Protein AF-A0A7J3TTL2-F1 (afdb_monomer_lite)

Sequence (567 aa):
MKRGVILLALLLFVISLNFSSAQYYYGTSGFAGLPSIADLINNEWVNAAIIFLFIFAFVWFVLQQVFKANLGSAIVLSIILALVGALGVVYLYGPILAKFGNLIFFVICAAIILMLWLRFRHAKTIIFIALALVSLIWLLFLRRQLCPPEGLLFQELCVILDVIAIILLIICIIKLLWALFRWLSRGVRPGGPGPGPGPEPEYRILTINVRGNGTTNPSPGARRYRLNQNVRVRAIPARESRFEYWILDGEQFGNATTINVIMNEDHTLVAVFSGITPPISANIEANPSRIAEGQSTTLTWTTRNADSAEIKGIGKVPLSGSRIVWPKSSTTYQLIARNTAGQVATDSCTVEVRKALPPPGAPKITLVASPTRVGRGVPVTLKWKAENAERVILVLEKGKQVRVNTEGSYVVRPPSVGNQPYSAIAINQAGKKAMAKVVVTVMEALPGPVAKKALTYDEKKMLPPPGAKQGVKPEEIREIENLRRQYEQFYKQKQQEKSRLQKEMQVLIKQQKHLEKEIKEFKRKGLHTSGQEIQLREVNTQIASYMQKLKTLDSEMKEIVKKAPRR

Secondary structure (DSSP, 8-state):
-HHHHHHHHHHHHHHHHHHHHHTTTS-SS----PPPHHHHHS-HHHHHHHHHHHHHHHHHHHHHHH-TT-HHHHHHHHHHHHHHHHHHHHHHH-TTTTTTHHHHHHHHHHHHHHHHHHHTTTS-HHHHHHHHHHHHHHHHHHHHHH--SS-TTTHHHHHHHHHHHHHHHHHHHHHHHHHHHHHHTTS----PPPPP-PPPPPEEEEEEEEESSEEEESPSEEEEEETT-EEEEEEEE-TTEEEEEEEETTEEEE--SEEEEE-SS-EEEEEEEEE-PPPPEEEEEEESSEEETT--EEEEEEEES-SEEEETTTEEE-SSEEEEE--SS-EEEEEEEE-TTS-EEEEEEEEEEEPPPPPPPPPEEEEEEESSEEETT--EEEEEEEES-SEEEEE-GGG-EEEE-SEEEEEE---SSEEEEEEEEEE-TT--EEEEEEEEEEESSPPP--------------PPP--------HHHHHHHHHHHHHHHHHHHHHHHHHHHHHHHHHHHHHHHHHHHHHHHHHHHTT---HHHHHHHHHHHHHHHHHHHHHHHHHHHHHHHHHHSPP-

Foldseek 3Di:
DVVVVVVVVVVVVVVVVVVVVVPVPDPDDDDDDDDDPVVQVPPPLNVVVVVLVVVLVVVLVVLCVVPVPDPVVSVVVSVVVVVVSVLVSCCVDPPVCVPPSVVVVVVVVLVVLVVVLVVCVPPDLVVNLVSLVVVLVVLVVVLVVQDDPDDPVRPVVSVVSVVVSVVSVVVSVVSVVVVVVVVVVVDDDDDDDDDPDDPDFDKAKEAEAEADAWAKVVGGGIDIDTAQDWDKMFTGGDPQKDWAFKDKPNHTDGRDRIDIDGPNHHIYIYTYMDGNQDAKEKDKDWVPLEEEAQDKIKIWMAIPQFPWKAKVPGGTDPRTDMDIDHDRAWDKIKMWTAHPVGHIYIDIGIRHYDYDDDPQDAKDKDWDKPPLEEEAQDKIKIWMAMDQFPWKWKQFPPRDIDIDDNTDMDIDHDHDAAKGKIKMWGAHPVRHIDMDIGIRGYHNDPDPDDDDDDDDDDDDDDDDDDDDDDDDDPVNVVVLVVLLVVLVVVLVVLVVVLVVLVVVLVVLVVVLVVLVVVLVVCVVVVHDNPVSVVVNVVSVVVNVVSVVVNVVSVVVSVVSVVPRDDD

Radius of gyration: 56.98 Å; chains: 1; bounding box: 106×121×143 Å

Structure (mmCIF, N/CA/C/O backbone):
data_AF-A0A7J3TTL2-F1
#
_entry.id   AF-A0A7J3TTL2-F1
#
loop_
_atom_site.group_PDB
_atom_site.id
_atom_site.type_symbol
_atom_site.label_atom_id
_atom_site.label_alt_id
_atom_site.label_comp_id
_atom_site.label_asym_id
_atom_site.label_entity_id
_atom_site.label_seq_id
_atom_site.pdbx_PDB_ins_code
_atom_site.Cartn_x
_atom_site.Cartn_y
_atom_site.Cartn_z
_atom_site.occupancy
_atom_site.B_iso_or_equiv
_atom_site.auth_seq_id
_atom_site.auth_comp_id
_atom_site.auth_asym_id
_atom_site.auth_atom_id
_atom_site.pdbx_PDB_model_num
ATOM 1 N N . MET A 1 1 ? 28.066 31.471 -4.261 1.00 41.59 1 MET A N 1
ATOM 2 C CA . MET A 1 1 ? 28.995 32.533 -3.805 1.00 41.59 1 MET A CA 1
ATOM 3 C C . MET A 1 1 ? 30.236 32.704 -4.687 1.00 41.59 1 MET A C 1
ATOM 5 O O . MET A 1 1 ? 30.426 33.808 -5.172 1.00 41.59 1 MET A O 1
ATOM 9 N N . LYS A 1 2 ? 31.035 31.668 -5.005 1.00 41.88 2 LYS A N 1
ATOM 10 C CA . LYS A 1 2 ? 32.298 31.839 -5.772 1.00 41.88 2 LYS A CA 1
ATOM 11 C C . LYS A 1 2 ? 32.173 32.470 -7.179 1.00 41.88 2 LYS A C 1
ATOM 13 O O . LYS A 1 2 ? 33.081 33.168 -7.600 1.00 41.88 2 LYS A O 1
ATOM 18 N N . ARG A 1 3 ? 31.052 32.288 -7.892 1.00 38.25 3 ARG A N 1
ATOM 19 C CA . ARG A 1 3 ? 30.829 32.900 -9.225 1.00 38.25 3 ARG A CA 1
ATOM 20 C C . ARG A 1 3 ? 30.386 34.370 -9.174 1.00 38.25 3 ARG A C 1
ATOM 22 O O . ARG A 1 3 ? 30.673 35.109 -10.104 1.00 38.25 3 ARG A O 1
ATOM 29 N N . GLY A 1 4 ? 29.746 34.797 -8.082 1.00 43.53 4 GLY A N 1
ATOM 30 C CA . GLY A 1 4 ? 29.322 36.191 -7.896 1.00 43.53 4 GLY A CA 1
ATOM 31 C C . GLY A 1 4 ? 30.495 37.124 -7.591 1.00 43.53 4 GLY A C 1
ATOM 32 O O . GLY A 1 4 ? 30.529 38.240 -8.086 1.00 43.53 4 GLY A O 1
ATOM 33 N N . VAL A 1 5 ? 31.502 36.628 -6.863 1.00 54.00 5 VAL A N 1
ATOM 34 C CA . VAL A 1 5 ? 32.718 37.392 -6.529 1.00 54.00 5 VAL A CA 1
ATOM 35 C C . VAL A 1 5 ? 33.575 37.664 -7.768 1.00 54.00 5 VAL A C 1
ATOM 37 O O . VAL A 1 5 ? 34.108 38.755 -7.910 1.00 54.00 5 VAL A O 1
ATOM 40 N N . ILE A 1 6 ? 33.655 36.710 -8.703 1.00 51.97 6 ILE A N 1
ATOM 41 C CA . ILE A 1 6 ? 34.400 36.879 -9.962 1.00 51.97 6 ILE A CA 1
ATOM 42 C C . ILE A 1 6 ? 33.706 37.895 -10.878 1.00 51.97 6 ILE A C 1
ATOM 44 O O . ILE A 1 6 ? 34.376 38.721 -11.489 1.00 51.97 6 ILE A O 1
ATOM 48 N N . LEU A 1 7 ? 32.371 37.871 -10.940 1.00 46.25 7 LEU A N 1
ATOM 49 C CA . LEU A 1 7 ? 31.603 38.845 -11.719 1.00 46.25 7 LEU A CA 1
ATOM 50 C C . LEU A 1 7 ? 31.704 40.255 -11.125 1.00 46.25 7 LEU A C 1
ATOM 52 O O . LEU A 1 7 ? 31.877 41.209 -11.873 1.00 46.25 7 LEU A O 1
ATOM 56 N N . LEU A 1 8 ? 31.661 40.379 -9.796 1.00 56.97 8 LEU A N 1
ATOM 57 C CA . LEU A 1 8 ? 31.844 41.653 -9.100 1.00 56.97 8 LEU A CA 1
ATOM 58 C C . LEU A 1 8 ? 33.274 42.192 -9.273 1.00 56.97 8 LEU A C 1
ATOM 60 O O . LEU A 1 8 ? 33.449 43.381 -9.510 1.00 56.97 8 LEU A O 1
ATOM 64 N N . ALA A 1 9 ? 34.288 41.323 -9.227 1.00 59.97 9 ALA A N 1
ATOM 65 C CA . ALA A 1 9 ? 35.681 41.699 -9.462 1.00 59.97 9 ALA A CA 1
ATOM 66 C C . ALA A 1 9 ? 35.927 42.147 -10.913 1.00 59.97 9 ALA A C 1
ATOM 68 O O . ALA A 1 9 ? 36.610 43.142 -11.130 1.00 59.97 9 ALA A O 1
ATOM 69 N N . LEU A 1 10 ? 35.332 41.469 -11.901 1.00 50.59 10 LEU A N 1
ATOM 70 C CA . LEU A 1 10 ? 35.392 41.883 -13.309 1.00 50.59 10 LEU A CA 1
ATOM 71 C C . LEU A 1 10 ? 34.645 43.197 -13.554 1.00 50.59 10 LEU A C 1
ATOM 73 O O . LEU A 1 10 ? 35.141 44.043 -14.291 1.00 50.59 10 LEU A O 1
ATOM 77 N N . LEU A 1 11 ? 33.495 43.400 -12.906 1.00 55.50 11 LEU A N 1
ATOM 78 C CA . LEU A 1 11 ? 32.741 44.651 -12.989 1.00 55.50 11 LEU A CA 1
ATOM 79 C C . LEU A 1 11 ? 33.549 45.820 -12.403 1.00 55.50 11 LEU A C 1
ATOM 81 O O . LEU A 1 11 ? 33.686 46.856 -13.045 1.00 55.50 11 LEU A O 1
ATOM 85 N N . LEU A 1 12 ? 34.150 45.633 -11.223 1.00 59.25 12 LEU A N 1
ATOM 86 C CA . LEU A 1 12 ? 35.002 46.635 -10.575 1.00 59.25 12 LEU A CA 1
ATOM 87 C C . LEU A 1 12 ? 36.292 46.906 -11.368 1.00 59.25 12 LEU A C 1
ATOM 89 O O . LEU A 1 12 ? 36.732 48.050 -11.443 1.00 59.25 12 LEU A O 1
ATOM 93 N N . PHE A 1 13 ? 36.860 45.888 -12.019 1.00 58.22 13 PHE A N 1
ATOM 94 C CA . PHE A 1 13 ? 38.028 46.027 -12.894 1.00 58.22 13 PHE A CA 1
ATOM 95 C C . PHE A 1 13 ? 37.711 46.833 -14.164 1.00 58.22 13 PHE A C 1
ATOM 97 O O . PHE A 1 13 ? 38.479 47.711 -14.551 1.00 58.22 13 PHE A O 1
ATOM 104 N N . VAL A 1 14 ? 36.544 46.607 -14.776 1.00 51.78 14 VAL A N 1
ATOM 105 C CA . VAL A 1 14 ? 36.071 47.380 -15.940 1.00 51.78 14 VAL A CA 1
ATOM 106 C C . VAL A 1 14 ? 35.737 48.828 -15.558 1.00 51.78 14 VAL A C 1
ATOM 108 O O . VAL A 1 14 ? 36.041 49.749 -16.316 1.00 51.78 14 VAL A O 1
ATOM 111 N N . ILE A 1 15 ? 35.168 49.056 -14.369 1.00 53.78 15 ILE A N 1
ATOM 112 C CA . ILE A 1 15 ? 34.916 50.406 -13.839 1.00 53.78 15 ILE A CA 1
ATOM 113 C C . ILE A 1 15 ? 36.244 51.142 -13.577 1.00 53.78 15 ILE A C 1
ATOM 115 O O . ILE A 1 15 ? 36.377 52.310 -13.934 1.00 53.78 15 ILE A O 1
ATOM 119 N N . SER A 1 16 ? 37.256 50.454 -13.037 1.00 49.59 16 SER A N 1
ATOM 120 C CA . SER A 1 16 ? 38.592 51.017 -12.792 1.00 49.59 16 SER A CA 1
ATOM 121 C C . SER A 1 16 ? 39.347 51.371 -14.084 1.00 49.59 16 SER A C 1
ATOM 123 O O . SER A 1 16 ? 39.962 52.436 -14.157 1.00 49.59 16 SER A O 1
ATOM 125 N N . LEU A 1 17 ? 39.250 50.540 -15.130 1.00 45.09 17 LEU A N 1
ATOM 126 C CA . LEU A 1 17 ? 39.856 50.813 -16.442 1.00 45.09 17 LEU A CA 1
ATOM 127 C C . LEU A 1 17 ? 39.218 52.019 -17.158 1.00 45.09 17 LEU A C 1
ATOM 129 O O . LEU A 1 17 ? 39.922 52.793 -17.812 1.00 45.09 17 LEU A O 1
ATOM 133 N N . ASN A 1 18 ? 37.908 52.225 -16.990 1.00 46.84 18 ASN A N 1
ATOM 134 C CA . ASN A 1 18 ? 37.229 53.433 -17.475 1.00 46.84 18 ASN A CA 1
ATOM 135 C C . ASN A 1 18 ? 37.647 54.695 -16.696 1.00 46.84 18 ASN A C 1
ATOM 137 O O . ASN A 1 18 ? 37.713 55.779 -17.267 1.00 46.84 18 ASN A O 1
ATOM 141 N N . PHE A 1 19 ? 37.990 54.568 -15.411 1.00 44.22 19 PHE A N 1
ATOM 142 C CA . PHE A 1 19 ? 38.422 55.702 -14.586 1.00 44.22 19 PHE A CA 1
ATOM 143 C C . PHE A 1 19 ? 39.826 56.204 -14.957 1.00 44.22 19 PHE A C 1
ATOM 145 O O . PHE A 1 19 ? 40.068 57.409 -15.012 1.00 44.22 19 PHE A O 1
ATOM 152 N N . SER A 1 20 ? 40.744 55.283 -15.271 1.00 42.28 20 SER A N 1
ATOM 153 C CA . SER A 1 20 ? 42.131 55.630 -15.609 1.00 42.28 20 SER A CA 1
ATOM 154 C C . SER A 1 20 ? 42.277 56.276 -16.993 1.00 42.28 20 SER A C 1
ATOM 156 O O . SER A 1 20 ? 43.247 56.988 -17.237 1.00 42.28 20 SER A O 1
ATOM 158 N N . SER A 1 21 ? 41.317 56.048 -17.894 1.00 43.03 21 SER A N 1
ATOM 159 C CA . SER A 1 21 ? 41.275 56.664 -19.228 1.00 43.03 21 SER A CA 1
ATOM 160 C C . SER A 1 21 ? 40.547 58.015 -19.238 1.00 43.03 21 SER A C 1
ATOM 162 O O . SER A 1 21 ? 40.886 58.879 -20.046 1.00 43.03 21 SER A O 1
ATOM 164 N N . ALA A 1 22 ? 39.618 58.245 -18.303 1.00 41.06 22 ALA A N 1
ATOM 165 C CA . ALA A 1 22 ? 38.898 59.513 -18.177 1.00 41.06 22 ALA A CA 1
ATOM 166 C C . ALA A 1 22 ? 39.770 60.663 -17.628 1.00 41.06 22 ALA A C 1
ATOM 168 O O . ALA A 1 22 ? 39.628 61.799 -18.079 1.00 41.06 22 ALA A O 1
ATOM 169 N N . GLN A 1 23 ? 40.715 60.381 -16.718 1.00 41.97 23 GLN A N 1
ATOM 170 C CA . GLN A 1 23 ? 41.605 61.407 -16.141 1.00 41.97 23 GLN A CA 1
ATOM 171 C C . GLN A 1 23 ? 42.654 61.967 -17.116 1.00 41.97 23 GLN A C 1
ATOM 173 O O . GLN A 1 23 ? 43.207 63.031 -16.854 1.00 41.97 23 GLN A O 1
ATOM 178 N N . TYR A 1 24 ? 42.932 61.283 -18.229 1.00 41.69 24 TYR A N 1
ATOM 179 C CA . TYR A 1 24 ? 43.969 61.705 -19.178 1.00 41.69 24 TYR A CA 1
ATOM 180 C C . TYR A 1 24 ? 43.437 62.586 -20.322 1.00 41.69 24 TYR A C 1
ATOM 182 O O . TYR A 1 24 ? 44.228 63.185 -21.044 1.00 41.69 24 TYR A O 1
ATOM 190 N N . TYR A 1 25 ? 42.111 62.675 -20.499 1.00 40.28 25 TYR A N 1
ATOM 191 C CA . TYR A 1 25 ? 41.508 63.286 -21.694 1.00 40.28 25 TYR A CA 1
ATOM 192 C C . TYR A 1 25 ? 40.576 64.474 -21.439 1.00 40.28 25 TYR A C 1
ATOM 194 O O . TYR A 1 25 ? 40.337 65.249 -22.363 1.00 40.28 25 TYR A O 1
ATOM 202 N N . TYR A 1 26 ? 40.097 64.675 -20.212 1.00 40.34 26 TYR A N 1
ATOM 203 C CA . TYR A 1 26 ? 39.311 65.854 -19.854 1.00 40.34 26 TYR A CA 1
ATOM 204 C C . TYR A 1 26 ? 40.056 66.611 -18.762 1.00 40.34 26 TYR A C 1
ATOM 206 O O . TYR A 1 26 ? 40.217 66.111 -17.652 1.00 40.34 26 TYR A O 1
ATOM 214 N N . GLY A 1 27 ? 40.569 67.793 -19.113 1.00 39.50 27 GLY A N 1
ATOM 215 C CA . GLY A 1 27 ? 41.267 68.683 -18.190 1.00 39.50 27 GLY A CA 1
ATOM 216 C C . GLY A 1 27 ? 40.505 68.882 -16.875 1.00 39.50 27 GLY A C 1
ATOM 217 O O . GLY A 1 27 ? 39.287 68.735 -16.797 1.00 39.50 27 GLY A O 1
ATOM 218 N N . THR A 1 28 ? 41.260 69.212 -15.835 1.00 45.44 28 THR A N 1
ATOM 219 C CA . THR A 1 28 ? 40.940 69.171 -14.399 1.00 45.44 28 THR A CA 1
ATOM 220 C C . THR A 1 28 ? 39.843 70.132 -13.899 1.00 45.44 28 THR A C 1
ATOM 222 O O . THR A 1 28 ? 39.901 70.591 -12.761 1.00 45.44 28 THR A O 1
ATOM 225 N N . SER A 1 29 ? 38.797 70.424 -14.671 1.00 47.03 29 SER A N 1
ATOM 226 C CA . SER A 1 29 ? 37.722 71.323 -14.231 1.00 47.03 29 SER A CA 1
ATOM 227 C C . SER A 1 29 ? 36.360 70.930 -14.805 1.00 47.03 29 SER A C 1
ATOM 229 O O . SER A 1 29 ? 35.926 71.473 -15.817 1.00 47.03 29 SER A O 1
ATOM 231 N N . GLY A 1 30 ? 35.665 69.999 -14.143 1.00 51.12 30 GLY A N 1
ATOM 232 C CA . GLY A 1 30 ? 34.248 69.741 -14.422 1.00 51.12 30 GLY A CA 1
ATOM 233 C C . GLY A 1 30 ? 33.786 68.300 -14.229 1.00 51.12 30 GLY A C 1
ATOM 234 O O . GLY A 1 30 ? 33.344 67.680 -15.185 1.00 51.12 30 GLY A O 1
ATOM 235 N N . PHE A 1 31 ? 33.828 67.768 -13.005 1.00 38.91 31 PHE A N 1
ATOM 236 C CA . PHE A 1 31 ? 32.943 66.660 -12.623 1.00 38.91 31 PHE A CA 1
ATOM 237 C C . PHE A 1 31 ? 32.460 66.870 -11.189 1.00 38.91 31 PHE A C 1
ATOM 239 O O . PHE A 1 31 ? 33.075 66.432 -10.220 1.00 38.91 31 PHE A O 1
ATOM 246 N N . ALA A 1 32 ? 31.347 67.588 -11.064 1.00 47.78 32 ALA A N 1
ATOM 247 C CA . ALA A 1 32 ? 30.511 67.560 -9.877 1.00 47.78 32 ALA A CA 1
ATOM 248 C C . ALA A 1 32 ? 29.370 66.563 -10.143 1.00 47.78 32 ALA A C 1
ATOM 250 O O . ALA A 1 32 ? 28.497 66.837 -10.959 1.00 47.78 32 ALA A O 1
ATOM 251 N N . GLY A 1 33 ? 29.395 65.417 -9.456 1.00 50.50 33 GLY A N 1
ATOM 252 C CA . GLY A 1 33 ? 28.258 64.495 -9.331 1.00 50.50 33 GLY A CA 1
ATOM 253 C C . GLY A 1 33 ? 28.176 63.359 -10.360 1.00 50.50 33 GLY A C 1
ATOM 254 O O . GLY A 1 33 ? 28.270 63.566 -11.565 1.00 50.50 33 GLY A O 1
ATOM 255 N N . LEU A 1 34 ? 27.965 62.135 -9.865 1.00 41.22 34 LEU A N 1
ATOM 256 C CA . LEU A 1 34 ? 27.488 60.997 -10.659 1.00 41.22 34 LEU A CA 1
ATOM 257 C C . LEU A 1 34 ? 26.073 61.309 -11.196 1.00 41.22 34 LEU A C 1
ATOM 259 O O . LEU A 1 34 ? 25.269 61.841 -10.427 1.00 41.22 34 LEU A O 1
ATOM 263 N N . PRO A 1 35 ? 25.729 60.958 -12.451 1.00 52.06 35 PRO A N 1
ATOM 264 C CA . PRO A 1 35 ? 24.353 61.072 -12.933 1.00 52.06 35 PRO A CA 1
ATOM 265 C C . PRO A 1 35 ? 23.426 60.190 -12.089 1.00 52.06 35 PRO A C 1
ATOM 267 O O . PRO A 1 35 ? 23.806 59.093 -11.664 1.00 52.06 35 PRO A O 1
ATOM 270 N N . SER A 1 36 ? 22.212 60.670 -11.817 1.00 52.56 36 SER A N 1
ATOM 271 C CA . SER A 1 36 ? 21.252 59.916 -11.014 1.00 52.56 36 SER A CA 1
ATOM 272 C C . SER A 1 36 ? 20.767 58.677 -11.780 1.00 52.56 36 SER A C 1
ATOM 274 O O . SER A 1 36 ? 20.757 58.642 -13.011 1.00 52.56 36 SER A O 1
ATOM 276 N N . ILE A 1 37 ? 20.324 57.638 -11.064 1.00 44.50 37 ILE A N 1
ATOM 277 C CA . ILE A 1 37 ? 19.763 56.419 -11.683 1.00 44.50 37 ILE A CA 1
ATOM 278 C C . ILE A 1 37 ? 18.559 56.756 -12.590 1.00 44.50 37 ILE A C 1
ATOM 280 O O . ILE A 1 37 ? 18.331 56.069 -13.582 1.00 44.50 37 ILE A O 1
ATOM 284 N N . ALA A 1 38 ? 17.832 57.841 -12.302 1.00 43.94 38 ALA A N 1
ATOM 285 C CA . ALA A 1 38 ? 16.721 58.314 -13.125 1.00 43.94 38 ALA A CA 1
ATOM 286 C C . ALA A 1 38 ? 17.183 58.863 -14.490 1.00 43.94 38 ALA A C 1
ATOM 288 O O . ALA A 1 38 ? 16.545 58.584 -15.505 1.00 43.94 38 ALA A O 1
ATOM 289 N N . ASP A 1 39 ? 18.325 59.554 -14.538 1.00 49.62 39 ASP A N 1
ATOM 290 C CA . ASP A 1 39 ? 18.912 60.068 -15.786 1.00 49.62 39 ASP A CA 1
ATOM 291 C C . ASP A 1 39 ? 19.495 58.941 -16.648 1.00 49.62 39 ASP A C 1
ATOM 293 O O . ASP A 1 39 ? 19.519 59.023 -17.875 1.00 49.62 39 ASP A O 1
ATOM 297 N N . LEU A 1 40 ? 19.928 57.850 -16.007 1.00 47.56 40 LEU A N 1
ATOM 298 C CA . LEU A 1 40 ? 20.430 56.660 -16.689 1.00 47.56 40 LEU A CA 1
ATOM 299 C C . LEU A 1 40 ? 19.296 55.807 -17.289 1.00 47.56 40 LEU A C 1
ATOM 301 O O . LEU A 1 40 ? 19.478 55.228 -18.354 1.00 47.56 40 LEU A O 1
ATOM 305 N N . ILE A 1 41 ? 18.130 55.735 -16.635 1.00 44.62 41 ILE A N 1
ATOM 306 C CA . ILE A 1 41 ? 16.964 54.947 -17.089 1.00 44.62 41 ILE A CA 1
ATOM 307 C C . ILE A 1 41 ? 16.178 55.661 -18.198 1.00 44.62 41 ILE A C 1
ATOM 309 O O . ILE A 1 41 ? 15.658 55.011 -19.101 1.00 44.62 41 ILE A O 1
ATOM 313 N N . ASN A 1 42 ? 16.116 56.992 -18.177 1.00 47.44 42 ASN A N 1
ATOM 314 C CA . ASN A 1 42 ? 15.455 57.766 -19.235 1.00 47.44 42 ASN A CA 1
ATOM 315 C C . ASN A 1 42 ? 16.345 57.984 -20.467 1.00 47.44 42 ASN A C 1
ATOM 317 O O . ASN A 1 42 ? 15.924 58.600 -21.444 1.00 47.44 42 ASN A O 1
ATOM 321 N N . ASN A 1 43 ? 17.571 57.463 -20.442 1.00 56.28 43 ASN A N 1
ATOM 322 C CA . ASN A 1 43 ? 18.477 57.529 -21.568 1.00 56.28 43 ASN A CA 1
ATOM 323 C C . ASN A 1 43 ? 18.052 56.505 -22.633 1.00 56.28 43 ASN A C 1
ATOM 325 O O . ASN A 1 43 ? 18.168 55.292 -22.436 1.00 56.28 43 ASN A O 1
ATOM 329 N N . GLU A 1 44 ? 17.568 56.997 -23.775 1.00 49.84 44 GLU A N 1
ATOM 330 C CA . GLU A 1 44 ? 17.111 56.170 -24.902 1.00 49.84 44 GLU A CA 1
ATOM 331 C C . GLU A 1 44 ? 18.162 55.131 -25.336 1.00 49.84 44 GLU A C 1
ATOM 333 O O . GLU A 1 44 ? 17.815 54.009 -25.713 1.00 49.84 44 GLU A O 1
ATOM 338 N N . TRP A 1 45 ? 19.451 55.440 -25.169 1.00 54.09 45 TRP A N 1
ATOM 339 C CA . TRP A 1 45 ? 20.567 54.545 -25.482 1.00 54.09 45 TRP A CA 1
ATOM 340 C C . TRP A 1 45 ? 20.714 53.386 -24.491 1.00 54.09 45 TRP A C 1
ATOM 342 O O . TRP A 1 45 ? 21.057 52.268 -24.882 1.00 54.09 45 TRP A O 1
ATOM 352 N N . VAL A 1 46 ? 20.410 53.621 -23.213 1.00 53.88 46 VAL A N 1
ATOM 353 C CA . VAL A 1 46 ? 20.412 52.579 -22.174 1.00 53.88 46 VAL A CA 1
ATOM 354 C C . VAL A 1 46 ? 19.213 51.654 -22.366 1.00 53.88 46 VAL A C 1
ATOM 356 O O . VAL A 1 46 ? 19.358 50.433 -22.291 1.00 53.88 46 VAL A O 1
ATOM 359 N N . ASN A 1 47 ? 18.054 52.205 -22.728 1.00 50.62 47 ASN A N 1
ATOM 360 C CA . ASN A 1 47 ? 16.864 51.411 -23.031 1.00 50.62 47 ASN A CA 1
ATOM 361 C C . ASN A 1 47 ? 17.048 50.540 -24.282 1.00 50.62 47 ASN A C 1
ATOM 363 O O . ASN A 1 47 ? 16.707 49.355 -24.254 1.00 50.62 47 ASN A O 1
ATOM 367 N N . ALA A 1 48 ? 17.674 51.065 -25.340 1.00 52.53 48 ALA A N 1
ATOM 368 C CA . ALA A 1 48 ? 18.023 50.278 -26.524 1.00 52.53 48 ALA A CA 1
ATOM 369 C C . ALA A 1 48 ? 18.985 49.118 -26.191 1.00 52.53 48 ALA A C 1
ATOM 371 O O . ALA A 1 48 ? 18.784 47.990 -26.650 1.00 52.53 48 ALA A O 1
ATOM 372 N N . ALA A 1 49 ? 19.986 49.357 -25.337 1.00 53.66 49 ALA A N 1
ATOM 373 C CA . ALA A 1 49 ? 20.916 48.320 -24.891 1.00 53.66 49 ALA A CA 1
ATOM 374 C C . ALA A 1 49 ? 20.229 47.228 -24.046 1.00 53.66 49 ALA A C 1
ATOM 376 O O . ALA A 1 49 ? 20.519 46.040 -24.212 1.00 53.66 49 ALA A O 1
ATOM 377 N N . ILE A 1 50 ? 19.284 47.605 -23.178 1.00 55.62 50 ILE A N 1
ATOM 378 C CA . ILE A 1 50 ? 18.507 46.663 -22.356 1.00 55.62 50 ILE A CA 1
ATOM 379 C C . ILE A 1 50 ? 17.593 45.796 -23.232 1.00 55.62 50 ILE A C 1
ATOM 381 O O . ILE A 1 50 ? 17.578 44.573 -23.075 1.00 55.62 50 ILE A O 1
ATOM 385 N N . ILE A 1 51 ? 16.877 46.392 -24.192 1.00 54.59 51 ILE A N 1
ATOM 386 C CA . ILE A 1 51 ? 16.012 45.658 -25.132 1.00 54.59 51 ILE A CA 1
ATOM 387 C C . ILE A 1 51 ? 16.837 44.655 -25.950 1.00 54.59 51 ILE A C 1
ATOM 389 O O . ILE A 1 51 ? 16.441 43.498 -26.106 1.00 54.59 51 ILE A O 1
ATOM 393 N N . PHE A 1 52 ? 18.023 45.056 -26.410 1.00 58.47 52 PHE A N 1
ATOM 394 C CA . PHE A 1 52 ? 18.916 44.178 -27.161 1.00 58.47 52 PHE A CA 1
ATOM 395 C C . PHE A 1 52 ? 19.426 42.998 -26.321 1.00 58.47 52 PHE A C 1
ATOM 397 O O . PHE A 1 52 ? 19.438 41.861 -26.796 1.00 58.47 52 PHE A O 1
ATOM 404 N N . LEU A 1 53 ? 19.780 43.228 -25.051 1.00 58.56 53 LEU A N 1
ATOM 405 C CA . LEU A 1 53 ? 20.166 42.161 -24.122 1.00 58.56 53 LEU A CA 1
ATOM 406 C C . LEU A 1 53 ? 19.022 41.170 -23.866 1.00 58.56 53 LEU A C 1
ATOM 408 O O . LEU A 1 53 ? 19.270 39.966 -23.780 1.00 58.56 53 LEU A O 1
ATOM 412 N N . PHE A 1 54 ? 17.776 41.646 -23.803 1.00 58.31 54 PHE A N 1
ATOM 413 C CA . PHE A 1 54 ? 16.599 40.786 -23.667 1.00 58.31 54 PHE A CA 1
ATOM 414 C C . PHE A 1 54 ? 16.350 39.928 -24.912 1.00 58.31 54 PHE A C 1
ATOM 416 O O . PHE A 1 54 ? 16.138 38.720 -24.788 1.00 58.31 54 PHE A O 1
ATOM 423 N N . ILE A 1 55 ? 16.440 40.514 -26.110 1.00 58.88 55 ILE A N 1
ATOM 424 C CA . ILE A 1 55 ? 16.321 39.775 -27.376 1.00 58.88 55 ILE A CA 1
ATOM 425 C C . ILE A 1 55 ? 17.448 38.741 -27.491 1.00 58.88 55 ILE A C 1
ATOM 427 O O . ILE A 1 55 ? 17.200 37.587 -27.838 1.00 58.88 55 ILE A O 1
ATOM 431 N N . PHE A 1 56 ? 18.676 39.112 -27.125 1.00 61.75 56 PHE A N 1
ATOM 432 C CA . PHE A 1 56 ? 19.822 38.209 -27.124 1.00 61.75 56 PHE A CA 1
ATOM 433 C C . PHE A 1 56 ? 19.642 37.039 -26.144 1.00 61.75 56 PHE A C 1
ATOM 435 O O . PHE A 1 56 ? 19.859 35.886 -26.517 1.00 61.75 56 PHE A O 1
ATOM 442 N N . ALA A 1 57 ? 19.196 37.304 -24.913 1.00 59.38 57 ALA A N 1
ATOM 443 C CA . ALA A 1 57 ? 18.926 36.265 -23.921 1.00 59.38 57 ALA A CA 1
ATOM 444 C C . ALA A 1 57 ? 17.804 35.312 -24.372 1.00 59.38 57 ALA A C 1
ATOM 446 O O . ALA A 1 57 ? 17.894 34.100 -24.163 1.00 59.38 57 ALA A O 1
ATOM 447 N N . PHE A 1 58 ? 16.777 35.841 -25.042 1.00 61.41 58 PHE A N 1
ATOM 448 C CA . PHE A 1 58 ? 15.687 35.047 -25.600 1.00 61.41 58 PHE A CA 1
ATOM 449 C C . PHE A 1 58 ? 16.159 34.156 -26.759 1.00 61.41 58 PHE A C 1
ATOM 451 O O . PHE A 1 58 ? 15.904 32.951 -26.755 1.00 61.41 58 PHE A O 1
ATOM 458 N N . VAL A 1 59 ? 16.925 34.705 -27.706 1.00 57.72 59 VAL A N 1
ATOM 459 C CA . VAL A 1 59 ? 17.507 33.940 -28.821 1.00 57.72 59 VAL A CA 1
ATOM 460 C C . VAL A 1 59 ? 18.495 32.885 -28.309 1.00 57.72 59 VAL A C 1
ATOM 462 O O . VAL A 1 59 ? 18.444 31.740 -28.758 1.00 57.72 59 VAL A O 1
ATOM 465 N N . TRP A 1 60 ? 19.327 33.211 -27.313 1.00 61.84 60 TRP A N 1
ATOM 466 C CA . TRP A 1 60 ? 20.193 32.249 -26.620 1.00 61.84 60 TRP A CA 1
ATOM 467 C C . TRP A 1 60 ? 19.387 31.078 -26.044 1.00 61.84 60 TRP A C 1
ATOM 469 O O . TRP A 1 60 ? 19.740 29.913 -26.243 1.00 61.84 60 TRP A O 1
ATOM 479 N N . PHE A 1 61 ? 18.292 31.376 -25.337 1.00 59.94 61 PHE A N 1
ATOM 480 C CA . PHE A 1 61 ? 17.440 30.367 -24.712 1.00 59.94 61 PHE A CA 1
ATOM 481 C C . PHE A 1 61 ? 16.786 29.447 -25.752 1.00 59.94 61 PHE A C 1
ATOM 483 O O . PHE A 1 61 ? 16.815 28.225 -25.595 1.00 59.94 61 PHE A O 1
ATOM 490 N N . VAL A 1 62 ? 16.269 30.009 -26.848 1.00 57.38 62 VAL A N 1
ATOM 491 C CA . VAL A 1 62 ? 15.675 29.238 -27.951 1.00 57.38 62 VAL A CA 1
ATOM 492 C C . VAL A 1 62 ? 16.723 28.345 -28.622 1.00 57.38 62 VAL A C 1
ATOM 494 O O . VAL A 1 62 ? 16.490 27.149 -28.804 1.00 57.38 62 VAL A O 1
ATOM 497 N N . LEU A 1 63 ? 17.913 28.874 -28.917 1.00 53.56 63 LEU A N 1
ATOM 498 C CA . LEU A 1 63 ? 18.997 28.110 -29.541 1.00 53.56 63 LEU A CA 1
ATOM 499 C C . LEU A 1 63 ? 19.505 26.969 -28.641 1.00 53.56 63 LEU A C 1
ATOM 501 O O . LEU A 1 63 ? 19.798 25.881 -29.140 1.00 53.56 63 LEU A O 1
ATOM 505 N N . GLN A 1 64 ? 19.544 27.157 -27.316 1.00 53.12 64 GLN A N 1
ATOM 506 C CA . GLN A 1 64 ? 19.869 26.077 -26.375 1.00 53.12 64 GLN A CA 1
ATOM 507 C C . GLN A 1 64 ? 18.842 24.940 -26.386 1.00 53.12 64 GLN A C 1
ATOM 509 O O . GLN A 1 64 ? 19.222 23.773 -26.276 1.00 53.12 64 GLN A O 1
ATOM 514 N N . GLN A 1 65 ? 17.552 25.253 -26.538 1.00 52.53 65 GLN A N 1
ATOM 515 C CA . GLN A 1 65 ? 16.507 24.227 -26.603 1.00 52.53 65 GLN A CA 1
ATOM 516 C C . GLN A 1 65 ? 16.538 23.443 -27.922 1.00 52.53 65 GLN A C 1
ATOM 518 O O . GLN A 1 65 ? 16.224 22.251 -27.922 1.00 52.53 65 GLN A O 1
ATOM 523 N N . VAL A 1 66 ? 16.960 24.080 -29.020 1.00 51.34 66 VAL A N 1
ATOM 524 C CA . VAL A 1 66 ? 17.058 23.463 -30.354 1.00 51.34 66 VAL A CA 1
ATOM 525 C C . VAL A 1 66 ? 18.309 22.579 -30.493 1.00 51.34 66 VAL A C 1
ATOM 527 O O . VAL A 1 66 ? 18.228 21.482 -31.041 1.00 51.34 66 VAL A O 1
ATOM 530 N N . PHE A 1 67 ? 19.461 22.983 -29.944 1.00 52.22 67 PHE A N 1
ATOM 531 C CA . PHE A 1 67 ? 20.749 22.290 -30.127 1.00 52.22 67 PHE A CA 1
ATOM 532 C C . PHE A 1 67 ? 21.150 21.354 -28.970 1.00 52.22 67 PHE A C 1
ATOM 534 O O . PHE A 1 67 ? 22.329 21.260 -28.616 1.00 52.22 67 PHE A O 1
ATOM 541 N N . LYS A 1 68 ? 20.194 20.603 -28.403 1.00 46.75 68 LYS A N 1
ATOM 542 C CA . LYS A 1 68 ? 20.369 19.691 -27.242 1.00 46.75 68 LYS A CA 1
ATOM 543 C C . LYS A 1 68 ? 21.499 18.640 -27.334 1.00 46.75 68 LYS A C 1
ATOM 545 O O . LYS A 1 68 ? 21.727 17.929 -26.361 1.00 46.75 68 LYS A O 1
ATOM 550 N N . ALA A 1 69 ? 22.218 18.521 -28.451 1.00 50.38 69 ALA A N 1
ATOM 551 C CA . ALA A 1 69 ? 23.193 17.456 -28.681 1.00 50.38 69 ALA A CA 1
ATOM 552 C C . ALA A 1 69 ? 24.654 17.782 -28.304 1.00 50.38 69 ALA A C 1
ATOM 554 O O . ALA A 1 69 ? 25.387 16.841 -28.032 1.00 50.38 69 ALA A O 1
ATOM 555 N N . ASN A 1 70 ? 25.116 19.044 -28.269 1.00 55.59 70 ASN A N 1
ATOM 556 C CA . ASN A 1 70 ? 26.531 19.347 -27.959 1.00 55.59 70 ASN A CA 1
ATOM 557 C C . ASN A 1 70 ? 26.737 20.740 -27.331 1.00 55.59 70 ASN A C 1
ATOM 559 O O . ASN A 1 70 ? 27.033 21.724 -28.018 1.00 55.59 70 ASN A O 1
ATOM 563 N N . LEU A 1 71 ? 26.659 20.788 -25.995 1.00 50.59 71 LEU A N 1
ATOM 564 C CA . LEU A 1 71 ? 26.746 21.982 -25.137 1.00 50.59 71 LEU A CA 1
ATOM 565 C C . LEU A 1 71 ? 27.939 22.909 -25.459 1.00 50.59 71 LEU A C 1
ATOM 567 O O . LEU A 1 71 ? 27.808 24.129 -25.412 1.00 50.59 71 LEU A O 1
ATOM 571 N N . GLY A 1 72 ? 29.092 22.352 -25.848 1.00 55.47 72 GLY A N 1
ATOM 572 C CA . GLY A 1 72 ? 30.297 23.135 -26.150 1.00 55.47 72 GLY A CA 1
ATOM 573 C C . GLY A 1 72 ? 30.219 23.971 -27.434 1.00 55.47 72 GLY A C 1
ATOM 574 O O . GLY A 1 72 ? 30.823 25.036 -27.504 1.00 55.47 72 GLY A O 1
ATOM 575 N N . SER A 1 73 ? 29.463 23.525 -28.442 1.00 55.16 73 SER A N 1
ATOM 576 C CA . SER A 1 73 ? 29.316 24.256 -29.713 1.00 55.16 73 SER A CA 1
ATOM 577 C C . SER A 1 73 ? 28.337 25.429 -29.601 1.00 55.16 73 SER A C 1
ATOM 579 O O . SER A 1 73 ? 28.599 26.506 -30.135 1.00 55.16 73 SER A O 1
ATOM 581 N N . ALA A 1 74 ? 27.274 25.250 -28.812 1.00 53.78 74 ALA A N 1
ATOM 582 C CA . ALA A 1 74 ? 26.288 26.286 -28.526 1.00 53.78 74 ALA A CA 1
ATOM 583 C C . ALA A 1 74 ? 26.883 27.439 -27.702 1.00 53.78 74 ALA A C 1
ATOM 585 O O . ALA A 1 74 ? 26.600 28.599 -27.989 1.00 53.78 74 ALA A O 1
ATOM 586 N N . ILE A 1 75 ? 27.752 27.142 -26.727 1.00 56.25 75 ILE A N 1
ATOM 587 C CA . ILE A 1 75 ? 28.426 28.170 -25.917 1.00 56.25 75 ILE A CA 1
ATOM 588 C C . ILE A 1 75 ? 29.348 29.036 -26.786 1.00 56.25 75 ILE A C 1
ATOM 590 O O . ILE A 1 75 ? 29.312 30.258 -26.685 1.00 56.25 75 ILE A O 1
ATOM 594 N N . VAL A 1 76 ? 30.132 28.421 -27.677 1.00 56.16 76 VAL A N 1
ATOM 595 C CA . VAL A 1 76 ? 31.073 29.152 -28.543 1.00 56.16 76 VAL A CA 1
ATOM 596 C C . VAL A 1 76 ? 30.337 30.033 -29.552 1.00 56.16 76 VAL A C 1
ATOM 598 O O . VAL A 1 76 ? 30.647 31.217 -29.653 1.00 56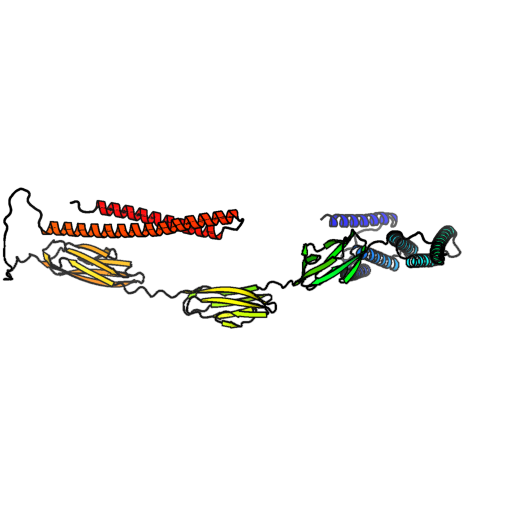.16 76 VAL A O 1
ATOM 601 N N . LEU A 1 77 ? 29.333 29.497 -30.255 1.00 54.34 77 LEU A N 1
ATOM 602 C CA . LEU A 1 77 ? 28.580 30.263 -31.256 1.00 54.34 77 LEU A CA 1
ATOM 603 C C . LEU A 1 77 ? 27.857 31.463 -30.634 1.00 54.34 77 LEU A C 1
ATOM 605 O O . LEU A 1 77 ? 27.758 32.530 -31.232 1.00 54.34 77 LEU A O 1
ATOM 609 N N . SER A 1 78 ? 27.396 31.297 -29.403 1.00 54.28 78 SER A N 1
ATOM 610 C CA . SER A 1 78 ? 26.619 32.324 -28.739 1.00 54.28 78 SER A CA 1
ATOM 611 C C . SER A 1 78 ? 27.488 33.395 -28.063 1.00 54.28 78 SER A C 1
ATOM 613 O O . SER A 1 78 ? 27.087 34.553 -28.027 1.00 54.28 78 SER A O 1
ATOM 615 N N . ILE A 1 79 ? 28.711 33.066 -27.620 1.00 56.78 79 ILE A N 1
ATOM 616 C CA . ILE A 1 79 ? 29.724 34.075 -27.249 1.00 56.78 79 ILE A CA 1
ATOM 617 C C . ILE A 1 79 ? 30.129 34.902 -28.481 1.00 56.78 79 ILE A C 1
ATOM 619 O O . ILE A 1 79 ? 30.286 36.116 -28.381 1.00 56.78 79 ILE A O 1
ATOM 623 N N . ILE A 1 80 ? 30.244 34.266 -29.652 1.00 56.88 80 ILE A N 1
ATOM 624 C CA . ILE A 1 80 ? 30.559 34.948 -30.917 1.00 56.88 80 ILE A CA 1
ATOM 625 C C . ILE A 1 80 ? 29.433 35.912 -31.312 1.00 56.88 80 ILE A C 1
ATOM 627 O O . ILE A 1 80 ? 29.704 37.069 -31.616 1.00 56.88 80 ILE A O 1
ATOM 631 N N . LEU A 1 81 ? 28.172 35.477 -31.249 1.00 55.00 81 LEU A N 1
ATOM 632 C CA . LEU A 1 81 ? 27.018 36.340 -31.531 1.00 55.00 81 LEU A CA 1
ATOM 633 C C . LEU A 1 81 ? 26.890 37.496 -30.525 1.00 55.00 81 LEU A C 1
ATOM 635 O O . LEU A 1 81 ? 26.552 38.605 -30.928 1.00 55.00 81 LEU A O 1
ATOM 639 N N . ALA A 1 82 ? 27.220 37.268 -29.247 1.00 56.03 82 ALA A N 1
ATOM 640 C CA . ALA A 1 82 ? 27.257 38.321 -28.228 1.00 56.03 82 ALA A CA 1
ATOM 641 C C . ALA A 1 82 ? 28.315 39.386 -28.540 1.00 56.03 82 ALA A C 1
ATOM 643 O O . ALA A 1 82 ? 28.038 40.579 -28.449 1.00 56.03 82 ALA A O 1
ATOM 644 N N . LEU A 1 83 ? 29.519 38.956 -28.934 1.00 54.72 83 LEU A N 1
ATOM 645 C CA . LEU A 1 83 ? 30.619 39.851 -29.294 1.00 54.72 83 LEU A CA 1
ATOM 646 C C . LEU A 1 83 ? 30.304 40.651 -30.558 1.00 54.72 83 LEU A C 1
ATOM 648 O O . LEU A 1 83 ? 30.534 41.855 -30.579 1.00 54.72 83 LEU A O 1
ATOM 652 N N . VAL A 1 84 ? 29.728 40.014 -31.581 1.00 53.38 84 VAL A N 1
ATOM 653 C CA . VAL A 1 84 ? 29.320 40.691 -32.823 1.00 53.38 84 VAL A CA 1
ATOM 654 C C . VAL A 1 84 ? 28.184 41.684 -32.564 1.00 53.38 84 VAL A C 1
ATOM 656 O O . VAL A 1 84 ? 28.227 42.795 -33.083 1.00 53.38 84 VAL A O 1
ATOM 659 N N . GLY A 1 85 ? 27.205 41.331 -31.724 1.00 56.91 85 GLY A N 1
ATOM 660 C CA . GLY A 1 85 ? 26.125 42.236 -31.327 1.00 56.91 85 GLY A CA 1
ATOM 661 C C . GLY A 1 85 ? 26.626 43.439 -30.525 1.00 56.91 85 GLY A C 1
ATOM 662 O O . GLY A 1 85 ? 26.298 44.575 -30.852 1.00 56.91 85 GLY A O 1
ATOM 663 N N . ALA A 1 86 ? 27.485 43.208 -29.529 1.00 55.12 86 ALA A N 1
ATOM 664 C CA . ALA A 1 86 ? 28.082 44.276 -28.729 1.00 55.12 86 ALA A CA 1
ATOM 665 C C . ALA A 1 86 ? 28.964 45.211 -29.578 1.00 55.12 86 ALA A C 1
ATOM 667 O O . ALA A 1 86 ? 28.896 46.428 -29.428 1.00 55.12 86 ALA A O 1
ATOM 668 N N . LEU A 1 87 ? 29.744 44.661 -30.514 1.00 51.47 87 LEU A N 1
ATOM 669 C CA . LEU A 1 87 ? 30.579 45.447 -31.427 1.00 51.47 87 LEU A CA 1
ATOM 670 C C . LEU A 1 87 ? 29.757 46.194 -32.482 1.00 51.47 87 LEU A C 1
ATOM 672 O O . LEU A 1 87 ? 30.114 47.316 -32.818 1.00 51.47 87 LEU A O 1
ATOM 676 N N . GLY A 1 88 ? 28.645 45.629 -32.963 1.00 53.75 88 GLY A N 1
ATOM 677 C CA . GLY A 1 88 ? 27.730 46.306 -33.887 1.00 53.75 88 GLY A CA 1
ATOM 678 C C . GLY A 1 88 ? 27.074 47.546 -33.273 1.00 53.75 88 GLY A C 1
ATOM 679 O O . GLY A 1 88 ? 26.969 48.578 -33.931 1.00 53.75 88 GLY A O 1
ATOM 680 N N . VAL A 1 89 ? 26.713 47.482 -31.987 1.00 50.38 89 VAL A N 1
ATOM 681 C CA . VAL A 1 89 ? 26.159 48.624 -31.236 1.00 50.38 89 VAL A CA 1
ATOM 682 C C . VAL A 1 89 ? 27.219 49.707 -31.005 1.00 50.38 89 VAL A C 1
ATOM 684 O O . VAL A 1 89 ? 26.941 50.893 -31.166 1.00 50.38 89 VAL A O 1
ATOM 687 N N . VAL A 1 90 ? 28.458 49.308 -30.704 1.00 49.25 90 VAL A N 1
ATOM 688 C CA . VAL A 1 90 ? 29.593 50.233 -30.549 1.00 49.25 90 VAL A CA 1
ATOM 689 C C . VAL A 1 90 ? 30.003 50.870 -31.891 1.00 49.25 90 VAL A C 1
ATOM 691 O O . VAL A 1 90 ? 30.383 52.040 -31.923 1.00 49.25 90 VAL A O 1
ATOM 694 N N . TYR A 1 91 ? 29.889 50.129 -32.998 1.00 44.94 91 TYR A N 1
ATOM 695 C CA . TYR A 1 91 ? 30.195 50.587 -34.357 1.00 44.94 91 TYR A CA 1
ATOM 696 C C . TYR A 1 91 ? 29.185 51.620 -34.875 1.00 44.94 91 TYR A C 1
ATOM 698 O O . TYR A 1 91 ? 29.581 52.563 -35.556 1.00 44.94 91 TYR A O 1
ATOM 706 N N . LEU A 1 92 ? 27.896 51.479 -34.541 1.00 46.81 92 LEU A N 1
ATOM 707 C CA . LEU A 1 92 ? 26.870 52.421 -34.998 1.00 46.81 92 LEU A CA 1
ATOM 708 C C . LEU A 1 92 ? 26.833 53.735 -34.194 1.00 46.81 92 LEU A C 1
ATOM 710 O O . LEU A 1 92 ? 26.383 54.741 -34.736 1.00 46.81 92 LEU A O 1
ATOM 714 N N . TYR A 1 93 ? 27.281 53.743 -32.929 1.00 50.09 93 TYR A N 1
ATOM 715 C CA . TYR A 1 93 ? 26.961 54.845 -32.003 1.00 50.09 93 TYR A CA 1
ATOM 716 C C . TYR A 1 93 ? 28.129 55.404 -31.160 1.00 50.09 93 TYR A C 1
ATOM 718 O O . TYR A 1 93 ? 27.909 56.280 -30.327 1.00 50.09 93 TYR A O 1
ATOM 726 N N . GLY A 1 94 ? 29.379 54.966 -31.360 1.00 49.19 94 GLY A N 1
ATOM 727 C CA . GLY A 1 94 ? 30.542 55.505 -30.635 1.00 49.19 94 GLY A CA 1
ATOM 728 C C . GLY A 1 94 ? 31.311 56.599 -31.406 1.00 49.19 94 GLY A C 1
ATOM 729 O O . GLY A 1 94 ? 31.893 56.280 -32.445 1.00 49.19 94 GLY A O 1
ATOM 730 N N . PRO A 1 95 ? 31.450 57.847 -30.899 1.00 46.09 95 PRO A N 1
ATOM 731 C CA . PRO A 1 95 ? 32.153 58.930 -31.609 1.00 46.09 95 PRO A CA 1
ATOM 732 C C . PRO A 1 95 ? 33.662 58.682 -31.804 1.00 46.09 95 PRO A C 1
ATOM 734 O O . PRO A 1 95 ? 34.283 59.283 -32.676 1.00 46.09 95 PRO A O 1
ATOM 737 N N . ILE A 1 96 ? 34.257 57.759 -31.038 1.00 45.50 96 ILE A N 1
ATOM 738 C CA . ILE A 1 96 ? 35.689 57.413 -31.101 1.00 45.50 96 ILE A CA 1
ATOM 739 C C . ILE A 1 96 ? 35.975 56.313 -32.148 1.00 45.50 96 ILE A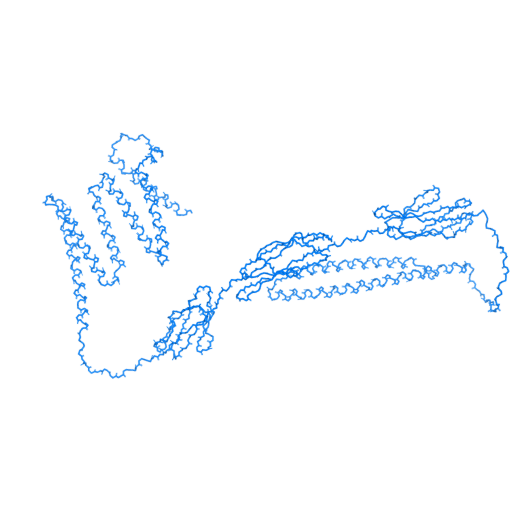 C 1
ATOM 741 O O . ILE A 1 96 ? 37.083 56.227 -32.679 1.00 45.50 96 ILE A O 1
ATOM 745 N N . LEU A 1 97 ? 34.985 55.483 -32.502 1.00 45.25 97 LEU A N 1
ATOM 746 C CA . LEU A 1 97 ? 35.198 54.276 -33.314 1.00 45.25 97 LEU A CA 1
ATOM 747 C C . LEU A 1 97 ? 34.800 54.408 -34.786 1.00 45.25 97 LEU A C 1
ATOM 749 O O . LEU A 1 97 ? 35.088 53.500 -35.554 1.00 45.25 97 LEU A O 1
ATOM 753 N N . ALA A 1 98 ? 34.277 55.542 -35.249 1.00 47.00 98 ALA A N 1
ATOM 754 C CA . ALA A 1 98 ? 34.023 55.721 -36.684 1.00 47.00 98 ALA A CA 1
ATOM 755 C C . ALA A 1 98 ? 35.307 55.626 -37.549 1.00 47.00 98 ALA A C 1
ATOM 757 O O . ALA A 1 98 ? 35.234 55.253 -38.717 1.00 47.00 98 ALA A O 1
ATOM 758 N N . LYS A 1 99 ? 36.495 55.903 -36.980 1.00 48.72 99 LYS A N 1
ATOM 759 C CA . LYS A 1 99 ? 37.787 55.805 -37.695 1.00 48.72 99 LYS A CA 1
ATOM 760 C C . LYS A 1 99 ? 38.569 54.508 -37.444 1.00 48.72 99 LYS A C 1
ATOM 762 O O . LYS A 1 99 ? 39.244 54.035 -38.351 1.00 48.72 99 LYS A O 1
ATOM 767 N N . PHE A 1 100 ? 38.457 53.899 -36.260 1.00 47.09 100 PHE A N 1
ATOM 768 C CA . PHE A 1 100 ? 39.192 52.668 -35.898 1.00 47.09 100 PHE A CA 1
ATOM 769 C C . PHE A 1 100 ? 38.307 51.426 -35.733 1.00 47.09 100 PHE A C 1
ATOM 771 O O . PHE A 1 100 ? 38.814 50.308 -35.653 1.00 47.09 100 PHE A O 1
ATOM 778 N N . GLY A 1 101 ? 36.987 51.597 -35.713 1.00 51.59 101 GLY A N 1
ATOM 779 C CA . GLY A 1 101 ? 36.005 50.531 -35.528 1.00 51.59 101 GLY A CA 1
ATOM 780 C C . GLY A 1 101 ? 36.020 49.532 -36.667 1.00 51.59 101 GLY A C 1
ATOM 781 O O . GLY A 1 101 ? 35.919 48.341 -36.407 1.00 51.59 101 GLY A O 1
ATOM 782 N N . ASN A 1 102 ? 36.282 49.991 -37.893 1.00 54.16 102 ASN A N 1
ATOM 783 C CA . ASN A 1 102 ? 36.559 49.106 -39.017 1.00 54.16 102 ASN A CA 1
ATOM 784 C C . ASN A 1 102 ? 37.788 48.239 -38.734 1.00 54.16 102 ASN A C 1
ATOM 786 O O . ASN A 1 102 ? 37.682 47.019 -38.715 1.00 54.16 102 ASN A O 1
ATOM 790 N N . LEU A 1 103 ? 38.936 48.839 -38.418 1.00 52.62 103 LEU A N 1
ATOM 791 C CA . LEU A 1 103 ? 40.171 48.087 -38.183 1.00 52.62 103 LEU A CA 1
ATOM 792 C C . LEU A 1 103 ? 40.027 47.063 -37.041 1.00 52.62 103 LEU A C 1
ATOM 794 O O . LEU A 1 103 ? 40.436 45.917 -37.193 1.00 52.62 103 LEU A O 1
ATOM 798 N N . ILE A 1 104 ? 39.398 47.441 -35.926 1.00 55.19 104 ILE A N 1
ATOM 799 C CA . ILE A 1 104 ? 39.222 46.566 -34.757 1.00 55.19 104 ILE A CA 1
ATOM 800 C C . ILE A 1 104 ? 38.193 45.461 -35.029 1.00 55.19 104 ILE A C 1
ATOM 802 O O . ILE A 1 104 ? 38.464 44.295 -34.739 1.00 55.19 104 ILE A O 1
ATOM 806 N N . PHE A 1 105 ? 37.044 45.791 -35.630 1.00 58.62 105 PHE A N 1
ATOM 807 C CA . PHE A 1 105 ? 36.052 44.798 -36.055 1.00 58.62 105 PHE A CA 1
ATOM 808 C C . PHE A 1 105 ? 36.684 43.779 -37.009 1.00 58.62 105 PHE A C 1
ATOM 810 O O . PHE A 1 105 ? 36.520 42.568 -36.847 1.00 58.62 105 PHE A O 1
ATOM 817 N N . PHE A 1 106 ? 37.499 44.259 -37.948 1.00 59.81 106 PHE A N 1
ATOM 818 C CA . PHE A 1 106 ? 38.144 43.420 -38.940 1.00 59.81 106 PHE A CA 1
ATOM 819 C C . PHE A 1 106 ? 39.281 42.556 -38.359 1.00 59.81 106 PHE A C 1
ATOM 821 O O . PHE A 1 106 ? 39.346 41.360 -38.646 1.00 59.81 106 PHE A O 1
ATOM 828 N N . VAL A 1 107 ? 40.121 43.071 -37.459 1.00 58.88 107 VAL A N 1
ATOM 829 C CA . VAL A 1 107 ? 41.145 42.250 -36.781 1.00 58.88 107 VAL A CA 1
ATOM 830 C C . VAL A 1 107 ? 40.504 41.121 -35.961 1.00 58.88 107 VAL A C 1
ATOM 832 O O . VAL A 1 107 ? 40.991 39.988 -35.970 1.00 58.88 107 VAL A O 1
ATOM 835 N N . ILE A 1 108 ? 39.364 41.385 -35.318 1.00 58.38 108 ILE A N 1
ATOM 836 C CA . ILE A 1 108 ? 38.631 40.384 -34.533 1.00 58.38 108 ILE A CA 1
ATOM 837 C C . ILE A 1 108 ? 37.971 39.335 -35.444 1.00 58.38 108 ILE A C 1
ATOM 839 O O . ILE A 1 108 ? 38.074 38.138 -35.165 1.00 58.38 108 ILE A O 1
ATOM 843 N N . CYS A 1 109 ? 37.363 39.734 -36.566 1.00 60.25 109 CYS A N 1
ATOM 844 C CA . CYS A 1 109 ? 36.836 38.788 -37.558 1.00 60.25 109 CYS A CA 1
ATOM 845 C C . CYS A 1 109 ? 37.934 37.883 -38.138 1.00 60.25 109 CYS A C 1
ATOM 847 O O . CYS A 1 109 ? 37.739 36.669 -38.222 1.00 60.25 109 CYS A O 1
ATOM 849 N N . ALA A 1 110 ? 39.104 38.439 -38.471 1.00 60.94 110 ALA A N 1
ATOM 850 C CA . ALA A 1 110 ? 40.250 37.666 -38.949 1.00 60.94 110 ALA A CA 1
ATOM 851 C C . ALA A 1 110 ? 40.750 36.665 -37.889 1.00 60.94 110 ALA A C 1
ATOM 853 O O . ALA A 1 110 ? 41.010 35.503 -38.208 1.00 60.94 110 ALA A O 1
ATOM 854 N N . ALA A 1 111 ? 40.802 37.068 -36.614 1.00 61.97 111 ALA A N 1
ATOM 855 C CA . ALA A 1 111 ? 41.176 36.186 -35.508 1.00 61.97 111 ALA A CA 1
ATOM 856 C C . ALA A 1 111 ? 40.162 35.046 -35.288 1.00 61.97 111 ALA A C 1
ATOM 858 O O . ALA A 1 111 ? 40.559 33.907 -35.036 1.00 61.97 111 ALA A O 1
ATOM 859 N N . ILE A 1 112 ? 38.859 35.311 -35.439 1.00 61.12 112 ILE A N 1
ATOM 860 C CA . ILE A 1 112 ? 37.799 34.293 -35.338 1.00 61.12 112 ILE A CA 1
ATOM 861 C C . ILE A 1 112 ? 37.891 33.296 -36.500 1.00 61.12 112 ILE A C 1
ATOM 863 O O . ILE A 1 112 ? 37.806 32.088 -36.274 1.00 61.12 112 ILE A O 1
ATOM 867 N N . ILE A 1 113 ? 38.122 33.772 -37.727 1.00 63.88 113 ILE A N 1
ATOM 868 C CA . ILE A 1 113 ? 38.331 32.910 -38.901 1.00 63.88 113 ILE A CA 1
ATOM 869 C C . ILE A 1 113 ? 39.577 32.036 -38.704 1.00 63.88 113 ILE A C 1
ATOM 871 O O . ILE A 1 113 ? 39.517 30.832 -38.952 1.00 63.88 113 ILE A O 1
ATOM 875 N N . LEU A 1 114 ? 40.672 32.593 -38.179 1.00 63.94 114 LEU A N 1
ATOM 876 C CA . LEU A 1 114 ? 41.890 31.844 -37.859 1.00 63.94 114 LEU A CA 1
ATOM 877 C C . LEU A 1 114 ? 41.661 30.806 -36.743 1.00 63.94 114 LEU A C 1
ATOM 879 O O . LEU A 1 114 ? 42.163 29.684 -36.814 1.00 63.94 114 LEU A O 1
ATOM 883 N N . MET A 1 115 ? 40.857 31.133 -35.729 1.00 61.16 115 MET A N 1
ATOM 884 C CA . MET A 1 115 ? 40.503 30.203 -34.653 1.00 61.16 115 MET A CA 1
ATOM 885 C C . MET A 1 115 ? 39.624 29.049 -35.166 1.00 61.16 115 MET A C 1
ATOM 887 O O . MET A 1 115 ? 39.838 27.889 -34.802 1.00 61.16 115 MET A O 1
ATOM 891 N N . LEU A 1 116 ? 38.669 29.342 -36.056 1.00 59.38 116 LEU A N 1
ATOM 892 C CA . LEU A 1 116 ? 37.864 28.333 -36.752 1.00 59.38 116 LEU A CA 1
ATOM 893 C C . LEU A 1 116 ? 38.740 27.470 -37.674 1.00 59.38 116 LEU A C 1
ATOM 895 O O . LEU A 1 116 ? 38.600 26.248 -37.684 1.00 59.38 116 LEU A O 1
ATOM 899 N N . TRP A 1 117 ? 39.700 28.075 -38.372 1.00 61.34 117 TRP A N 1
ATOM 900 C CA . TRP A 1 117 ? 40.693 27.388 -39.200 1.00 61.34 117 TRP A CA 1
ATOM 901 C C . TRP A 1 117 ? 41.545 26.396 -38.389 1.00 61.34 117 TRP A C 1
ATOM 903 O O . TRP A 1 117 ? 41.676 25.234 -38.782 1.00 61.34 117 TRP A O 1
ATOM 913 N N . LEU A 1 118 ? 42.038 26.798 -37.211 1.00 59.53 118 LEU A N 1
ATOM 914 C CA . LEU A 1 118 ? 42.785 25.918 -36.301 1.00 59.53 118 LEU A CA 1
ATOM 915 C C . LEU A 1 118 ? 41.922 24.766 -35.767 1.00 59.53 118 LEU A C 1
ATOM 917 O O . LEU A 1 118 ? 42.394 23.633 -35.655 1.00 59.53 118 LEU A O 1
ATOM 921 N N . ARG A 1 119 ? 40.646 25.030 -35.467 1.00 54.78 119 ARG A N 1
ATOM 922 C CA . ARG A 1 119 ? 39.724 24.038 -34.893 1.00 54.78 119 ARG A CA 1
ATOM 923 C C . ARG A 1 119 ? 39.204 23.022 -35.913 1.00 54.78 119 ARG A C 1
ATOM 925 O O . ARG A 1 119 ? 38.940 21.879 -35.546 1.00 54.78 119 ARG A O 1
ATOM 932 N N . PHE A 1 120 ? 39.102 23.401 -37.187 1.00 53.41 120 PHE A N 1
ATOM 933 C CA . PHE A 1 120 ? 38.635 22.542 -38.282 1.00 53.41 120 PHE A CA 1
ATOM 934 C C . PHE A 1 120 ? 39.762 22.004 -39.180 1.00 53.41 120 PHE A C 1
ATOM 936 O O . PHE A 1 120 ? 39.495 21.509 -40.274 1.00 53.41 120 PHE A O 1
ATOM 943 N N . ARG A 1 121 ? 41.014 21.995 -38.698 1.00 57.50 121 ARG A N 1
ATOM 944 C CA . ARG A 1 121 ? 42.206 21.427 -39.370 1.00 57.50 121 ARG A CA 1
ATOM 945 C C . ARG A 1 121 ? 42.020 20.005 -39.935 1.00 57.50 121 ARG A C 1
ATOM 947 O O . ARG A 1 121 ? 42.747 19.608 -40.845 1.00 57.50 121 ARG A O 1
ATOM 954 N N . HIS A 1 122 ? 41.057 19.245 -39.414 1.00 49.78 122 HIS A N 1
ATOM 955 C CA . HIS A 1 122 ? 40.750 17.870 -39.824 1.00 49.78 122 HIS A CA 1
ATOM 956 C C . HIS A 1 122 ? 39.468 17.718 -40.673 1.00 49.78 122 HIS A C 1
ATOM 958 O O . HIS A 1 122 ? 39.069 16.593 -40.973 1.00 49.78 122 HIS A O 1
ATOM 964 N N . ALA A 1 123 ? 38.816 18.813 -41.079 1.00 55.56 123 ALA A N 1
ATOM 965 C CA . ALA A 1 123 ? 37.642 18.774 -41.954 1.00 55.56 123 ALA A CA 1
ATOM 966 C C . ALA A 1 123 ? 38.008 18.440 -43.419 1.00 55.56 123 ALA A C 1
ATOM 968 O O . ALA A 1 123 ? 39.155 18.584 -43.848 1.00 55.56 123 ALA A O 1
ATOM 969 N N . LYS A 1 124 ? 37.021 17.976 -44.205 1.00 61.78 124 LYS A N 1
ATOM 970 C CA . LYS A 1 124 ? 37.198 17.598 -45.623 1.00 61.78 124 LYS A CA 1
ATOM 971 C C . LYS A 1 124 ? 37.835 18.749 -46.421 1.00 61.78 124 LYS A C 1
ATOM 973 O O . LYS A 1 124 ? 37.431 19.900 -46.278 1.00 61.78 124 LYS A O 1
ATOM 978 N N . THR A 1 125 ? 38.788 18.423 -47.300 1.00 63.72 125 THR A N 1
ATOM 979 C CA . THR A 1 125 ? 39.691 19.353 -48.018 1.00 63.72 125 THR A CA 1
ATOM 980 C C . THR A 1 125 ? 38.974 20.502 -48.741 1.00 63.72 125 THR A C 1
ATOM 982 O O . THR A 1 125 ? 39.514 21.596 -48.842 1.00 63.72 125 THR A O 1
ATOM 985 N N . ILE A 1 126 ? 37.735 20.272 -49.183 1.00 60.28 126 ILE A N 1
ATOM 986 C CA . ILE A 1 126 ? 36.889 21.250 -49.884 1.00 60.28 126 ILE A CA 1
ATOM 987 C C . ILE A 1 126 ? 36.457 22.403 -48.963 1.00 60.28 126 ILE A C 1
ATOM 989 O O . ILE A 1 126 ? 36.512 23.561 -49.363 1.00 60.28 126 ILE A O 1
ATOM 993 N N . ILE A 1 127 ? 36.094 22.109 -47.710 1.00 62.81 127 ILE A N 1
ATOM 994 C CA . ILE A 1 127 ? 35.679 23.129 -46.729 1.00 62.81 127 ILE A CA 1
ATOM 995 C C . ILE A 1 127 ? 36.873 24.025 -46.367 1.00 62.81 127 ILE A C 1
ATOM 997 O O . ILE A 1 127 ? 36.727 25.232 -46.196 1.00 62.81 127 ILE A O 1
ATOM 1001 N N . PHE A 1 128 ? 38.072 23.440 -46.318 1.00 62.91 128 PHE A N 1
ATOM 1002 C CA . PHE A 1 128 ? 39.315 24.166 -46.062 1.00 62.91 128 PHE A CA 1
ATOM 1003 C C . PHE A 1 128 ? 39.664 25.148 -47.191 1.00 62.91 128 PHE A C 1
ATOM 1005 O O . PHE A 1 128 ? 40.000 26.297 -46.919 1.00 62.91 128 PHE A O 1
ATOM 1012 N N . ILE A 1 129 ? 39.543 24.714 -48.451 1.00 66.69 129 ILE A N 1
ATOM 1013 C CA . ILE A 1 129 ? 39.781 25.563 -49.630 1.00 66.69 129 ILE A CA 1
ATOM 1014 C C . ILE A 1 129 ? 38.766 26.714 -49.681 1.00 66.69 129 ILE A C 1
ATOM 1016 O O . ILE A 1 129 ? 39.154 27.858 -49.906 1.00 66.69 129 ILE A O 1
ATOM 1020 N N . ALA A 1 130 ? 37.487 26.442 -49.399 1.00 67.44 130 ALA A N 1
ATOM 1021 C CA . ALA A 1 130 ? 36.443 27.466 -49.384 1.00 67.44 130 ALA A CA 1
ATOM 1022 C C . ALA A 1 130 ? 36.704 28.558 -48.329 1.00 67.44 130 ALA A C 1
ATOM 1024 O O . ALA A 1 130 ? 36.615 29.743 -48.639 1.00 67.44 130 ALA A O 1
ATOM 1025 N N . LEU A 1 131 ? 37.093 28.180 -47.106 1.00 65.94 131 LEU A N 1
ATOM 1026 C CA . LEU A 1 131 ? 37.416 29.143 -46.044 1.00 65.94 131 LEU A CA 1
ATOM 1027 C C . LEU A 1 131 ? 38.669 29.975 -46.364 1.00 65.94 131 LEU A C 1
ATOM 1029 O O . LEU A 1 131 ? 38.688 31.174 -46.092 1.00 65.94 131 LEU A O 1
ATOM 1033 N N . ALA A 1 132 ? 39.691 29.369 -46.977 1.00 69.69 132 ALA A N 1
ATOM 1034 C CA . ALA A 1 132 ? 40.898 30.083 -47.396 1.00 69.69 132 ALA A CA 1
ATOM 1035 C C . ALA A 1 132 ? 40.613 31.099 -48.517 1.00 69.69 132 ALA A C 1
ATOM 1037 O O . ALA A 1 132 ? 41.101 32.226 -48.460 1.00 69.69 132 ALA A O 1
ATOM 1038 N N . LEU A 1 133 ? 39.780 30.736 -49.500 1.00 72.81 133 LEU A N 1
ATOM 1039 C CA . LEU A 1 133 ? 39.368 31.638 -50.581 1.00 72.81 133 LEU A CA 1
ATOM 1040 C C . LEU A 1 133 ? 38.516 32.805 -50.072 1.00 72.81 133 LEU A C 1
ATOM 1042 O O . LEU A 1 133 ? 38.734 33.939 -50.485 1.00 72.81 133 LEU A O 1
ATOM 1046 N N . VAL A 1 134 ? 37.598 32.555 -49.135 1.00 71.06 134 VAL A N 1
ATOM 1047 C CA . VAL A 1 134 ? 36.803 33.616 -48.495 1.00 71.06 134 VAL A CA 1
ATOM 1048 C C . VAL A 1 134 ? 37.718 34.574 -47.731 1.00 71.06 134 VAL A C 1
ATOM 1050 O O . VAL A 1 134 ? 37.583 35.784 -47.878 1.00 71.06 134 VAL A O 1
ATOM 1053 N N . SER A 1 135 ? 38.701 34.053 -46.987 1.00 70.31 135 SER A N 1
ATOM 1054 C CA . SER A 1 135 ? 39.688 34.882 -46.283 1.00 70.31 135 SER A CA 1
ATOM 1055 C C . SER A 1 135 ? 40.562 35.709 -47.237 1.00 70.31 135 SER A C 1
ATOM 1057 O O . SER A 1 135 ? 40.902 36.844 -46.911 1.00 70.31 135 SER A O 1
ATOM 1059 N N . LEU A 1 136 ? 40.910 35.174 -48.413 1.00 73.81 136 LEU A N 1
ATOM 1060 C CA . LEU A 1 136 ? 41.674 35.881 -49.445 1.00 73.81 136 LEU A CA 1
ATOM 1061 C C . LEU A 1 136 ? 40.861 37.016 -50.085 1.00 73.81 136 LEU A C 1
ATOM 1063 O O . LEU A 1 136 ? 41.338 38.146 -50.159 1.00 73.81 136 LEU A O 1
ATOM 1067 N N . ILE A 1 137 ? 39.622 36.732 -50.504 1.00 72.25 137 ILE A N 1
ATOM 1068 C CA . ILE A 1 137 ? 38.690 37.734 -51.054 1.00 72.25 137 ILE A CA 1
ATOM 1069 C C . ILE A 1 137 ? 38.505 38.878 -50.052 1.00 72.25 137 ILE A C 1
ATOM 1071 O O . ILE A 1 137 ? 38.475 40.052 -50.417 1.00 72.25 137 ILE A O 1
ATOM 1075 N N . TRP A 1 138 ? 38.435 38.527 -48.773 1.00 65.81 138 TRP A N 1
ATOM 1076 C CA . TRP A 1 138 ? 38.241 39.472 -47.691 1.00 65.81 138 TRP A CA 1
ATOM 1077 C C . TRP A 1 138 ? 39.479 40.340 -47.407 1.00 65.81 138 TRP A C 1
ATOM 1079 O O . TRP A 1 138 ? 39.340 41.547 -47.229 1.00 65.81 138 TRP A O 1
ATOM 1089 N N . LEU A 1 139 ? 40.694 39.778 -47.457 1.00 68.38 139 LEU A N 1
ATOM 1090 C CA . LEU A 1 139 ? 41.949 40.545 -47.356 1.00 68.38 139 LEU A CA 1
ATOM 1091 C C . LEU A 1 139 ? 42.128 41.527 -48.524 1.00 68.38 139 LEU A C 1
ATOM 1093 O O . LEU A 1 139 ? 42.540 42.667 -48.312 1.00 68.38 139 LEU A O 1
ATOM 1097 N N . LEU A 1 140 ? 41.759 41.119 -49.742 1.00 69.75 140 LEU A N 1
ATOM 1098 C CA . LEU A 1 140 ? 41.791 41.988 -50.923 1.00 69.75 140 LEU A CA 1
ATOM 1099 C C . LEU A 1 140 ? 40.771 43.135 -50.824 1.00 69.75 140 LEU A C 1
ATOM 1101 O O . LEU A 1 140 ? 41.055 44.258 -51.244 1.00 69.75 140 LEU A O 1
ATOM 1105 N N . PHE A 1 141 ? 39.605 42.885 -50.222 1.00 67.44 141 PHE A N 1
ATOM 1106 C CA . PHE A 1 141 ? 38.633 43.934 -49.913 1.00 67.44 141 PHE A CA 1
ATOM 1107 C C . PHE A 1 141 ? 39.165 44.912 -48.855 1.00 67.44 141 PHE A C 1
ATOM 1109 O O . PHE A 1 141 ? 39.046 46.125 -49.030 1.00 67.44 141 PHE A O 1
ATOM 1116 N N . LEU A 1 142 ? 39.807 44.400 -47.798 1.00 61.50 142 LEU A N 1
ATOM 1117 C CA . LEU A 1 142 ? 40.425 45.217 -46.750 1.00 61.50 142 LEU A CA 1
ATOM 1118 C C . LEU A 1 142 ? 41.511 46.137 -47.314 1.00 61.50 142 LEU A C 1
ATOM 1120 O O . LEU A 1 142 ? 41.543 47.323 -46.992 1.00 61.50 142 LEU A O 1
ATOM 1124 N N . ARG A 1 143 ? 42.351 45.606 -48.211 1.00 67.75 143 ARG A N 1
ATOM 1125 C CA . ARG A 1 143 ? 43.365 46.377 -48.934 1.00 67.75 143 ARG A CA 1
ATOM 1126 C C . ARG A 1 143 ? 42.737 47.543 -49.694 1.00 67.75 143 ARG A C 1
ATOM 1128 O O . ARG A 1 143 ? 43.217 48.664 -49.592 1.00 67.75 143 ARG A O 1
ATOM 1135 N N . ARG A 1 144 ? 41.643 47.302 -50.424 1.00 66.69 144 ARG A N 1
ATOM 1136 C CA . ARG A 1 144 ? 40.964 48.347 -51.208 1.00 66.69 144 ARG A CA 1
ATOM 1137 C C . ARG A 1 144 ? 40.415 49.484 -50.337 1.00 66.69 144 ARG A C 1
ATOM 1139 O O . ARG A 1 144 ? 40.351 50.611 -50.808 1.00 66.69 144 ARG A O 1
ATOM 1146 N N . GLN A 1 145 ? 40.016 49.191 -49.099 1.00 65.00 145 GLN A N 1
ATOM 1147 C CA . GLN A 1 145 ? 39.454 50.180 -48.170 1.00 65.00 145 GLN A CA 1
ATOM 1148 C C . GLN A 1 145 ? 40.523 50.926 -47.359 1.00 65.00 145 GLN A C 1
ATOM 1150 O O . GLN A 1 145 ? 40.356 52.105 -47.067 1.00 65.00 145 GLN A O 1
ATOM 1155 N N . LEU A 1 146 ? 41.612 50.248 -46.981 1.00 62.06 146 LEU A N 1
ATOM 1156 C CA . LEU A 1 146 ? 42.654 50.799 -46.106 1.00 62.06 146 LEU A CA 1
ATOM 1157 C C . LEU A 1 146 ? 43.817 51.462 -46.863 1.00 62.06 146 LEU A C 1
ATOM 1159 O O . LEU A 1 146 ? 44.605 52.160 -46.234 1.00 62.06 146 LEU A O 1
ATOM 1163 N N . CYS A 1 147 ? 43.932 51.259 -48.180 1.00 63.91 147 CYS A N 1
ATOM 1164 C CA . CYS A 1 147 ? 45.065 51.723 -48.991 1.00 63.91 147 CYS A CA 1
ATOM 1165 C C . CYS A 1 147 ? 44.642 52.662 -50.143 1.00 63.91 147 CYS A C 1
ATOM 1167 O O . CYS A 1 147 ? 44.762 52.278 -51.311 1.00 63.91 147 CYS A O 1
ATOM 1169 N N . PRO A 1 148 ? 44.126 53.876 -49.869 1.00 61.12 148 PRO A N 1
ATOM 1170 C CA . PRO A 1 148 ? 43.998 54.911 -50.893 1.00 61.12 148 PRO A CA 1
ATOM 1171 C C . PRO A 1 148 ? 45.386 55.464 -51.298 1.00 61.12 148 PRO A C 1
ATOM 1173 O O . PRO A 1 148 ? 46.328 55.382 -50.510 1.00 61.12 148 PRO A O 1
ATOM 1176 N N . PRO A 1 149 ? 45.539 56.021 -52.514 1.00 55.91 149 PRO A N 1
ATOM 1177 C CA . PRO A 1 149 ? 46.843 56.296 -53.134 1.00 55.91 149 PRO A CA 1
ATOM 1178 C C . PRO A 1 149 ? 47.692 57.405 -52.485 1.00 55.91 149 PRO A C 1
ATOM 1180 O O . PRO A 1 149 ? 48.819 57.619 -52.922 1.00 55.91 149 PRO A O 1
ATOM 1183 N N . GLU A 1 150 ? 47.214 58.094 -51.447 1.00 56.06 150 GLU A N 1
ATOM 1184 C CA . GLU A 1 150 ? 47.905 59.256 -50.876 1.00 56.06 150 GLU A CA 1
ATOM 1185 C C . GLU A 1 150 ? 48.044 59.140 -49.349 1.00 56.06 150 GLU A C 1
ATOM 1187 O O . GLU A 1 150 ? 47.168 59.539 -48.583 1.00 56.06 150 GLU A O 1
ATOM 1192 N N . GLY A 1 151 ? 49.166 58.566 -48.897 1.00 55.41 151 GLY A N 1
ATOM 1193 C CA . GLY A 1 151 ? 49.562 58.559 -47.485 1.00 55.41 151 GLY A CA 1
ATOM 1194 C C . GLY A 1 151 ? 50.708 57.591 -47.170 1.00 55.41 151 GLY A C 1
ATOM 1195 O O . GLY A 1 151 ? 50.503 56.381 -47.110 1.00 55.41 151 GLY A O 1
ATOM 1196 N N . LEU A 1 152 ? 51.911 58.117 -46.894 1.00 51.44 152 LEU A N 1
ATOM 1197 C CA . LEU A 1 152 ? 53.125 57.315 -46.640 1.00 51.44 152 LEU A CA 1
ATOM 1198 C C . LEU A 1 152 ? 53.042 56.384 -45.411 1.00 51.44 152 LEU A C 1
ATOM 1200 O O . LEU A 1 152 ? 53.767 55.397 -45.346 1.00 51.44 152 LEU A O 1
ATOM 1204 N N . LEU A 1 153 ? 52.149 56.645 -44.450 1.00 50.44 153 LEU A N 1
ATOM 1205 C CA . LEU A 1 153 ? 52.001 55.830 -43.232 1.00 50.44 153 LEU A CA 1
ATOM 1206 C C . LEU A 1 153 ? 51.228 54.513 -43.441 1.00 50.44 153 LEU A C 1
ATOM 1208 O O . LEU A 1 153 ? 51.273 53.644 -42.574 1.00 50.44 153 LEU A O 1
ATOM 1212 N N . PHE A 1 154 ? 50.540 54.342 -44.577 1.00 55.09 154 PHE A N 1
ATOM 1213 C CA . PHE A 1 154 ? 49.740 53.142 -44.868 1.00 55.09 154 PHE A CA 1
ATOM 1214 C C . PHE A 1 154 ? 50.439 52.140 -45.797 1.00 55.09 154 PHE A C 1
ATOM 1216 O O . PHE A 1 154 ? 50.037 50.981 -45.851 1.00 55.09 154 PHE A O 1
ATOM 1223 N N . GLN A 1 155 ? 51.513 52.539 -46.479 1.00 57.78 155 GLN A N 1
ATOM 1224 C CA . GLN A 1 155 ? 52.141 51.743 -47.537 1.00 57.78 155 GLN A CA 1
ATOM 1225 C C . GLN A 1 155 ? 52.776 50.437 -47.016 1.00 57.78 155 GLN A C 1
ATOM 1227 O O . GLN A 1 155 ? 52.574 49.378 -47.607 1.00 57.78 155 GLN A O 1
ATOM 1232 N N . GLU A 1 156 ? 53.437 50.482 -45.856 1.00 61.09 156 GLU A N 1
ATOM 1233 C CA . GLU A 1 156 ? 54.005 49.311 -45.159 1.00 61.09 156 GLU A CA 1
ATOM 1234 C C . GLU A 1 156 ? 52.922 48.288 -44.766 1.00 61.09 156 GLU A C 1
ATOM 1236 O O . GLU A 1 156 ? 53.078 47.077 -44.935 1.00 61.09 156 GLU A O 1
ATOM 1241 N N . LEU A 1 157 ? 51.766 48.771 -44.300 1.00 63.62 157 LEU A N 1
ATOM 1242 C CA . LEU A 1 157 ? 50.653 47.924 -43.866 1.00 63.62 157 LEU A CA 1
ATOM 1243 C C . LEU A 1 157 ? 49.974 47.230 -45.059 1.00 63.62 157 LEU A C 1
ATOM 1245 O O . LEU A 1 157 ? 49.563 46.072 -44.958 1.00 63.62 157 LEU A O 1
ATOM 1249 N N . CYS A 1 158 ? 49.920 47.905 -46.209 1.00 68.81 158 CYS A N 1
ATOM 1250 C CA . CYS A 1 158 ? 49.432 47.340 -47.467 1.00 68.81 158 CYS A CA 1
ATOM 1251 C C . CYS A 1 158 ? 50.358 46.236 -47.996 1.00 68.81 158 CYS A C 1
ATOM 1253 O O . CYS A 1 158 ? 49.868 45.200 -48.444 1.00 68.81 158 CYS A O 1
ATOM 1255 N N . VAL A 1 159 ? 51.680 46.418 -47.893 1.00 73.44 159 VAL A N 1
ATOM 1256 C CA . VAL A 1 159 ? 52.667 45.394 -48.275 1.00 73.44 159 VAL A CA 1
ATOM 1257 C C . VAL A 1 159 ? 52.526 44.153 -47.394 1.00 73.44 159 VAL A C 1
ATOM 1259 O O . VAL A 1 159 ? 52.497 43.037 -47.907 1.00 73.44 159 VAL A O 1
ATOM 1262 N N . ILE A 1 160 ? 52.352 44.323 -46.080 1.00 72.62 160 ILE A N 1
ATOM 1263 C CA . ILE A 1 160 ? 52.132 43.197 -45.160 1.00 72.62 160 ILE A CA 1
ATOM 1264 C C . ILE A 1 160 ? 50.840 42.440 -45.511 1.00 72.62 160 ILE A C 1
ATOM 1266 O O . ILE A 1 160 ? 50.840 41.208 -45.547 1.00 72.62 160 ILE A O 1
ATOM 1270 N N . LEU A 1 161 ? 49.747 43.151 -45.814 1.00 67.69 161 LEU A N 1
ATOM 1271 C CA . LEU A 1 161 ? 48.481 42.531 -46.224 1.00 67.69 161 LEU A CA 1
ATOM 1272 C C . LEU A 1 161 ? 48.606 41.767 -47.552 1.00 67.69 161 LEU A C 1
ATOM 1274 O O . LEU A 1 161 ? 48.084 40.655 -47.659 1.00 67.69 161 LEU A O 1
ATOM 1278 N N . ASP A 1 162 ? 49.334 42.315 -48.528 1.00 73.38 162 ASP A N 1
ATOM 1279 C CA . ASP A 1 162 ? 49.614 41.642 -49.801 1.00 73.38 162 ASP A CA 1
ATOM 1280 C C . ASP A 1 162 ? 50.459 40.376 -49.601 1.00 73.38 162 ASP A C 1
ATOM 1282 O O . ASP A 1 162 ? 50.135 39.322 -50.152 1.00 73.38 162 ASP A O 1
ATOM 1286 N N . VAL A 1 163 ? 51.494 40.428 -48.756 1.00 78.00 163 VAL A N 1
ATOM 1287 C CA . VAL A 1 163 ? 52.335 39.261 -48.439 1.00 78.00 163 VAL A CA 1
ATOM 1288 C C . VAL A 1 163 ? 51.516 38.156 -47.764 1.00 78.00 163 VAL A C 1
ATOM 1290 O O . VAL A 1 163 ? 51.619 36.989 -48.148 1.00 78.00 163 VAL A O 1
ATOM 1293 N N . ILE A 1 164 ? 50.648 38.500 -46.807 1.00 74.88 164 ILE A N 1
ATOM 1294 C CA . ILE A 1 164 ? 49.763 37.529 -46.142 1.00 74.88 164 ILE A CA 1
ATOM 1295 C C . ILE A 1 164 ? 48.782 36.904 -47.146 1.00 74.88 164 ILE A C 1
ATOM 1297 O O . ILE A 1 164 ? 48.577 35.686 -47.131 1.00 74.88 164 ILE A O 1
ATOM 1301 N N . ALA A 1 165 ? 48.204 37.705 -48.046 1.00 74.38 165 ALA A N 1
ATOM 1302 C CA . ALA A 1 165 ? 47.312 37.216 -49.094 1.00 74.38 165 ALA A CA 1
ATOM 1303 C C . ALA A 1 165 ? 48.029 36.236 -50.044 1.00 74.38 165 ALA A C 1
ATOM 1305 O O . ALA A 1 165 ? 47.498 35.164 -50.345 1.00 74.38 165 ALA A O 1
ATOM 1306 N N . ILE A 1 166 ? 49.263 36.549 -50.449 1.00 76.31 166 ILE A N 1
ATOM 1307 C CA . ILE A 1 166 ? 50.089 35.684 -51.303 1.00 76.31 166 ILE A CA 1
ATOM 1308 C C . ILE A 1 166 ? 50.408 34.358 -50.599 1.00 76.31 166 ILE A C 1
ATOM 1310 O O . ILE A 1 166 ? 50.242 33.293 -51.196 1.00 76.31 166 ILE A O 1
ATOM 1314 N N . ILE A 1 167 ? 50.796 34.384 -49.319 1.00 77.94 167 ILE A N 1
ATOM 1315 C CA . ILE A 1 167 ? 51.082 33.163 -48.545 1.00 77.94 167 ILE A CA 1
ATOM 1316 C C . ILE A 1 167 ? 49.840 32.260 -48.464 1.00 77.94 167 ILE A C 1
ATOM 1318 O O . ILE A 1 167 ? 49.936 31.047 -48.678 1.00 77.94 167 ILE A O 1
ATOM 1322 N N . LEU A 1 168 ? 48.657 32.829 -48.208 1.00 74.44 168 LEU A N 1
ATOM 1323 C CA . LEU A 1 168 ? 47.403 32.068 -48.154 1.00 74.44 168 LEU A CA 1
ATOM 1324 C C . LEU A 1 168 ? 47.022 31.467 -49.514 1.00 74.44 168 LEU A C 1
ATOM 1326 O O . LEU A 1 168 ? 46.574 30.317 -49.573 1.00 74.44 168 LEU A O 1
ATOM 1330 N N . LEU A 1 169 ? 47.243 32.204 -50.605 1.00 76.94 169 LEU A N 1
ATOM 1331 C CA . LEU A 1 169 ? 47.029 31.716 -51.966 1.00 76.94 169 LEU A CA 1
ATOM 1332 C C . LEU A 1 169 ? 47.966 30.538 -52.289 1.00 76.94 169 LEU A C 1
ATOM 1334 O O . LEU A 1 169 ? 47.500 29.506 -52.775 1.00 76.94 169 LEU A O 1
ATOM 1338 N N . ILE A 1 170 ? 49.251 30.631 -51.930 1.00 80.12 170 ILE A N 1
ATOM 1339 C CA . ILE A 1 170 ? 50.234 29.549 -52.115 1.00 80.12 170 ILE A CA 1
ATOM 1340 C C . ILE A 1 170 ? 49.823 28.289 -51.339 1.00 80.12 170 ILE A C 1
ATOM 1342 O O . ILE A 1 170 ? 49.833 27.190 -51.896 1.00 80.12 170 ILE A O 1
ATOM 1346 N N . ILE A 1 171 ? 49.393 28.421 -50.079 1.00 77.88 171 ILE A N 1
ATOM 1347 C CA . ILE A 1 171 ? 48.916 27.281 -49.272 1.00 77.88 171 ILE A CA 1
ATOM 1348 C C . ILE A 1 171 ? 47.698 26.610 -49.927 1.00 77.88 171 ILE A C 1
ATOM 1350 O O . ILE A 1 171 ? 47.596 25.377 -49.940 1.00 77.88 171 ILE A O 1
ATOM 1354 N N . CYS A 1 172 ? 46.783 27.405 -50.491 1.00 74.50 172 CYS A N 1
ATOM 1355 C CA . CYS A 1 172 ? 45.604 26.904 -51.191 1.00 74.50 172 CYS A CA 1
ATOM 1356 C C . CYS A 1 172 ? 45.994 26.118 -52.456 1.00 74.50 172 CYS A C 1
ATOM 1358 O O . CYS A 1 172 ? 45.520 24.997 -52.660 1.00 74.50 172 CYS A O 1
ATOM 1360 N N . ILE A 1 173 ? 46.937 26.652 -53.242 1.00 79.25 173 ILE A N 1
ATOM 1361 C CA . ILE A 1 173 ? 47.477 26.010 -54.448 1.00 79.25 173 ILE A CA 1
ATOM 1362 C C . ILE A 1 173 ? 48.181 24.693 -54.103 1.00 79.25 173 ILE A C 1
ATOM 1364 O O . ILE A 1 173 ? 47.877 23.671 -54.713 1.00 79.25 173 ILE A O 1
ATOM 1368 N N . ILE A 1 174 ? 49.050 24.659 -53.086 1.00 80.62 174 ILE A N 1
ATOM 1369 C CA . ILE A 1 174 ? 49.745 23.429 -52.660 1.00 80.62 174 ILE A CA 1
ATOM 1370 C C . ILE A 1 174 ? 48.738 22.340 -52.265 1.00 80.62 174 ILE A C 1
ATOM 1372 O O . ILE A 1 174 ? 48.890 21.175 -52.631 1.00 80.62 174 ILE A O 1
ATOM 1376 N N . LYS A 1 175 ? 47.672 22.699 -51.541 1.00 76.00 175 LYS A N 1
ATOM 1377 C CA . LYS A 1 175 ? 46.621 21.749 -51.140 1.00 76.00 175 LYS A CA 1
ATOM 1378 C C . LYS A 1 175 ? 45.793 21.252 -52.326 1.00 76.00 175 LYS A C 1
ATOM 1380 O O . LYS A 1 175 ? 45.456 20.068 -52.345 1.00 76.00 175 LYS A O 1
ATOM 1385 N N . LEU A 1 176 ? 45.489 22.118 -53.294 1.00 76.69 176 LEU A N 1
ATOM 1386 C CA . LEU A 1 176 ? 44.826 21.753 -54.550 1.00 76.69 176 LEU A CA 1
ATOM 1387 C C . LEU A 1 176 ? 45.691 20.804 -55.378 1.00 76.69 176 LEU A C 1
ATOM 1389 O O . LEU A 1 176 ? 45.207 19.754 -55.791 1.00 76.69 176 LEU A O 1
ATOM 1393 N N . LEU A 1 177 ? 46.979 21.109 -55.529 1.00 79.38 177 LEU A N 1
ATOM 1394 C CA . LEU A 1 177 ? 47.944 20.252 -56.216 1.00 79.38 177 LEU A CA 1
ATOM 1395 C C . LEU A 1 177 ? 48.109 18.904 -55.513 1.00 79.38 177 LEU A C 1
ATOM 1397 O O . LEU A 1 177 ? 48.186 17.879 -56.176 1.00 79.38 177 LEU A O 1
ATOM 1401 N N . TRP A 1 178 ? 48.086 18.859 -54.179 1.00 73.94 178 TRP A N 1
ATOM 1402 C CA . TRP A 1 178 ? 48.176 17.598 -53.436 1.00 73.94 178 TRP A CA 1
ATOM 1403 C C . TRP A 1 178 ? 46.882 16.770 -53.503 1.00 73.94 178 TRP A C 1
ATOM 1405 O O . TRP A 1 178 ? 46.921 15.538 -53.522 1.00 73.94 178 TRP A O 1
ATOM 1415 N N . ALA A 1 179 ? 45.720 17.426 -53.579 1.00 70.25 179 ALA A N 1
ATOM 1416 C CA . ALA A 1 179 ? 44.445 16.765 -53.851 1.00 70.25 179 ALA A CA 1
ATOM 1417 C C . ALA A 1 179 ? 44.384 16.223 -55.289 1.00 70.25 179 ALA A C 1
ATOM 1419 O O . ALA A 1 179 ? 43.940 15.092 -55.486 1.00 70.25 179 ALA A O 1
ATOM 1420 N N . LEU A 1 180 ? 44.895 16.987 -56.259 1.00 70.69 180 LEU A N 1
ATOM 1421 C CA . LEU A 1 180 ? 45.039 16.582 -57.655 1.00 70.69 180 LEU A CA 1
ATOM 1422 C C . LE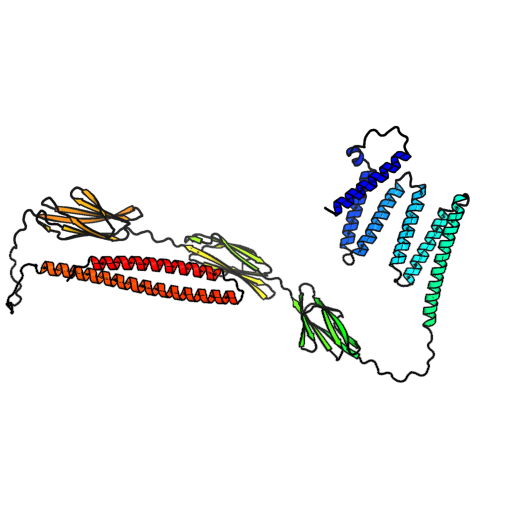U A 1 180 ? 46.042 15.431 -57.796 1.00 70.69 180 LEU A C 1
ATOM 1424 O O . LEU A 1 180 ? 45.743 14.451 -58.460 1.00 70.69 180 LEU A O 1
ATOM 1428 N N . PHE A 1 181 ? 47.176 15.475 -57.094 1.00 72.94 181 PHE A N 1
ATOM 1429 C CA . PHE A 1 181 ? 48.158 14.391 -57.044 1.00 72.94 181 PHE A CA 1
ATOM 1430 C C . PHE A 1 181 ? 47.566 13.119 -56.432 1.00 72.94 181 PHE A C 1
ATOM 1432 O O . PHE A 1 181 ? 47.740 12.036 -56.982 1.00 72.94 181 PHE A O 1
ATOM 1439 N N . ARG A 1 182 ? 46.796 13.224 -55.338 1.00 68.25 182 ARG A N 1
ATOM 1440 C CA . ARG A 1 182 ? 46.024 12.093 -54.784 1.00 68.25 182 ARG A CA 1
ATOM 1441 C C . ARG A 1 182 ? 44.966 11.547 -55.736 1.00 68.25 182 ARG A C 1
ATOM 1443 O O . ARG A 1 182 ? 44.598 10.381 -55.629 1.00 68.25 182 ARG A O 1
ATOM 1450 N N . TRP A 1 183 ? 44.403 12.399 -56.581 1.00 59.41 183 TRP A N 1
ATOM 1451 C CA . TRP A 1 183 ? 43.408 12.006 -57.569 1.00 59.41 183 TRP A CA 1
ATOM 1452 C C . TRP A 1 183 ? 44.071 11.326 -58.777 1.00 59.41 183 TRP A C 1
ATOM 1454 O O . TRP A 1 183 ? 43.630 10.254 -59.172 1.00 59.41 183 TRP A O 1
ATOM 1464 N N . LEU A 1 184 ? 45.199 11.850 -59.264 1.00 63.22 184 LEU A N 1
ATOM 1465 C CA . LEU A 1 184 ? 46.017 11.245 -60.321 1.00 63.22 184 LEU A CA 1
ATOM 1466 C C . LEU A 1 184 ? 46.648 9.915 -59.877 1.00 63.22 184 LEU A C 1
ATOM 1468 O O . LEU A 1 184 ? 46.634 8.948 -60.628 1.00 63.22 184 LEU A O 1
ATOM 1472 N N . SER A 1 185 ? 47.099 9.808 -58.624 1.00 60.31 185 SER A N 1
ATOM 1473 C CA . SER A 1 185 ? 47.607 8.549 -58.041 1.00 60.31 185 SER A CA 1
ATOM 1474 C C . SER A 1 185 ? 46.519 7.510 -57.733 1.00 60.31 185 SER A C 1
ATOM 1476 O O . SER A 1 185 ? 46.829 6.405 -57.287 1.00 60.31 185 SER A O 1
ATOM 1478 N N . ARG A 1 186 ? 45.239 7.820 -57.991 1.00 54.31 186 ARG A N 1
ATOM 1479 C CA . ARG A 1 186 ? 44.147 6.831 -58.001 1.00 54.31 186 ARG A CA 1
ATOM 1480 C C . ARG A 1 186 ? 43.906 6.205 -59.379 1.00 54.31 186 ARG A C 1
ATOM 1482 O O . ARG A 1 186 ? 43.042 5.339 -59.481 1.00 54.31 186 ARG A O 1
ATOM 1489 N N . GLY A 1 187 ? 44.667 6.582 -60.406 1.00 51.72 187 GLY A N 1
ATOM 1490 C CA . GLY A 1 187 ? 44.609 5.974 -61.732 1.00 51.72 187 GLY A CA 1
ATOM 1491 C C . GLY A 1 187 ? 45.795 5.050 -62.011 1.00 51.72 187 GLY A C 1
ATOM 1492 O O . GLY A 1 187 ? 46.936 5.488 -61.987 1.00 51.72 187 GLY A O 1
ATOM 1493 N N . VAL A 1 188 ? 45.470 3.801 -62.365 1.00 49.22 188 VAL A N 1
ATOM 1494 C CA . VAL A 1 188 ? 46.318 2.775 -63.008 1.00 49.22 188 VAL A CA 1
ATOM 1495 C C . VAL A 1 188 ? 47.320 2.050 -62.095 1.00 49.22 188 VAL A C 1
ATOM 1497 O O . VAL A 1 188 ? 48.471 2.439 -61.932 1.00 49.22 188 VAL A O 1
ATOM 1500 N N . ARG A 1 189 ? 46.889 0.897 -61.560 1.00 50.09 189 ARG A N 1
ATOM 1501 C CA . ARG A 1 189 ? 47.808 -0.190 -61.188 1.00 50.09 189 ARG A CA 1
ATOM 1502 C C . ARG A 1 189 ? 48.147 -0.983 -62.459 1.00 50.09 189 ARG A C 1
ATOM 1504 O O . ARG A 1 189 ? 47.212 -1.496 -63.073 1.00 50.09 189 ARG A O 1
ATOM 1511 N N . PRO A 1 190 ? 49.422 -1.143 -62.842 1.00 46.28 190 PRO A N 1
ATOM 1512 C CA . PRO A 1 190 ? 49.821 -2.213 -63.742 1.00 46.28 190 PRO A CA 1
ATOM 1513 C C . PRO A 1 190 ? 49.728 -3.550 -62.995 1.00 46.28 190 PRO A C 1
ATOM 1515 O O . PRO A 1 190 ? 50.181 -3.668 -61.855 1.00 46.28 190 PRO A O 1
ATOM 1518 N N . GLY A 1 191 ? 49.103 -4.546 -63.623 1.00 52.97 191 GLY A N 1
ATOM 1519 C CA . GLY A 1 191 ? 49.093 -5.919 -63.130 1.00 52.97 191 GLY A CA 1
ATOM 1520 C C . GLY A 1 191 ? 50.511 -6.486 -63.117 1.00 52.97 191 GLY A C 1
ATOM 1521 O O . GLY A 1 191 ? 51.108 -6.679 -64.170 1.00 52.97 191 GLY A O 1
ATOM 1522 N N . GLY A 1 192 ? 51.038 -6.732 -61.919 1.00 50.28 192 GLY A N 1
ATOM 1523 C CA . GLY A 1 192 ? 52.188 -7.605 -61.681 1.00 50.28 192 GLY A CA 1
ATOM 1524 C C . GLY A 1 192 ? 51.720 -8.958 -61.127 1.00 50.28 192 GLY A C 1
ATOM 1525 O O . GLY A 1 192 ? 50.600 -9.035 -60.609 1.00 50.28 192 GLY A O 1
ATOM 1526 N N . PRO A 1 193 ? 52.534 -10.024 -61.226 1.00 56.62 193 PRO A N 1
ATOM 1527 C CA . PRO A 1 193 ? 52.140 -11.368 -60.816 1.00 56.62 193 PRO A CA 1
ATOM 1528 C C . PRO A 1 193 ? 51.870 -11.390 -59.309 1.00 56.62 193 PRO A C 1
ATOM 1530 O O . PRO A 1 193 ? 52.648 -10.846 -58.524 1.00 56.62 193 PRO A O 1
ATOM 1533 N N . GLY A 1 194 ? 50.737 -11.973 -58.920 1.00 47.25 194 GLY A N 1
ATOM 1534 C CA . GLY A 1 194 ? 50.262 -11.953 -57.542 1.00 47.25 194 GLY A CA 1
ATOM 1535 C C . GLY A 1 194 ? 51.236 -12.624 -56.566 1.00 47.25 194 GLY A C 1
ATOM 1536 O O . GLY A 1 194 ? 51.884 -13.609 -56.927 1.00 47.25 194 GLY A O 1
ATOM 1537 N N . PRO A 1 195 ? 51.317 -12.151 -55.310 1.00 57.94 195 PRO A N 1
ATOM 1538 C CA . PRO A 1 195 ? 51.794 -13.014 -54.245 1.00 57.94 195 PRO A CA 1
ATOM 1539 C C . PRO A 1 195 ? 50.806 -14.186 -54.156 1.00 57.94 195 PRO A C 1
ATOM 1541 O O . PRO A 1 195 ? 49.593 -13.978 -54.262 1.00 57.94 195 PRO A O 1
ATOM 1544 N N . GLY A 1 196 ? 51.317 -15.412 -54.021 1.00 61.09 196 GLY A N 1
ATOM 1545 C CA . GLY A 1 196 ? 50.485 -16.603 -53.830 1.00 61.09 196 GLY A CA 1
ATOM 1546 C C . GLY A 1 196 ? 49.461 -16.401 -52.705 1.00 61.09 196 GLY A C 1
ATOM 1547 O O . GLY A 1 196 ? 49.635 -15.490 -51.890 1.00 61.09 196 GLY A O 1
ATOM 1548 N N . PRO A 1 197 ? 48.382 -17.200 -52.656 1.00 59.66 197 PRO A N 1
ATOM 1549 C CA . PRO A 1 197 ? 47.307 -16.998 -51.695 1.00 59.66 197 PRO A CA 1
ATOM 1550 C C . PRO A 1 197 ? 47.873 -17.036 -50.271 1.00 59.66 197 PRO A C 1
ATOM 1552 O O . PRO A 1 197 ? 48.160 -18.096 -49.723 1.00 59.66 197 PRO A O 1
ATOM 1555 N N . GLY A 1 198 ? 48.059 -15.857 -49.672 1.00 60.19 198 GLY A N 1
ATOM 1556 C CA . GLY A 1 198 ? 48.138 -15.739 -48.224 1.00 60.19 198 GLY A CA 1
ATOM 1557 C C . GLY A 1 198 ? 46.821 -16.261 -47.650 1.00 60.19 198 GLY A C 1
ATOM 1558 O O . GLY A 1 198 ? 45.801 -16.161 -48.340 1.00 60.19 198 GLY A O 1
ATOM 1559 N N . PRO A 1 199 ? 46.820 -16.837 -46.437 1.00 65.25 199 PRO A N 1
ATOM 1560 C CA . PRO A 1 199 ? 45.608 -17.402 -45.862 1.00 65.25 199 PRO A CA 1
ATOM 1561 C C . PRO A 1 199 ? 44.495 -16.354 -45.916 1.00 65.25 199 PRO A C 1
ATOM 1563 O O . PRO A 1 199 ? 44.662 -15.228 -45.435 1.00 65.25 199 PRO A O 1
ATOM 1566 N N . GLU A 1 200 ? 43.397 -16.704 -46.586 1.00 69.38 200 GLU A N 1
ATOM 1567 C CA . GLU A 1 200 ? 42.230 -15.842 -46.708 1.00 69.38 200 GLU A CA 1
ATOM 1568 C C . GLU A 1 200 ? 41.783 -15.459 -45.290 1.00 69.38 200 GLU A C 1
ATOM 1570 O O . GLU A 1 200 ? 41.699 -16.337 -44.427 1.00 69.38 200 GLU A O 1
ATOM 1575 N N . PRO A 1 201 ? 41.565 -14.166 -44.983 1.00 72.88 201 PRO A N 1
ATOM 1576 C CA . PRO A 1 201 ? 41.132 -13.787 -43.651 1.00 72.88 201 PRO A CA 1
ATOM 1577 C C . PRO A 1 201 ? 39.816 -14.497 -43.342 1.00 72.88 201 PRO A C 1
ATOM 1579 O O . PRO A 1 201 ? 38.812 -14.273 -44.012 1.00 72.88 201 PRO A O 1
ATOM 1582 N N . GLU A 1 202 ? 39.824 -15.354 -42.325 1.00 88.12 202 GLU A N 1
ATOM 1583 C CA . GLU A 1 202 ? 38.613 -16.034 -41.894 1.00 88.12 202 GLU A CA 1
ATOM 1584 C C . GLU A 1 202 ? 37.619 -15.027 -41.306 1.00 88.12 202 GLU A C 1
ATOM 1586 O O . GLU A 1 202 ? 37.967 -14.154 -40.500 1.00 88.12 202 GLU A O 1
ATOM 1591 N N . TYR A 1 203 ? 36.357 -15.163 -41.707 1.00 91.88 203 TYR A N 1
ATOM 1592 C CA . TYR A 1 203 ? 35.245 -14.360 -41.212 1.00 91.88 203 TYR A CA 1
ATOM 1593 C C . TYR A 1 203 ? 34.228 -15.243 -40.495 1.00 91.88 203 TYR A C 1
ATOM 1595 O O . TYR A 1 203 ? 34.088 -16.426 -40.809 1.00 91.88 203 TYR A O 1
ATOM 1603 N N . ARG A 1 204 ? 33.490 -14.626 -39.573 1.00 96.12 204 ARG A N 1
ATOM 1604 C CA . ARG A 1 204 ? 32.303 -15.182 -38.918 1.00 96.12 204 ARG A CA 1
ATOM 1605 C C . ARG A 1 204 ? 31.132 -14.207 -39.016 1.00 96.12 204 ARG A C 1
ATOM 1607 O O . ARG A 1 204 ? 31.328 -12.999 -39.210 1.00 96.12 204 ARG A O 1
ATOM 1614 N N . ILE A 1 205 ? 29.916 -14.725 -38.922 1.00 96.75 205 ILE A N 1
ATOM 1615 C CA . ILE A 1 205 ? 28.666 -13.973 -39.019 1.00 96.75 205 ILE A CA 1
ATOM 1616 C C . ILE A 1 205 ? 28.101 -13.754 -37.618 1.00 96.75 205 ILE A C 1
ATOM 1618 O O . ILE A 1 205 ? 27.873 -14.698 -36.875 1.00 96.75 205 ILE A O 1
ATOM 1622 N N . LEU A 1 206 ? 27.822 -12.497 -37.275 1.00 97.69 206 LEU A N 1
ATOM 1623 C CA . LEU A 1 206 ? 26.994 -12.154 -36.122 1.00 97.69 206 LEU A CA 1
ATOM 1624 C C . LEU A 1 206 ? 25.609 -11.750 -36.619 1.00 97.69 206 LEU A C 1
ATOM 1626 O O . LEU A 1 206 ? 25.470 -10.742 -37.320 1.00 97.69 206 LEU A O 1
ATOM 1630 N N . THR A 1 207 ? 24.591 -12.509 -36.232 1.00 98.12 207 THR A N 1
ATOM 1631 C CA . THR A 1 207 ? 23.188 -12.202 -36.516 1.00 98.12 207 THR A CA 1
ATOM 1632 C C . THR A 1 207 ? 22.547 -11.570 -35.291 1.00 98.12 207 THR A C 1
ATOM 1634 O O . THR A 1 207 ? 22.371 -12.233 -34.274 1.00 98.12 207 THR A O 1
ATOM 1637 N N . ILE A 1 208 ? 22.192 -10.285 -35.378 1.00 98.12 208 ILE A N 1
ATOM 1638 C CA . ILE A 1 208 ? 21.573 -9.551 -34.266 1.00 98.12 208 ILE A CA 1
ATOM 1639 C C . ILE A 1 208 ? 20.064 -9.452 -34.472 1.00 98.12 208 ILE A C 1
ATOM 1641 O O . ILE A 1 208 ? 19.609 -8.875 -35.457 1.00 98.12 208 ILE A O 1
ATOM 1645 N N . ASN A 1 209 ? 19.300 -9.940 -33.500 1.00 97.69 209 ASN A N 1
ATOM 1646 C CA . ASN A 1 209 ? 17.843 -9.900 -33.463 1.00 97.69 209 ASN A CA 1
ATOM 1647 C C . ASN A 1 209 ? 17.337 -9.159 -32.216 1.00 97.69 209 ASN A C 1
ATOM 1649 O O . ASN A 1 209 ? 18.060 -8.970 -31.235 1.00 97.69 209 ASN A O 1
ATOM 1653 N N . VAL A 1 210 ? 16.067 -8.753 -32.239 1.00 97.19 210 VAL A N 1
ATOM 1654 C CA . VAL A 1 210 ? 15.407 -8.060 -31.124 1.00 97.19 210 VAL A CA 1
ATOM 1655 C C . VAL A 1 210 ? 14.085 -8.745 -30.791 1.00 97.19 210 VAL A C 1
ATOM 1657 O O . VAL A 1 210 ? 13.316 -9.082 -31.688 1.00 97.19 210 VAL A O 1
ATOM 1660 N N . ARG A 1 211 ? 13.810 -8.926 -29.496 1.00 96.50 211 ARG A N 1
ATOM 1661 C CA . ARG A 1 211 ? 12.501 -9.311 -28.951 1.00 96.50 211 ARG A CA 1
ATOM 1662 C C . ARG A 1 211 ? 11.981 -8.198 -28.046 1.00 96.50 211 ARG A C 1
ATOM 1664 O O . ARG A 1 211 ? 12.708 -7.732 -27.175 1.00 96.50 211 ARG A O 1
ATOM 1671 N N . GLY A 1 212 ? 10.721 -7.808 -28.215 1.00 91.69 212 GLY A N 1
ATOM 1672 C CA . GLY A 1 212 ? 10.133 -6.665 -27.509 1.00 91.69 212 GLY A CA 1
ATOM 1673 C C . GLY A 1 212 ? 10.408 -5.335 -28.216 1.00 91.69 212 GLY A C 1
ATOM 1674 O O . GLY A 1 212 ? 10.764 -5.312 -29.392 1.00 91.69 212 GLY A O 1
ATOM 1675 N N . ASN A 1 213 ? 10.209 -4.219 -27.509 1.00 90.31 213 ASN A N 1
ATOM 1676 C CA . ASN A 1 213 ? 10.273 -2.883 -28.100 1.00 90.31 213 ASN A CA 1
ATOM 1677 C C . ASN A 1 213 ? 11.611 -2.183 -27.780 1.00 90.31 213 ASN A C 1
ATOM 1679 O O . ASN A 1 213 ? 11.873 -1.753 -26.654 1.00 90.31 213 ASN A O 1
ATOM 1683 N N . GLY A 1 214 ? 12.481 -2.088 -28.783 1.00 94.12 214 GLY A N 1
ATOM 1684 C CA . GLY A 1 214 ? 13.834 -1.547 -28.665 1.00 94.12 214 GLY A CA 1
ATOM 1685 C C . GLY A 1 214 ? 14.655 -1.788 -29.929 1.00 94.12 214 GLY A C 1
ATOM 1686 O O . GLY A 1 214 ? 14.164 -2.324 -30.918 1.00 94.12 214 GLY A O 1
ATOM 1687 N N . THR A 1 215 ? 15.917 -1.374 -29.914 1.00 96.94 215 THR A N 1
ATOM 1688 C CA . THR A 1 215 ? 16.872 -1.623 -31.001 1.00 96.94 215 THR A CA 1
ATOM 1689 C C . THR A 1 215 ? 18.277 -1.851 -30.448 1.00 96.94 215 THR A C 1
ATOM 1691 O O . THR A 1 215 ? 18.508 -1.762 -29.242 1.00 96.94 215 THR A O 1
ATOM 1694 N N . THR A 1 216 ? 19.235 -2.153 -31.316 1.00 97.62 216 THR A N 1
ATOM 1695 C CA . THR A 1 216 ? 20.642 -2.365 -30.961 1.00 97.62 216 THR A CA 1
ATOM 1696 C C . THR A 1 216 ? 21.563 -1.469 -31.785 1.00 97.62 216 THR A C 1
ATOM 1698 O O . THR A 1 216 ? 21.183 -0.934 -32.825 1.00 97.62 216 THR A O 1
ATOM 1701 N N . ASN A 1 217 ? 22.802 -1.306 -31.328 1.00 96.44 217 ASN A N 1
ATOM 1702 C CA . ASN A 1 217 ? 23.906 -0.779 -32.120 1.00 96.44 217 ASN A CA 1
ATOM 1703 C C . ASN A 1 217 ? 25.086 -1.765 -32.045 1.00 96.44 217 ASN A C 1
ATOM 1705 O O . ASN A 1 217 ? 25.598 -1.957 -30.938 1.00 96.44 217 ASN A O 1
ATOM 1709 N N . PRO A 1 218 ? 25.528 -2.374 -33.159 1.00 96.56 218 PRO A N 1
ATOM 1710 C CA . PRO A 1 218 ? 25.020 -2.201 -34.525 1.00 96.56 218 PRO A CA 1
ATOM 1711 C C . PRO A 1 218 ? 23.553 -2.623 -34.683 1.00 96.56 218 PRO A C 1
ATOM 1713 O O . PRO A 1 218 ? 23.033 -3.407 -33.886 1.00 96.56 218 PRO A O 1
ATOM 1716 N N . SER A 1 219 ? 22.871 -2.037 -35.675 1.00 96.56 219 SER A N 1
ATOM 1717 C CA . SER A 1 219 ? 21.442 -2.291 -35.892 1.00 96.56 219 SER A CA 1
ATOM 1718 C C . SER A 1 219 ? 21.188 -3.770 -36.206 1.00 96.56 219 SER A C 1
ATOM 1720 O O . SER A 1 219 ? 22.085 -4.400 -36.787 1.00 96.56 219 SER A O 1
ATOM 1722 N N . PRO A 1 220 ? 19.987 -4.291 -35.884 1.00 97.50 220 PRO A N 1
ATOM 1723 C CA . PRO A 1 220 ? 19.622 -5.680 -36.143 1.00 97.50 220 PRO A CA 1
ATOM 1724 C C . PRO A 1 220 ? 19.895 -6.105 -37.590 1.00 97.50 220 PRO A C 1
ATOM 1726 O O . PRO A 1 220 ? 19.767 -5.297 -38.515 1.00 97.50 220 PRO A O 1
ATOM 1729 N N . GLY A 1 221 ? 20.301 -7.360 -37.764 1.00 96.75 221 GLY A N 1
ATOM 1730 C CA . GLY A 1 221 ? 20.718 -7.949 -39.034 1.00 96.75 221 GLY A CA 1
ATOM 1731 C C . GLY A 1 221 ? 22.005 -8.771 -38.925 1.00 96.75 221 GLY A C 1
ATOM 1732 O O . GLY A 1 221 ? 22.705 -8.737 -37.911 1.00 96.75 221 GLY A O 1
ATOM 1733 N N . ALA A 1 222 ? 22.312 -9.507 -39.994 1.00 96.75 222 ALA A N 1
ATOM 1734 C CA . ALA A 1 222 ? 23.532 -10.297 -40.124 1.00 96.75 222 ALA A CA 1
ATOM 1735 C C . ALA A 1 222 ? 24.694 -9.437 -40.635 1.00 96.75 222 ALA A C 1
ATOM 1737 O O . ALA A 1 222 ? 24.560 -8.688 -41.607 1.00 96.75 222 ALA A O 1
ATOM 1738 N N . ARG A 1 223 ? 25.849 -9.529 -39.973 1.00 96.31 223 ARG A N 1
ATOM 1739 C CA . ARG A 1 223 ? 27.061 -8.773 -40.319 1.00 96.31 223 ARG A CA 1
ATOM 1740 C C . ARG A 1 223 ? 28.291 -9.669 -40.214 1.00 96.31 223 ARG A C 1
ATOM 1742 O O . ARG A 1 223 ? 28.375 -10.501 -39.317 1.00 96.31 223 ARG A O 1
ATOM 1749 N N . ARG A 1 224 ? 29.249 -9.479 -41.127 1.00 96.06 224 ARG A N 1
ATOM 1750 C CA . ARG A 1 224 ? 30.509 -10.238 -41.168 1.00 96.06 224 ARG A CA 1
ATOM 1751 C C . ARG A 1 224 ? 31.594 -9.524 -40.367 1.00 96.06 224 ARG A C 1
ATOM 1753 O O . ARG A 1 224 ? 31.817 -8.327 -40.558 1.00 96.06 224 ARG A O 1
ATOM 1760 N N . TYR A 1 225 ? 32.290 -10.276 -39.527 1.00 95.50 225 TYR A N 1
ATOM 1761 C CA . TYR A 1 225 ? 33.393 -9.817 -38.686 1.00 95.50 225 TYR A CA 1
ATOM 1762 C C . TYR A 1 225 ? 34.590 -10.753 -38.840 1.00 95.50 225 TYR A C 1
ATOM 1764 O O . TYR A 1 225 ? 34.425 -11.908 -39.230 1.00 95.50 225 TYR A O 1
ATOM 1772 N N . ARG A 1 226 ? 35.804 -10.253 -38.590 1.00 95.06 226 ARG A N 1
ATOM 1773 C CA . ARG A 1 226 ? 37.009 -11.095 -38.652 1.00 95.06 226 ARG A CA 1
ATOM 1774 C C . ARG A 1 226 ? 36.987 -12.120 -37.519 1.00 95.06 226 ARG A C 1
ATOM 1776 O O . ARG A 1 226 ? 36.492 -11.809 -36.435 1.00 95.06 226 ARG A O 1
ATOM 1783 N N . LEU A 1 227 ? 37.566 -13.294 -37.754 1.00 93.81 227 LEU A N 1
ATOM 1784 C CA . LEU A 1 227 ? 37.753 -14.308 -36.720 1.00 93.81 227 LEU A CA 1
ATOM 1785 C C . LEU A 1 227 ? 38.438 -13.703 -35.479 1.00 93.81 227 LEU A C 1
ATOM 1787 O O . LEU A 1 227 ? 39.397 -12.938 -35.598 1.00 93.81 227 LEU A O 1
ATOM 1791 N N . ASN A 1 228 ? 37.925 -14.032 -34.293 1.00 92.12 228 ASN A N 1
ATOM 1792 C CA . ASN A 1 228 ? 38.361 -13.551 -32.976 1.00 92.12 228 ASN A CA 1
ATOM 1793 C C . ASN A 1 228 ? 38.245 -12.030 -32.755 1.00 92.12 228 ASN A C 1
ATOM 1795 O O . ASN A 1 228 ? 38.753 -11.499 -31.765 1.00 92.12 228 ASN A O 1
ATOM 1799 N N . GLN A 1 229 ? 37.558 -11.302 -33.641 1.00 95.69 229 GLN A N 1
ATOM 1800 C CA . GLN A 1 229 ? 37.275 -9.886 -33.428 1.00 95.69 229 GLN A CA 1
ATOM 1801 C C . GLN A 1 229 ? 36.327 -9.707 -32.238 1.00 95.69 229 GLN A C 1
ATOM 1803 O O . GLN A 1 229 ? 35.287 -10.353 -32.162 1.00 95.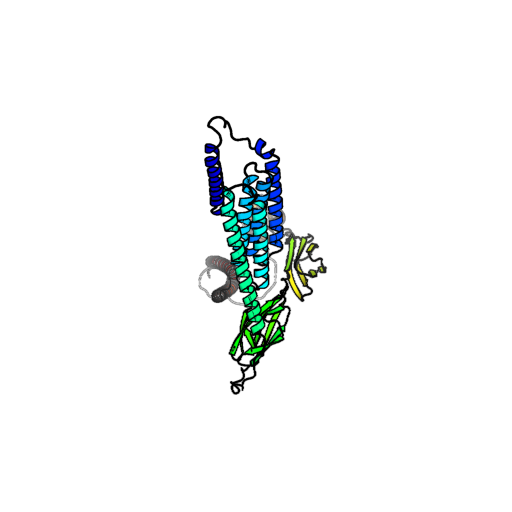69 229 GLN A O 1
ATOM 1808 N N . ASN A 1 230 ? 36.650 -8.774 -31.343 1.00 96.56 230 ASN A N 1
ATOM 1809 C CA . ASN A 1 230 ? 35.767 -8.395 -30.246 1.00 96.56 230 ASN A CA 1
ATOM 1810 C C . ASN A 1 230 ? 34.782 -7.299 -30.699 1.00 96.56 230 ASN A C 1
ATOM 1812 O O . ASN A 1 230 ? 35.174 -6.156 -30.957 1.00 96.56 230 ASN A O 1
ATOM 1816 N N . VAL A 1 231 ? 33.507 -7.655 -30.836 1.00 97.06 231 VAL A N 1
ATOM 1817 C CA . VAL A 1 231 ? 32.429 -6.794 -31.329 1.00 97.06 231 VAL A CA 1
ATOM 1818 C C . VAL A 1 231 ? 31.635 -6.240 -30.154 1.00 97.06 231 VAL A C 1
ATOM 1820 O O . VAL A 1 231 ? 30.965 -6.966 -29.425 1.00 97.06 231 VAL A O 1
ATOM 1823 N N . ARG A 1 232 ? 31.663 -4.916 -29.995 1.00 97.62 232 ARG A N 1
ATOM 1824 C CA . ARG A 1 232 ? 30.868 -4.217 -28.984 1.00 97.62 232 ARG A CA 1
ATOM 1825 C C . ARG A 1 232 ? 29.437 -4.012 -29.478 1.00 97.62 232 ARG A C 1
ATOM 1827 O O . ARG A 1 232 ? 29.232 -3.337 -30.487 1.00 97.62 232 ARG A O 1
ATOM 1834 N N . VAL A 1 233 ? 28.457 -4.520 -28.734 1.00 97.75 233 VAL A N 1
ATOM 1835 C CA . VAL A 1 233 ? 27.025 -4.389 -29.041 1.00 97.75 233 VAL A CA 1
ATOM 1836 C C . VAL A 1 233 ? 26.303 -3.702 -27.886 1.00 97.75 233 VAL A C 1
ATOM 1838 O O . VAL A 1 233 ? 26.519 -4.028 -26.721 1.00 97.75 233 VAL A O 1
ATOM 1841 N N . ARG A 1 234 ? 25.441 -2.730 -28.197 1.00 98.12 234 ARG A N 1
ATOM 1842 C CA . ARG A 1 234 ? 24.648 -1.975 -27.217 1.00 98.12 234 ARG A CA 1
ATOM 1843 C C . ARG A 1 234 ? 23.154 -2.111 -27.483 1.00 98.12 234 ARG A C 1
ATOM 1845 O O . ARG A 1 234 ? 22.712 -1.848 -28.595 1.00 98.12 234 ARG A O 1
ATOM 1852 N N . ALA A 1 235 ? 22.379 -2.417 -26.452 1.00 97.38 235 ALA A N 1
ATOM 1853 C CA . ALA A 1 235 ? 20.925 -2.364 -26.449 1.00 97.38 235 ALA A CA 1
ATOM 1854 C C . ALA A 1 235 ? 20.437 -0.930 -26.208 1.00 97.38 235 ALA A C 1
ATOM 1856 O O . ALA A 1 235 ? 20.979 -0.182 -25.389 1.00 97.38 235 ALA A O 1
ATOM 1857 N N . ILE A 1 236 ? 19.397 -0.545 -26.937 1.00 97.12 236 ILE A N 1
ATOM 1858 C CA . ILE A 1 236 ? 18.777 0.776 -26.918 1.00 97.12 236 ILE A CA 1
ATOM 1859 C C . ILE A 1 236 ? 17.268 0.563 -26.734 1.00 97.12 236 ILE A C 1
ATOM 1861 O O . ILE A 1 236 ? 16.570 0.310 -27.716 1.00 97.12 236 ILE A O 1
ATOM 1865 N N . PRO A 1 237 ? 16.753 0.617 -25.492 1.00 95.62 237 PRO A N 1
ATOM 1866 C CA . PRO A 1 237 ? 15.320 0.481 -25.243 1.00 95.62 237 PRO A CA 1
ATOM 1867 C C . PRO A 1 237 ? 14.516 1.589 -25.933 1.00 95.62 237 PRO A C 1
ATOM 1869 O O . PRO A 1 237 ? 14.966 2.737 -25.996 1.00 95.62 237 PRO A O 1
ATOM 1872 N N . ALA A 1 238 ? 13.329 1.251 -26.439 1.00 91.88 238 ALA A N 1
ATOM 1873 C CA . ALA A 1 238 ? 12.369 2.237 -26.931 1.00 91.88 238 ALA A CA 1
ATOM 1874 C C . ALA A 1 238 ? 11.702 2.994 -25.763 1.00 91.88 238 ALA A C 1
ATOM 1876 O O . ALA A 1 238 ? 11.919 2.677 -24.591 1.00 91.88 238 ALA A O 1
ATOM 1877 N N . ARG A 1 239 ? 10.870 4.003 -26.068 1.00 87.81 239 ARG A N 1
ATOM 1878 C CA . ARG A 1 239 ? 10.030 4.650 -25.042 1.00 87.81 239 ARG A CA 1
ATOM 1879 C C . ARG A 1 239 ? 9.135 3.610 -24.372 1.00 87.81 239 ARG A C 1
ATOM 1881 O O . ARG A 1 239 ? 8.650 2.699 -25.036 1.00 87.81 239 ARG A O 1
ATOM 1888 N N . GLU A 1 240 ? 8.920 3.772 -23.071 1.00 83.56 240 GLU A N 1
ATOM 1889 C CA . GLU A 1 240 ? 8.135 2.841 -22.259 1.00 83.56 240 GLU A CA 1
ATOM 1890 C C . GLU A 1 240 ? 8.621 1.379 -22.337 1.00 83.56 240 GLU A C 1
ATOM 1892 O O . GLU A 1 240 ? 7.846 0.433 -22.204 1.00 83.56 240 GLU A O 1
ATOM 1897 N N . SER A 1 241 ? 9.921 1.149 -22.548 1.00 90.12 241 SER A N 1
ATOM 1898 C CA . SER A 1 241 ? 10.521 -0.187 -22.489 1.00 90.12 241 SER A CA 1
ATOM 1899 C C . SER A 1 241 ? 11.873 -0.172 -21.787 1.00 90.12 241 SER A C 1
ATOM 1901 O O . SER A 1 241 ? 12.587 0.830 -21.788 1.00 90.12 241 SER A O 1
ATOM 1903 N N . ARG A 1 242 ? 12.234 -1.300 -21.174 1.00 93.25 242 ARG A N 1
ATOM 1904 C CA . ARG A 1 242 ? 13.544 -1.531 -20.562 1.00 93.25 242 ARG A CA 1
ATOM 1905 C C . ARG A 1 242 ? 14.228 -2.724 -21.214 1.00 93.25 242 ARG A C 1
ATOM 1907 O O . ARG A 1 242 ? 13.575 -3.639 -21.706 1.00 93.25 242 ARG A O 1
ATOM 1914 N N . PHE A 1 243 ? 15.553 -2.696 -21.215 1.00 95.62 243 PHE A N 1
ATOM 1915 C CA . PHE A 1 243 ? 16.362 -3.850 -21.586 1.00 95.62 243 PHE A CA 1
ATOM 1916 C C . PHE A 1 243 ? 16.409 -4.835 -20.415 1.00 95.62 243 PHE A C 1
ATOM 1918 O O . PHE A 1 243 ? 16.607 -4.405 -19.280 1.00 95.62 243 PHE A O 1
ATOM 1925 N N . GLU A 1 244 ? 16.226 -6.123 -20.695 1.00 94.25 244 GLU A N 1
ATOM 1926 C CA . GLU A 1 244 ? 16.254 -7.189 -19.688 1.00 94.25 244 GLU A CA 1
ATOM 1927 C C . GLU A 1 244 ? 17.590 -7.937 -19.735 1.00 94.25 244 GLU A C 1
ATOM 1929 O O . GLU A 1 244 ? 18.382 -7.877 -18.794 1.00 94.25 244 GLU A O 1
ATOM 1934 N N . TYR A 1 245 ? 17.855 -8.631 -20.844 1.00 97.00 245 TYR A N 1
ATOM 1935 C CA . TYR A 1 245 ? 19.053 -9.446 -21.022 1.00 97.00 245 TYR A CA 1
ATOM 1936 C C . TYR A 1 245 ? 19.332 -9.762 -22.496 1.00 97.00 245 TYR A C 1
ATOM 1938 O O . TYR A 1 245 ? 18.503 -9.551 -23.387 1.00 97.00 245 TYR A O 1
ATOM 1946 N N . TRP A 1 246 ? 20.538 -10.261 -22.740 1.00 97.88 246 TRP A N 1
ATOM 1947 C CA . TRP A 1 246 ? 20.997 -10.807 -24.007 1.00 97.88 246 TRP A CA 1
ATOM 1948 C C . TRP A 1 246 ? 20.838 -12.320 -24.021 1.00 97.88 246 TRP A C 1
ATOM 1950 O O . TRP A 1 246 ? 21.062 -12.978 -23.004 1.00 97.88 246 TRP A O 1
ATOM 1960 N N . ILE A 1 247 ? 20.522 -12.862 -25.190 1.00 97.81 247 ILE A N 1
ATOM 1961 C CA . ILE A 1 247 ? 20.647 -14.286 -25.491 1.00 97.81 247 ILE A CA 1
ATOM 1962 C C . ILE A 1 247 ? 21.728 -14.417 -26.564 1.00 97.81 247 ILE A C 1
ATOM 1964 O O . ILE A 1 247 ? 21.590 -13.788 -27.611 1.00 97.81 247 ILE A O 1
ATOM 1968 N N . LEU A 1 248 ? 22.779 -15.188 -26.312 1.00 97.25 248 LEU A N 1
ATOM 1969 C CA . LEU A 1 248 ? 23.811 -15.540 -27.284 1.00 97.25 248 LEU A CA 1
ATOM 1970 C C . LEU A 1 248 ? 23.691 -17.040 -27.563 1.00 97.25 248 LEU A C 1
ATOM 1972 O O . LEU A 1 248 ? 23.701 -17.835 -26.632 1.00 97.25 248 LEU A O 1
ATOM 1976 N N . ASP A 1 249 ? 23.483 -17.406 -28.824 1.00 96.56 249 ASP A N 1
ATOM 1977 C CA . ASP A 1 249 ? 23.392 -18.798 -29.304 1.00 96.56 249 ASP A CA 1
ATOM 1978 C C . ASP A 1 249 ? 22.362 -19.668 -28.575 1.00 96.56 249 ASP A C 1
ATOM 1980 O O . ASP A 1 249 ? 22.490 -20.881 -28.457 1.00 96.56 249 ASP A O 1
ATOM 1984 N N . GLY A 1 250 ? 21.287 -19.031 -28.110 1.00 93.25 250 GLY A N 1
ATOM 1985 C CA . GLY A 1 250 ? 20.204 -19.688 -27.379 1.00 93.25 250 GLY A CA 1
ATOM 1986 C C . GLY A 1 250 ? 20.350 -19.646 -25.857 1.00 93.25 250 GLY A C 1
ATOM 1987 O O . GLY A 1 250 ? 19.363 -19.892 -25.167 1.00 93.25 250 GLY A O 1
ATOM 1988 N N . GLU A 1 251 ? 21.504 -19.238 -25.327 1.00 94.44 251 GLU A N 1
ATOM 1989 C CA . GLU A 1 251 ? 21.760 -19.138 -23.888 1.00 94.44 251 GLU A CA 1
ATOM 1990 C C . GLU A 1 251 ? 21.762 -17.690 -23.385 1.00 94.44 251 GLU A C 1
ATOM 1992 O O . GLU A 1 251 ? 22.112 -16.750 -24.096 1.00 94.44 251 GLU A O 1
ATOM 1997 N N . GLN A 1 252 ? 21.362 -17.471 -22.130 1.00 93.19 252 GLN A N 1
ATOM 1998 C CA . GLN A 1 252 ? 21.355 -16.132 -21.542 1.00 93.19 252 GLN A CA 1
ATOM 1999 C C . GLN A 1 252 ? 22.793 -15.643 -21.286 1.00 93.19 252 GLN A C 1
ATOM 2001 O O . GLN A 1 252 ? 23.513 -16.202 -20.468 1.00 93.19 252 GLN A O 1
ATOM 2006 N N . PHE A 1 253 ? 23.185 -14.546 -21.940 1.00 91.38 253 PHE A N 1
ATOM 2007 C CA . PHE A 1 253 ? 24.576 -14.067 -22.008 1.00 91.38 253 PHE A CA 1
ATOM 2008 C C . PHE A 1 253 ? 24.868 -12.839 -21.120 1.00 91.38 253 PHE A C 1
ATOM 2010 O O . PHE A 1 253 ? 25.998 -12.365 -21.030 1.00 91.38 253 PHE A O 1
ATOM 2017 N N . GLY A 1 254 ? 23.852 -12.305 -20.433 1.00 89.88 254 GLY A N 1
ATOM 2018 C CA . GLY A 1 254 ? 24.006 -11.240 -19.432 1.00 89.88 254 GLY A CA 1
ATOM 2019 C C . GLY A 1 254 ? 22.977 -10.117 -19.553 1.00 89.88 254 GLY A C 1
ATOM 2020 O O . GLY A 1 254 ? 22.191 -10.070 -20.492 1.00 89.88 254 GLY A O 1
ATOM 2021 N N . ASN A 1 255 ? 22.977 -9.196 -18.589 1.00 94.00 255 ASN A N 1
ATOM 2022 C CA . ASN A 1 255 ? 21.983 -8.117 -18.453 1.00 94.00 255 ASN A CA 1
ATOM 2023 C C . ASN A 1 255 ? 22.568 -6.698 -18.591 1.00 94.00 255 ASN A C 1
ATOM 2025 O O . ASN A 1 255 ? 21.856 -5.704 -18.450 1.00 94.00 255 ASN A O 1
ATOM 2029 N N . ALA A 1 256 ? 23.860 -6.572 -18.900 1.00 96.25 256 ALA A N 1
ATOM 2030 C CA . ALA A 1 256 ? 24.461 -5.276 -19.182 1.00 96.25 256 ALA A CA 1
ATOM 2031 C C . ALA A 1 256 ? 23.932 -4.721 -20.515 1.00 96.25 256 ALA A C 1
ATOM 2033 O O . ALA A 1 256 ? 23.938 -5.404 -21.537 1.00 96.25 256 ALA A O 1
ATOM 2034 N N . THR A 1 257 ? 23.539 -3.444 -20.545 1.00 95.38 257 THR A N 1
ATOM 2035 C CA . THR A 1 257 ? 23.047 -2.790 -21.778 1.00 95.38 257 THR A CA 1
ATOM 2036 C C . THR A 1 257 ? 24.090 -2.732 -22.893 1.00 95.38 257 THR A C 1
ATOM 2038 O O . THR A 1 257 ? 23.754 -2.444 -24.036 1.00 95.38 257 THR A O 1
ATOM 2041 N N . THR A 1 258 ? 25.363 -2.963 -22.582 1.00 97.12 258 THR A N 1
ATOM 2042 C CA . THR A 1 258 ? 26.447 -3.069 -23.556 1.00 97.12 258 THR A CA 1
ATOM 2043 C C . THR A 1 258 ? 27.281 -4.296 -23.236 1.00 97.12 258 THR A C 1
ATOM 2045 O O . THR A 1 258 ? 27.710 -4.453 -22.095 1.00 97.12 258 THR A O 1
ATOM 2048 N N . ILE A 1 259 ? 27.527 -5.121 -24.246 1.00 97.38 259 ILE A N 1
ATOM 2049 C CA . ILE A 1 259 ? 28.322 -6.345 -24.160 1.00 97.38 259 ILE A CA 1
ATOM 2050 C C . ILE A 1 259 ? 29.360 -6.390 -25.279 1.00 97.38 259 ILE A C 1
ATOM 2052 O O . ILE A 1 259 ? 29.330 -5.596 -26.222 1.00 97.38 259 ILE A O 1
ATOM 2056 N N . ASN A 1 260 ? 30.273 -7.339 -25.146 1.00 96.88 260 ASN A N 1
ATOM 2057 C CA . ASN A 1 260 ? 31.342 -7.631 -26.079 1.00 96.88 260 ASN A CA 1
ATOM 2058 C C . ASN A 1 260 ? 31.184 -9.090 -26.519 1.00 96.88 260 ASN A C 1
ATOM 2060 O O . ASN A 1 260 ? 31.130 -9.969 -25.661 1.00 96.88 260 ASN A O 1
ATOM 2064 N N . VAL A 1 261 ? 31.076 -9.329 -27.824 1.00 96.25 261 VAL A N 1
ATOM 2065 C CA . VAL A 1 261 ? 30.970 -10.666 -28.425 1.00 96.25 261 VAL A CA 1
ATOM 2066 C C . VAL A 1 261 ? 32.265 -10.950 -29.176 1.00 96.25 261 VAL A C 1
ATOM 2068 O O . VAL A 1 261 ? 32.647 -10.182 -30.059 1.00 96.25 261 VAL A O 1
ATOM 2071 N N . ILE A 1 262 ? 32.964 -12.021 -28.810 1.00 96.25 262 ILE A N 1
ATOM 2072 C CA . ILE A 1 262 ? 34.179 -12.463 -29.503 1.00 96.25 262 ILE A CA 1
ATOM 2073 C C . ILE A 1 262 ? 33.747 -13.357 -30.661 1.00 96.25 262 ILE A C 1
ATOM 2075 O O . ILE A 1 262 ? 33.069 -14.341 -30.432 1.00 96.25 262 ILE A O 1
ATOM 2079 N N . MET A 1 263 ? 34.143 -13.027 -31.888 1.00 96.25 263 MET A N 1
ATOM 2080 C CA . MET A 1 263 ? 33.707 -13.731 -33.100 1.00 96.25 263 MET A CA 1
ATOM 2081 C C . MET A 1 263 ? 34.587 -14.948 -33.422 1.00 96.25 263 MET A C 1
ATOM 2083 O O . MET A 1 263 ? 35.300 -14.940 -34.426 1.00 96.25 263 MET A O 1
ATOM 2087 N N . ASN A 1 264 ? 34.602 -15.964 -32.558 1.00 94.94 264 ASN A N 1
ATOM 2088 C CA . ASN A 1 264 ? 35.304 -17.239 -32.793 1.00 94.94 264 ASN A CA 1
ATOM 2089 C C . ASN A 1 264 ? 34.501 -18.182 -33.715 1.00 94.94 264 ASN A C 1
ATOM 2091 O O . ASN A 1 264 ? 35.083 -18.912 -34.522 1.00 94.94 264 ASN A O 1
ATOM 2095 N N . GLU A 1 265 ? 33.174 -18.108 -33.660 1.00 95.44 265 GLU A N 1
ATOM 2096 C CA . GLU A 1 265 ? 32.246 -18.821 -34.537 1.00 95.44 265 GLU A CA 1
ATOM 2097 C C . GLU A 1 265 ? 31.094 -17.916 -34.998 1.00 95.44 265 GLU A C 1
ATOM 2099 O O . GLU A 1 265 ? 31.088 -16.707 -34.741 1.00 95.44 265 GLU A O 1
ATOM 2104 N N . ASP A 1 266 ? 30.170 -18.480 -35.774 1.00 97.25 266 ASP A N 1
ATOM 2105 C CA . ASP A 1 266 ? 28.957 -17.770 -36.161 1.00 97.25 266 ASP A CA 1
ATOM 2106 C C . ASP A 1 266 ? 28.023 -17.690 -34.954 1.00 97.25 266 ASP A C 1
ATOM 2108 O O . ASP A 1 266 ? 27.672 -18.707 -34.364 1.00 97.25 266 ASP A O 1
ATOM 2112 N N . HIS A 1 267 ? 27.599 -16.474 -34.618 1.00 97.44 267 HIS A N 1
ATOM 2113 C CA . HIS A 1 267 ? 26.810 -16.205 -33.423 1.00 97.44 267 HIS A CA 1
ATOM 2114 C C . HIS A 1 267 ? 25.442 -15.622 -33.764 1.00 97.44 267 HIS A C 1
ATOM 2116 O O . HIS A 1 267 ? 25.296 -14.762 -34.641 1.00 97.44 267 HIS A O 1
ATOM 2122 N N . THR A 1 268 ? 24.432 -16.010 -32.995 1.00 97.94 268 THR A N 1
ATOM 2123 C CA . THR A 1 268 ? 23.112 -15.382 -32.976 1.00 97.94 268 THR A CA 1
ATOM 2124 C C . THR A 1 268 ? 22.906 -14.668 -31.653 1.00 97.94 268 THR A C 1
ATOM 2126 O O . THR A 1 268 ? 22.774 -15.288 -30.603 1.00 97.94 268 THR A O 1
ATOM 2129 N N . LEU A 1 269 ? 22.815 -13.343 -31.708 1.00 97.88 269 LEU A N 1
ATOM 2130 C CA . LEU A 1 269 ? 22.603 -12.496 -30.545 1.00 97.88 269 LEU A CA 1
ATOM 2131 C C . LEU A 1 269 ? 21.187 -11.917 -30.562 1.00 97.88 269 LEU A C 1
ATOM 2133 O O . LEU A 1 269 ? 20.782 -11.270 -31.525 1.00 97.88 269 LEU A O 1
ATOM 2137 N N . VAL A 1 270 ? 20.438 -12.083 -29.477 1.00 98.19 270 VAL A N 1
ATOM 2138 C CA . VAL A 1 270 ? 19.089 -11.529 -29.318 1.00 98.19 270 VAL A CA 1
ATOM 2139 C C . VAL A 1 270 ? 19.064 -10.556 -28.144 1.00 98.19 270 VAL A C 1
ATOM 2141 O O . VAL A 1 270 ? 19.372 -10.932 -27.015 1.00 98.19 270 VAL A O 1
ATOM 2144 N N . ALA A 1 271 ? 18.657 -9.312 -28.393 1.00 97.44 271 ALA A N 1
ATOM 2145 C CA . ALA A 1 271 ? 18.338 -8.356 -27.334 1.00 97.44 271 ALA A CA 1
ATOM 2146 C C . ALA A 1 271 ? 16.886 -8.540 -26.880 1.00 97.44 271 ALA A C 1
ATOM 2148 O O . ALA A 1 271 ? 15.973 -8.442 -27.705 1.00 97.44 271 ALA A O 1
ATOM 2149 N N . VAL A 1 272 ? 16.660 -8.767 -25.586 1.00 96.81 272 VAL A N 1
ATOM 2150 C CA . VAL A 1 272 ? 15.313 -8.909 -25.020 1.00 96.81 272 VAL A CA 1
ATOM 2151 C C . VAL A 1 272 ? 14.919 -7.635 -24.272 1.00 96.81 272 VAL A C 1
ATOM 2153 O O . VAL A 1 272 ? 15.620 -7.184 -23.364 1.00 96.81 272 VAL A O 1
ATOM 2156 N N . PHE A 1 273 ? 13.778 -7.061 -24.650 1.00 95.75 273 PHE A N 1
ATOM 2157 C CA . PHE A 1 273 ? 13.171 -5.887 -24.027 1.00 95.75 273 PHE A CA 1
ATOM 2158 C C . PHE A 1 273 ? 11.800 -6.225 -23.442 1.00 95.75 273 PHE A C 1
ATOM 2160 O O . PHE A 1 273 ? 11.050 -7.025 -24.004 1.00 95.75 273 PHE A O 1
ATOM 2167 N N . SER A 1 274 ? 11.443 -5.557 -22.349 1.00 91.19 274 SER A N 1
ATOM 2168 C CA . SER A 1 274 ? 10.119 -5.634 -21.730 1.00 91.19 274 SER A CA 1
ATOM 2169 C C . SER A 1 274 ? 9.505 -4.238 -21.606 1.00 91.19 274 SER A C 1
ATOM 2171 O O . SER A 1 274 ? 10.214 -3.243 -21.438 1.00 91.19 274 SER A O 1
ATOM 2173 N N . GLY A 1 275 ? 8.177 -4.146 -21.709 1.00 84.81 275 GLY A N 1
ATOM 2174 C CA . GLY A 1 275 ? 7.463 -2.888 -21.487 1.00 84.81 275 GLY A CA 1
ATOM 2175 C C . GLY A 1 275 ? 7.568 -2.434 -20.027 1.00 84.81 275 GLY A C 1
ATOM 2176 O O . GLY A 1 275 ? 7.500 -3.253 -19.107 1.00 84.81 275 GLY A O 1
ATOM 2177 N N . ILE A 1 276 ? 7.717 -1.128 -19.799 1.00 80.75 276 ILE A N 1
ATOM 2178 C CA . ILE A 1 276 ? 7.517 -0.524 -18.476 1.00 80.75 276 ILE A CA 1
ATOM 2179 C C . ILE A 1 276 ? 6.074 -0.016 -18.389 1.00 80.75 276 ILE A C 1
ATOM 2181 O O . ILE A 1 276 ? 5.760 1.095 -18.788 1.00 80.75 276 ILE A O 1
ATOM 2185 N N . THR A 1 277 ? 5.159 -0.841 -17.885 1.00 75.75 277 THR A N 1
ATOM 2186 C CA . THR A 1 277 ? 3.808 -0.369 -17.549 1.00 75.75 277 THR A CA 1
ATOM 2187 C C . THR A 1 277 ? 3.850 0.314 -16.181 1.00 75.75 277 THR A C 1
ATOM 2189 O O . THR A 1 277 ? 4.284 -0.330 -15.216 1.00 75.75 277 THR A O 1
ATOM 2192 N N . PRO A 1 278 ? 3.431 1.586 -16.055 1.00 80.31 278 PRO A N 1
ATOM 2193 C CA . PRO A 1 278 ? 3.445 2.275 -14.773 1.00 80.31 278 PRO A CA 1
ATOM 2194 C C . PRO A 1 278 ? 2.561 1.530 -13.759 1.00 80.31 278 PRO A C 1
ATOM 2196 O O . PRO A 1 278 ? 1.515 0.997 -14.133 1.00 80.31 278 PRO A O 1
ATOM 2199 N N . PRO A 1 279 ? 2.962 1.448 -12.478 1.00 85.81 279 PRO A N 1
ATOM 2200 C CA . PRO A 1 279 ? 2.213 0.686 -11.489 1.00 85.81 279 PRO A CA 1
ATOM 2201 C C . PRO A 1 279 ? 0.815 1.284 -11.287 1.00 85.81 279 PRO A C 1
ATOM 2203 O O . PRO A 1 279 ? 0.653 2.500 -11.154 1.00 85.81 279 PRO A O 1
ATOM 2206 N N . ILE A 1 280 ? -0.194 0.417 -11.264 1.00 94.44 280 ILE A N 1
ATOM 2207 C CA . ILE A 1 280 ? -1.571 0.765 -10.910 1.00 94.44 280 ILE A CA 1
ATOM 2208 C C . ILE A 1 280 ? -1.686 0.939 -9.387 1.00 94.44 280 ILE A C 1
ATOM 2210 O O . ILE A 1 280 ? -1.074 0.191 -8.625 1.00 94.44 280 ILE A O 1
ATOM 2214 N N . SER A 1 281 ? -2.467 1.919 -8.928 1.00 94.94 281 SER A N 1
ATOM 2215 C CA . SER A 1 281 ? -2.737 2.124 -7.497 1.00 94.94 281 SER A CA 1
ATOM 2216 C C . SER A 1 281 ? -4.217 2.391 -7.242 1.00 94.94 281 SER A C 1
ATOM 2218 O O . SER A 1 281 ? -4.882 3.026 -8.061 1.00 94.94 281 SER A O 1
ATOM 2220 N N . ALA A 1 282 ? -4.709 1.975 -6.080 1.00 97.50 282 ALA A N 1
ATOM 2221 C CA . ALA A 1 282 ? -6.064 2.221 -5.602 1.00 97.50 282 ALA A CA 1
ATOM 2222 C C . ALA A 1 282 ? -6.001 2.659 -4.132 1.00 97.50 282 ALA A C 1
ATOM 2224 O O . ALA A 1 282 ? -5.181 2.128 -3.389 1.00 97.50 282 ALA A O 1
ATOM 2225 N N . ASN A 1 283 ? -6.826 3.629 -3.741 1.00 98.00 283 ASN A N 1
ATOM 2226 C CA . ASN A 1 283 ? -7.010 4.049 -2.352 1.00 98.00 283 ASN A CA 1
ATOM 2227 C C . ASN A 1 283 ? -8.509 4.237 -2.083 1.00 98.00 283 ASN A C 1
ATOM 2229 O O . ASN A 1 283 ? -9.187 4.883 -2.889 1.00 98.00 283 ASN A O 1
ATOM 2233 N N . ILE A 1 284 ? -9.016 3.694 -0.980 1.00 98.25 284 ILE A N 1
ATOM 2234 C CA . ILE A 1 284 ? -10.378 3.905 -0.490 1.00 98.25 284 ILE A CA 1
ATOM 2235 C C . ILE A 1 284 ? -10.379 4.165 1.016 1.00 98.25 284 ILE A C 1
ATOM 2237 O O . ILE A 1 284 ? -9.824 3.413 1.810 1.00 98.25 284 ILE A O 1
ATOM 2241 N N . GLU A 1 285 ? -11.098 5.203 1.423 1.00 97.81 285 GLU A N 1
ATOM 2242 C CA . GLU A 1 285 ? -11.227 5.604 2.819 1.00 97.81 285 GLU A CA 1
ATOM 2243 C C . GLU A 1 285 ? -12.698 5.809 3.184 1.00 97.81 285 GLU A C 1
ATOM 2245 O O . GLU A 1 285 ? -13.515 6.204 2.350 1.00 97.81 285 GLU A O 1
ATOM 2250 N N . ALA A 1 286 ? -13.034 5.561 4.450 1.00 97.38 286 ALA A N 1
ATOM 2251 C CA . ALA A 1 286 ? -14.354 5.820 5.011 1.00 97.38 286 ALA A CA 1
ATOM 2252 C C . ALA A 1 286 ? -14.251 6.868 6.119 1.00 97.38 286 ALA A C 1
ATOM 2254 O O . ALA A 1 286 ? -13.493 6.688 7.077 1.00 97.38 286 ALA A O 1
ATOM 2255 N N . ASN A 1 287 ? -15.045 7.933 6.021 1.00 95.88 287 ASN A N 1
ATOM 2256 C CA . ASN A 1 287 ? -15.087 8.985 7.026 1.00 95.88 287 ASN A CA 1
ATOM 2257 C C . ASN A 1 287 ? -16.542 9.338 7.395 1.00 95.88 287 ASN A C 1
ATOM 2259 O O . ASN A 1 287 ? -17.276 9.843 6.540 1.00 95.88 287 ASN A O 1
ATOM 2263 N N . PRO A 1 288 ? -16.972 9.092 8.649 1.00 96.69 288 PRO A N 1
ATOM 2264 C CA . PRO A 1 288 ? -16.235 8.438 9.743 1.00 96.69 288 PRO A CA 1
ATOM 2265 C C . PRO A 1 288 ? -16.102 6.911 9.564 1.00 96.69 288 PRO A C 1
ATOM 2267 O O . PRO A 1 288 ? -17.012 6.248 9.071 1.00 96.69 288 PRO A O 1
ATOM 2270 N N . SER A 1 289 ? -15.000 6.314 10.029 1.00 93.75 289 SER A N 1
ATOM 2271 C CA . SER A 1 289 ? -14.773 4.854 9.968 1.00 93.75 289 SER A CA 1
ATOM 2272 C C . SER A 1 289 ? -15.506 4.055 11.057 1.00 93.75 289 SER A C 1
ATOM 2274 O O . SER A 1 289 ? -15.556 2.826 11.005 1.00 93.75 289 SER A O 1
ATOM 2276 N N . ARG A 1 290 ? -16.112 4.733 12.042 1.00 95.19 290 ARG A N 1
ATOM 2277 C CA . ARG A 1 290 ? -16.977 4.128 13.066 1.00 95.19 290 ARG A CA 1
ATOM 2278 C C . ARG A 1 290 ? -18.267 4.919 13.185 1.00 95.19 290 ARG A C 1
ATOM 2280 O O . ARG A 1 290 ? -18.225 6.136 13.344 1.00 95.19 290 ARG A O 1
ATOM 2287 N N . ILE A 1 291 ? -19.394 4.221 13.162 1.00 93.88 291 ILE A N 1
ATOM 2288 C CA . ILE A 1 291 ? -20.729 4.817 13.219 1.00 93.88 291 ILE A CA 1
ATOM 2289 C C . ILE A 1 291 ? -21.634 4.052 14.187 1.00 93.88 291 ILE A C 1
ATOM 2291 O O . ILE A 1 291 ? -21.398 2.880 14.482 1.00 93.88 291 ILE A O 1
ATOM 2295 N N . ALA A 1 292 ? -22.674 4.713 14.696 1.00 89.12 292 ALA A N 1
ATOM 2296 C CA . ALA A 1 292 ? -23.768 4.026 15.379 1.00 89.12 292 ALA A CA 1
ATOM 2297 C C . ALA A 1 292 ? -24.713 3.381 14.350 1.00 89.12 292 ALA A C 1
ATOM 2299 O O . ALA A 1 292 ? -24.798 3.833 13.208 1.00 89.12 292 ALA A O 1
ATOM 2300 N N . GLU A 1 293 ? -25.432 2.333 14.745 1.00 89.81 293 GLU A N 1
ATOM 2301 C CA . GLU A 1 293 ? -26.465 1.726 13.895 1.00 89.81 293 GLU A CA 1
ATOM 2302 C C . GLU A 1 293 ? -27.476 2.782 13.402 1.00 89.81 293 GLU A C 1
ATOM 2304 O O . GLU A 1 293 ? -27.953 3.613 14.174 1.00 89.81 293 GLU A O 1
ATOM 2309 N N . GLY A 1 294 ? -27.763 2.777 12.096 1.00 85.69 294 GLY A N 1
ATOM 2310 C CA . GLY A 1 294 ? -28.658 3.743 11.444 1.00 85.69 294 GLY A CA 1
ATOM 2311 C C . GLY A 1 294 ? -27.996 5.048 10.980 1.00 85.69 294 GLY A C 1
ATOM 2312 O O . GLY A 1 294 ? -28.632 5.819 10.265 1.00 85.69 294 GLY A O 1
ATOM 2313 N N . GLN A 1 295 ? -26.733 5.296 11.333 1.00 91.81 295 GLN A N 1
ATOM 2314 C CA . GLN A 1 295 ? -25.968 6.437 10.820 1.00 91.81 295 GLN A CA 1
ATOM 2315 C C . GLN A 1 295 ? -25.339 6.132 9.448 1.00 91.81 295 GLN A C 1
ATOM 2317 O O . GLN A 1 295 ? -25.311 4.986 8.993 1.00 91.81 295 GLN A O 1
ATOM 2322 N N . SER A 1 296 ? -24.828 7.170 8.785 1.00 93.94 296 SER A N 1
ATOM 2323 C CA . SER A 1 296 ? -24.137 7.071 7.496 1.00 93.94 296 SER A CA 1
ATOM 2324 C C . SER A 1 296 ? -22.639 7.326 7.612 1.00 93.94 296 SER A C 1
ATOM 2326 O O . SER A 1 296 ? -22.177 7.990 8.538 1.00 93.94 296 SER A O 1
ATOM 2328 N N . THR A 1 297 ? -21.887 6.869 6.617 1.00 97.44 297 THR A N 1
ATOM 2329 C CA . THR A 1 297 ? -20.491 7.264 6.400 1.00 97.44 297 THR A CA 1
ATOM 2330 C C . THR A 1 297 ? -20.243 7.567 4.930 1.00 97.44 297 THR A C 1
ATOM 2332 O O . THR A 1 297 ? -20.958 7.065 4.058 1.00 97.44 297 THR A O 1
ATOM 2335 N N . THR A 1 298 ? -19.238 8.390 4.654 1.00 97.94 298 THR A N 1
ATOM 2336 C CA . THR A 1 298 ? -18.836 8.749 3.299 1.00 97.94 298 THR A CA 1
ATOM 2337 C C . THR A 1 298 ? -17.602 7.949 2.906 1.00 97.94 298 THR A C 1
ATOM 2339 O O . THR A 1 298 ? -16.538 8.097 3.508 1.00 97.94 298 THR A O 1
ATOM 2342 N N . LEU A 1 299 ? -17.739 7.118 1.874 1.00 98.06 299 LEU A N 1
ATOM 2343 C CA . LEU A 1 299 ? -16.616 6.476 1.198 1.00 98.06 299 LEU A CA 1
ATOM 2344 C C . LEU A 1 299 ? -16.018 7.456 0.194 1.00 98.06 299 LEU A C 1
ATOM 2346 O O . LEU A 1 299 ? -16.759 8.064 -0.575 1.00 98.06 299 LEU A O 1
ATOM 2350 N N . THR A 1 300 ? -14.699 7.583 0.164 1.00 98.12 300 THR A N 1
ATOM 2351 C CA . THR A 1 300 ? -13.976 8.380 -0.835 1.00 98.12 300 THR A CA 1
ATOM 2352 C C . THR A 1 300 ? -12.862 7.530 -1.412 1.00 98.12 300 THR A C 1
ATOM 2354 O O . THR A 1 300 ? -12.167 6.845 -0.667 1.00 98.12 300 THR A O 1
ATOM 2357 N N . TRP A 1 301 ? -12.702 7.537 -2.732 1.00 98.44 301 TRP A N 1
ATOM 2358 C CA . TRP A 1 301 ? -11.695 6.720 -3.398 1.00 98.44 301 TRP A CA 1
ATOM 2359 C C . TRP A 1 301 ? -10.998 7.446 -4.537 1.00 98.44 301 TRP A C 1
ATOM 2361 O O . TRP A 1 301 ? -11.551 8.350 -5.169 1.00 98.44 301 TRP A O 1
ATOM 2371 N N . THR A 1 302 ? -9.778 6.998 -4.821 1.00 97.94 302 THR A N 1
ATOM 2372 C CA . THR A 1 302 ? -8.969 7.441 -5.959 1.00 97.94 302 THR A CA 1
ATOM 2373 C C . THR A 1 302 ? -8.188 6.269 -6.548 1.00 97.94 302 THR A C 1
ATOM 2375 O O . THR A 1 302 ? -7.781 5.350 -5.836 1.00 97.94 302 THR A O 1
ATOM 2378 N N . THR A 1 303 ? -7.960 6.295 -7.860 1.00 97.44 303 THR A N 1
ATOM 2379 C CA . THR A 1 303 ? -7.130 5.309 -8.566 1.00 97.44 303 THR A CA 1
ATOM 2380 C C . THR A 1 303 ? -6.128 6.006 -9.491 1.00 97.44 303 THR A C 1
ATOM 2382 O O . THR A 1 303 ? -6.339 7.147 -9.902 1.00 97.44 303 THR A O 1
ATOM 2385 N N . ARG A 1 304 ? -5.005 5.347 -9.804 1.00 95.56 304 ARG A N 1
ATOM 2386 C CA . ARG A 1 304 ? -4.020 5.809 -10.803 1.00 95.56 304 ARG A CA 1
ATOM 2387 C C . ARG A 1 304 ? -3.690 4.689 -11.773 1.00 95.56 304 ARG A C 1
ATOM 2389 O O . ARG A 1 304 ? -3.570 3.543 -11.347 1.00 95.56 304 ARG A O 1
ATOM 2396 N N . ASN A 1 305 ? -3.484 5.048 -13.042 1.00 92.12 305 ASN A N 1
ATOM 2397 C CA . ASN A 1 305 ? -3.180 4.118 -14.138 1.00 92.12 305 ASN A CA 1
ATOM 2398 C C . ASN A 1 305 ? -4.204 2.973 -14.252 1.00 92.12 305 ASN A C 1
ATOM 2400 O O . ASN A 1 305 ? -3.843 1.852 -14.605 1.00 92.12 305 ASN A O 1
ATOM 2404 N N . ALA A 1 306 ? -5.459 3.258 -13.895 1.00 95.25 306 ALA A N 1
ATOM 2405 C CA . ALA A 1 306 ? -6.588 2.343 -13.948 1.00 95.25 306 ALA A CA 1
ATOM 2406 C C . ALA A 1 306 ? -7.568 2.796 -15.035 1.00 95.25 306 ALA A C 1
ATOM 2408 O O . ALA A 1 306 ? -7.837 3.987 -15.162 1.00 95.25 306 ALA A O 1
ATOM 2409 N N . ASP A 1 307 ? -8.131 1.837 -15.765 1.00 95.56 307 ASP A N 1
ATOM 2410 C CA . ASP A 1 307 ? -9.142 2.064 -16.805 1.00 95.56 307 ASP A CA 1
ATOM 2411 C C . ASP A 1 307 ? -10.560 1.750 -16.296 1.00 95.56 307 ASP A C 1
ATOM 2413 O O . ASP A 1 307 ? -11.561 2.195 -16.856 1.00 95.56 307 ASP A O 1
ATOM 2417 N N . SER A 1 308 ? -10.671 0.986 -15.205 1.00 97.00 308 SER A N 1
ATOM 2418 C CA . SER A 1 308 ? -11.940 0.694 -14.537 1.00 97.00 308 SER A CA 1
ATOM 2419 C C . SER A 1 308 ? -11.769 0.534 -13.028 1.00 97.00 308 SER A C 1
ATOM 2421 O O . SER A 1 308 ? -10.709 0.118 -12.556 1.00 97.00 308 SER A O 1
ATOM 2423 N N . ALA A 1 309 ? -12.827 0.850 -12.280 1.00 97.62 309 ALA A N 1
ATOM 2424 C CA . ALA A 1 309 ? -12.894 0.689 -10.835 1.00 97.62 309 ALA A CA 1
ATOM 2425 C C . ALA A 1 309 ? -14.245 0.088 -10.405 1.00 97.62 309 ALA A C 1
ATOM 2427 O O . ALA A 1 309 ? -15.294 0.377 -10.986 1.00 97.62 309 ALA A O 1
ATOM 2428 N N . GLU A 1 310 ? -14.218 -0.750 -9.375 1.00 98.06 310 GLU A N 1
ATOM 2429 C CA . GLU A 1 310 ? -15.384 -1.406 -8.780 1.00 98.06 310 GLU A CA 1
ATOM 2430 C C . GLU A 1 310 ? -15.224 -1.456 -7.259 1.00 98.06 310 GLU A C 1
ATOM 2432 O O . GLU A 1 310 ? -14.135 -1.736 -6.767 1.00 98.06 310 GLU A O 1
ATOM 2437 N N . ILE A 1 311 ? -16.295 -1.217 -6.502 1.00 98.19 311 ILE A N 1
ATOM 2438 C CA . ILE A 1 311 ? -16.302 -1.418 -5.049 1.00 98.19 311 ILE A CA 1
ATOM 2439 C C . ILE A 1 311 ? -17.211 -2.602 -4.720 1.00 98.19 311 ILE A C 1
ATOM 2441 O O . ILE A 1 311 ? -18.398 -2.592 -5.056 1.00 98.19 311 ILE A O 1
ATOM 2445 N N . LYS A 1 312 ? -16.684 -3.617 -4.024 1.00 95.56 312 LYS A N 1
ATOM 2446 C CA . LYS A 1 312 ? -17.478 -4.777 -3.591 1.00 95.56 312 LYS A CA 1
ATOM 2447 C C . LYS A 1 312 ? -18.680 -4.333 -2.753 1.00 95.56 312 LYS A C 1
ATOM 2449 O O . LYS A 1 312 ? -18.536 -3.574 -1.800 1.00 95.56 312 LYS A O 1
ATOM 2454 N N . GLY A 1 313 ? -19.863 -4.823 -3.122 1.00 89.81 313 GLY A N 1
ATOM 2455 C CA . GLY A 1 313 ? -21.141 -4.452 -2.502 1.00 89.81 313 GLY A CA 1
ATOM 2456 C C . GLY A 1 313 ? -21.791 -3.188 -3.079 1.00 89.81 313 GLY A C 1
ATOM 2457 O O . GLY A 1 313 ? -22.946 -2.917 -2.769 1.00 89.81 313 GLY A O 1
ATOM 2458 N N . ILE A 1 314 ? -21.088 -2.440 -3.936 1.00 94.81 314 ILE A N 1
ATOM 2459 C CA . ILE A 1 314 ? -21.600 -1.235 -4.608 1.00 94.81 314 ILE A CA 1
ATOM 2460 C C . ILE A 1 314 ? -21.655 -1.419 -6.132 1.00 94.81 314 ILE A C 1
ATOM 2462 O O . ILE A 1 314 ? -22.585 -0.929 -6.770 1.00 94.81 314 ILE A O 1
ATOM 2466 N N . GLY A 1 315 ? -20.683 -2.129 -6.709 1.00 96.12 315 GLY A N 1
ATOM 2467 C CA . GLY A 1 315 ? -20.537 -2.335 -8.148 1.00 96.12 315 GLY A CA 1
ATOM 2468 C C . GLY A 1 315 ? -19.572 -1.341 -8.796 1.00 96.12 315 GLY A C 1
ATOM 2469 O O . GLY A 1 315 ? -18.685 -0.789 -8.137 1.00 96.12 315 GLY A O 1
ATOM 2470 N N . LYS A 1 316 ? -19.712 -1.148 -10.113 1.00 97.06 316 LYS A N 1
ATOM 2471 C CA . LYS A 1 316 ? -18.815 -0.305 -10.918 1.00 97.06 316 LYS A CA 1
ATOM 2472 C C . LYS A 1 316 ? -18.921 1.163 -10.496 1.00 97.06 316 LYS A C 1
ATOM 2474 O O . LYS A 1 316 ? -20.020 1.689 -10.331 1.00 97.06 316 LYS A O 1
ATOM 2479 N N . VAL A 1 317 ? -17.777 1.825 -10.350 1.00 97.88 317 VAL A N 1
ATOM 2480 C CA . VAL A 1 317 ? -17.664 3.223 -9.907 1.00 97.88 317 VAL A CA 1
ATOM 2481 C C . VAL A 1 317 ? -16.712 4.013 -10.816 1.00 97.88 317 VAL A C 1
ATOM 2483 O O . VAL A 1 317 ? -15.905 3.408 -11.527 1.00 97.88 317 VAL A O 1
ATOM 2486 N N . PRO A 1 318 ? -16.781 5.359 -10.835 1.00 98.06 318 PRO A N 1
ATOM 2487 C CA . PRO A 1 318 ? -15.762 6.179 -11.492 1.00 98.06 318 PRO A CA 1
ATOM 2488 C C . PRO A 1 318 ? -14.369 5.964 -10.875 1.00 98.06 318 PRO A C 1
ATOM 2490 O O . PRO A 1 318 ? -14.250 5.538 -9.726 1.00 98.06 318 PRO A O 1
ATOM 2493 N N . LEU A 1 319 ? -13.313 6.301 -11.626 1.00 96.69 319 LEU A N 1
ATOM 2494 C CA . LEU A 1 319 ? -11.908 6.115 -11.218 1.00 96.69 319 LEU A CA 1
ATOM 2495 C C . LEU A 1 319 ? -11.535 6.863 -9.928 1.00 96.69 319 LEU A C 1
ATOM 2497 O O . LEU A 1 319 ? -10.688 6.396 -9.167 1.00 96.69 319 LEU A O 1
ATOM 2501 N N . SER A 1 320 ? -12.195 7.988 -9.671 1.00 97.06 320 SER A N 1
ATOM 2502 C CA . SER A 1 320 ? -12.143 8.723 -8.410 1.00 97.06 320 SER A CA 1
ATOM 2503 C C . SER A 1 320 ? -13.542 9.231 -8.086 1.00 97.06 320 SER A C 1
ATOM 2505 O O . SER A 1 320 ? -14.296 9.585 -8.996 1.00 97.06 320 SER A O 1
ATOM 2507 N N . GLY A 1 321 ? -13.907 9.267 -6.808 1.00 97.31 321 GLY A N 1
ATOM 2508 C CA . GLY A 1 321 ? -15.240 9.701 -6.410 1.00 97.31 321 GLY A CA 1
ATOM 2509 C C . GLY A 1 321 ? -15.505 9.597 -4.916 1.00 97.31 321 GLY A C 1
ATOM 2510 O O . GLY A 1 321 ? -14.627 9.256 -4.124 1.00 97.31 321 GLY A O 1
ATOM 2511 N N . SER A 1 322 ? -16.745 9.910 -4.548 1.00 97.31 322 SER A N 1
ATOM 2512 C CA . SER A 1 322 ? -17.243 9.814 -3.182 1.00 97.31 322 SER A CA 1
ATOM 2513 C C . SER A 1 322 ? -18.687 9.311 -3.175 1.00 97.31 322 SER A C 1
ATOM 2515 O O . SER A 1 322 ? -19.453 9.604 -4.096 1.00 97.31 322 SER A O 1
ATOM 2517 N N . ARG A 1 323 ? -19.063 8.521 -2.163 1.00 97.00 323 ARG A N 1
ATOM 2518 C CA . ARG A 1 323 ? -20.415 7.972 -2.003 1.00 97.00 323 ARG A CA 1
ATOM 2519 C C . ARG A 1 323 ? -20.775 7.775 -0.538 1.00 97.00 323 ARG A C 1
ATOM 2521 O O . ARG A 1 323 ? -20.027 7.164 0.219 1.00 97.00 323 ARG A O 1
ATOM 2528 N N . ILE A 1 324 ? -21.972 8.223 -0.176 1.00 97.06 324 ILE A N 1
ATOM 2529 C CA . ILE A 1 324 ? -22.556 7.988 1.145 1.00 97.06 324 ILE A CA 1
ATOM 2530 C C . ILE A 1 324 ? -23.155 6.576 1.195 1.00 97.06 324 ILE A C 1
ATOM 2532 O O . ILE A 1 324 ? -23.817 6.136 0.251 1.00 97.06 324 ILE A O 1
ATOM 2536 N N . VAL A 1 325 ? -22.906 5.866 2.296 1.00 96.00 325 VAL A N 1
ATOM 2537 C CA . VAL A 1 325 ? -23.410 4.513 2.569 1.00 96.00 325 VAL A CA 1
ATOM 2538 C C . VAL A 1 325 ? -23.988 4.409 3.987 1.00 96.00 325 VAL A C 1
ATOM 2540 O O . VAL A 1 325 ? -23.553 5.113 4.898 1.00 96.00 325 VAL A O 1
ATOM 2543 N N . TRP A 1 326 ? -24.945 3.494 4.179 1.00 96.00 326 TRP A N 1
ATOM 2544 C CA . TRP A 1 326 ? -25.660 3.256 5.447 1.00 96.00 326 TRP A CA 1
ATOM 2545 C C . TRP A 1 326 ? -25.562 1.778 5.874 1.00 96.00 326 TRP A C 1
ATOM 2547 O O . TRP A 1 326 ? -26.544 1.034 5.778 1.00 96.00 326 TRP A O 1
ATOM 2557 N N . PRO A 1 327 ? -24.377 1.287 6.283 1.00 93.38 327 PRO A N 1
ATOM 2558 C CA . PRO A 1 327 ? -24.221 -0.110 6.670 1.00 93.38 327 PRO A CA 1
ATOM 2559 C C . PRO A 1 327 ? -24.960 -0.408 7.986 1.00 93.38 327 PRO A C 1
ATOM 2561 O O . PRO A 1 327 ? -24.853 0.333 8.960 1.00 93.38 327 PRO A O 1
ATOM 2564 N N . LYS A 1 328 ? -25.698 -1.525 8.029 1.00 90.12 328 LYS A N 1
ATOM 2565 C CA . LYS A 1 328 ? -26.436 -1.987 9.229 1.00 90.12 328 LYS A CA 1
ATOM 2566 C C . LYS A 1 328 ? -25.578 -2.818 10.191 1.00 90.12 328 LYS A C 1
ATOM 2568 O O . LYS A 1 328 ? -25.933 -3.022 11.347 1.00 90.12 328 LYS A O 1
ATOM 2573 N N . SER A 1 329 ? -24.446 -3.314 9.714 1.00 91.56 329 SER A N 1
ATOM 2574 C CA . SER A 1 329 ? -23.458 -4.077 10.474 1.00 91.56 329 SER A CA 1
ATOM 2575 C C . SER A 1 329 ? -22.064 -3.673 10.020 1.00 91.56 329 SER A C 1
ATOM 2577 O O . SER A 1 329 ? -21.916 -3.116 8.930 1.00 91.56 329 SER A O 1
ATOM 2579 N N . SER A 1 330 ? -21.038 -3.961 10.825 1.00 93.88 330 SER A N 1
ATOM 2580 C CA . SER A 1 330 ? -19.654 -3.696 10.426 1.00 93.88 330 SER A CA 1
ATOM 2581 C C . SER A 1 330 ? -19.369 -4.312 9.054 1.00 93.88 330 SER A C 1
ATOM 2583 O O . SER A 1 330 ? -19.580 -5.508 8.861 1.00 93.88 330 SER A O 1
ATOM 2585 N N . THR A 1 331 ? -18.970 -3.476 8.095 1.00 94.88 331 THR A N 1
ATOM 2586 C CA . THR A 1 331 ? -18.862 -3.834 6.673 1.00 94.88 331 THR A CA 1
ATOM 2587 C C . THR A 1 331 ? -17.516 -3.375 6.129 1.00 94.88 331 THR A C 1
ATOM 2589 O O . THR A 1 331 ? -17.110 -2.234 6.354 1.00 94.88 331 THR A O 1
ATOM 2592 N N . THR A 1 332 ? -16.836 -4.251 5.393 1.00 97.00 332 THR A N 1
ATOM 2593 C CA . THR A 1 332 ? -15.588 -3.930 4.691 1.00 97.00 332 THR A CA 1
ATOM 2594 C C . THR A 1 332 ? -15.878 -3.665 3.219 1.00 97.00 332 THR A C 1
ATOM 2596 O O . THR A 1 332 ? -16.406 -4.530 2.521 1.00 97.00 332 THR A O 1
ATOM 2599 N N . TYR A 1 333 ? -15.512 -2.476 2.748 1.00 96.88 333 TYR A N 1
ATOM 2600 C CA . TYR A 1 333 ? -15.597 -2.089 1.345 1.00 96.88 333 TYR A CA 1
ATOM 2601 C C . TYR A 1 333 ? -14.237 -2.300 0.695 1.00 96.88 333 TYR A C 1
ATOM 2603 O O . TYR A 1 333 ? -13.243 -1.749 1.159 1.00 96.88 333 TYR A O 1
ATOM 2611 N N . GLN A 1 334 ? -14.197 -3.102 -0.368 1.00 98.00 334 GLN A N 1
ATOM 2612 C CA . GLN A 1 334 ? -12.982 -3.366 -1.136 1.00 98.00 334 GLN A CA 1
ATOM 2613 C C . GLN A 1 334 ? -13.094 -2.702 -2.505 1.00 98.00 334 GLN A C 1
ATOM 2615 O O . GLN A 1 334 ? -13.974 -3.063 -3.287 1.00 98.00 334 GLN A O 1
ATOM 2620 N N . LEU A 1 335 ? -12.195 -1.766 -2.789 1.00 98.50 335 LEU A N 1
ATOM 2621 C CA . LEU A 1 335 ? -12.002 -1.162 -4.099 1.00 98.50 335 LEU A CA 1
ATOM 2622 C C . LEU A 1 335 ? -11.098 -2.059 -4.949 1.00 98.50 335 LEU A C 1
ATOM 2624 O O . LEU A 1 335 ? -10.054 -2.515 -4.488 1.00 98.50 335 LEU A O 1
ATOM 2628 N N . ILE A 1 336 ? -11.495 -2.293 -6.195 1.00 97.88 336 ILE A N 1
ATOM 2629 C CA . ILE A 1 336 ? -10.771 -3.072 -7.195 1.00 97.88 336 ILE A CA 1
ATOM 2630 C C . ILE A 1 336 ? -10.601 -2.190 -8.428 1.00 97.88 336 ILE A C 1
ATOM 2632 O O . ILE A 1 336 ? -11.579 -1.843 -9.085 1.00 97.88 336 ILE A O 1
ATOM 2636 N N . ALA A 1 337 ? -9.360 -1.841 -8.749 1.00 97.56 337 ALA A N 1
ATOM 2637 C CA . ALA A 1 337 ? -8.994 -1.081 -9.936 1.00 97.56 337 ALA A CA 1
ATOM 2638 C C . ALA A 1 337 ? -8.301 -1.997 -10.950 1.00 97.56 337 ALA A C 1
ATOM 2640 O O . ALA A 1 337 ? -7.469 -2.822 -10.565 1.00 97.56 337 ALA A O 1
ATOM 2641 N N . ARG A 1 338 ? -8.629 -1.866 -12.238 1.00 96.00 338 ARG A N 1
ATOM 2642 C CA . ARG A 1 338 ? -8.044 -2.671 -13.325 1.00 96.00 338 ARG A CA 1
ATOM 2643 C C . ARG A 1 338 ? -7.629 -1.793 -14.490 1.00 96.00 338 ARG A C 1
ATOM 2645 O O . ARG A 1 338 ? -8.315 -0.813 -14.782 1.00 96.00 338 ARG A O 1
ATOM 2652 N N . ASN A 1 339 ? -6.566 -2.182 -15.184 1.00 93.38 339 ASN A N 1
ATOM 2653 C CA . ASN A 1 339 ? -6.172 -1.564 -16.446 1.00 93.38 339 ASN A CA 1
ATOM 2654 C C . ASN A 1 339 ? -6.121 -2.557 -17.614 1.00 93.38 339 ASN A C 1
ATOM 2656 O O . ASN A 1 339 ? -6.153 -3.775 -17.444 1.00 93.38 339 ASN A O 1
ATOM 2660 N N . THR A 1 340 ? -6.054 -2.000 -18.814 1.00 86.81 340 THR A N 1
ATOM 2661 C CA . THR A 1 340 ? -5.968 -2.674 -20.114 1.00 86.81 340 THR A CA 1
ATOM 2662 C C . THR A 1 340 ? -4.688 -3.488 -20.289 1.00 86.81 340 THR A C 1
ATOM 2664 O O . THR A 1 340 ? -4.681 -4.443 -21.059 1.00 86.81 340 THR A O 1
ATOM 2667 N N . ALA A 1 341 ? -3.636 -3.185 -19.522 1.00 82.69 341 ALA A N 1
ATOM 2668 C CA . ALA A 1 341 ? -2.425 -4.000 -19.438 1.00 82.69 341 ALA A CA 1
ATOM 2669 C C . ALA A 1 341 ? -2.593 -5.261 -18.560 1.00 82.69 341 ALA A C 1
ATOM 2671 O O . ALA A 1 341 ? -1.646 -6.027 -18.392 1.00 82.69 341 ALA A O 1
ATOM 2672 N N . GLY A 1 342 ? -3.779 -5.480 -17.981 1.00 84.50 342 GLY A N 1
ATOM 2673 C CA . GLY A 1 342 ? -4.090 -6.633 -17.135 1.00 84.50 342 GLY A CA 1
ATOM 2674 C C . GLY A 1 342 ? -3.650 -6.489 -15.675 1.00 84.50 342 GLY A C 1
ATOM 2675 O O . GLY A 1 342 ? -3.802 -7.434 -14.901 1.00 84.50 342 GLY A O 1
ATOM 2676 N N . GLN A 1 343 ? -3.132 -5.326 -15.264 1.00 88.19 343 GLN A N 1
ATOM 2677 C CA . GLN A 1 343 ? -2.769 -5.071 -13.872 1.00 88.19 343 GLN A CA 1
ATOM 2678 C C . GLN A 1 343 ? -4.022 -4.823 -13.021 1.00 88.19 343 GLN A C 1
ATOM 2680 O O . GLN A 1 343 ? -5.009 -4.234 -13.473 1.00 88.19 343 GLN A O 1
ATOM 2685 N N . VAL A 1 344 ? -3.962 -5.252 -11.758 1.00 94.50 344 VAL A N 1
ATOM 2686 C CA . VAL A 1 344 ? -5.047 -5.106 -10.781 1.00 94.50 344 VAL A CA 1
ATOM 2687 C C . VAL A 1 344 ? -4.483 -4.524 -9.489 1.00 94.50 344 VAL A C 1
ATOM 2689 O O . VAL A 1 344 ? -3.509 -5.050 -8.957 1.00 94.50 344 VAL A O 1
ATOM 2692 N N . ALA A 1 345 ? -5.108 -3.466 -8.975 1.00 95.94 345 ALA A N 1
ATOM 2693 C CA . ALA A 1 345 ? -4.829 -2.916 -7.649 1.00 95.94 345 ALA A CA 1
ATOM 2694 C C . ALA A 1 345 ? -6.067 -3.057 -6.767 1.00 95.94 345 ALA A C 1
ATOM 2696 O O . ALA A 1 345 ? -7.190 -2.869 -7.240 1.00 95.94 345 ALA A O 1
ATOM 2697 N N . THR A 1 346 ? -5.873 -3.349 -5.485 1.00 97.00 346 THR A N 1
ATOM 2698 C CA . THR A 1 346 ? -6.975 -3.409 -4.523 1.00 97.00 346 THR A CA 1
ATOM 2699 C C . THR A 1 346 ? -6.636 -2.663 -3.255 1.00 97.00 346 THR A C 1
ATOM 2701 O O . THR A 1 346 ? -5.502 -2.749 -2.790 1.00 97.00 346 THR A O 1
ATOM 2704 N N . ASP A 1 347 ? -7.640 -2.027 -2.671 1.00 98.25 347 ASP A N 1
ATOM 2705 C CA . ASP A 1 347 ? -7.564 -1.444 -1.337 1.00 98.25 347 ASP A CA 1
ATOM 2706 C C . ASP A 1 347 ? -8.887 -1.663 -0.595 1.00 98.25 347 ASP A C 1
ATOM 2708 O O . ASP A 1 347 ? -9.906 -1.981 -1.216 1.00 98.25 347 ASP A O 1
ATOM 2712 N N . SER A 1 348 ? -8.888 -1.559 0.730 1.00 97.12 348 SER A N 1
ATOM 2713 C CA . SER A 1 348 ? -10.093 -1.778 1.522 1.00 97.12 348 SER A CA 1
ATOM 2714 C C . SER A 1 348 ? -10.164 -0.916 2.769 1.00 97.12 348 SER A C 1
ATOM 2716 O O . SER A 1 348 ? -9.202 -0.832 3.526 1.00 97.12 348 SER A O 1
ATOM 2718 N N . CYS A 1 349 ? -11.359 -0.406 3.056 1.00 95.06 349 CYS A N 1
ATOM 2719 C CA . CYS A 1 349 ? -11.675 0.262 4.311 1.00 95.06 349 CYS A CA 1
ATOM 2720 C C . CYS A 1 349 ? -12.804 -0.474 5.043 1.00 95.06 349 CYS A C 1
ATOM 2722 O O . CYS A 1 349 ? -13.776 -0.930 4.432 1.00 95.06 349 CYS A O 1
ATOM 2724 N N . THR A 1 350 ? -12.706 -0.559 6.369 1.00 96.38 350 THR A N 1
ATOM 2725 C CA . THR A 1 350 ? -13.745 -1.161 7.215 1.00 96.38 350 THR A CA 1
ATOM 2726 C C . THR A 1 350 ? -14.509 -0.074 7.950 1.00 96.38 350 THR A C 1
ATOM 2728 O O . THR A 1 350 ? -13.915 0.770 8.617 1.00 96.38 350 THR A O 1
ATOM 2731 N N . VAL A 1 351 ? -15.835 -0.127 7.844 1.00 96.50 351 VAL A N 1
ATOM 2732 C CA . VAL A 1 351 ? -16.756 0.708 8.612 1.00 96.50 351 VAL A CA 1
ATOM 2733 C C . VAL A 1 351 ? -17.280 -0.124 9.767 1.00 96.50 351 VAL A C 1
ATOM 2735 O O . VAL A 1 351 ? -17.984 -1.110 9.549 1.00 96.50 351 VAL A O 1
ATOM 2738 N N . GLU A 1 352 ? -16.950 0.258 10.995 1.00 95.12 352 GLU A N 1
ATOM 2739 C CA . GLU A 1 352 ? -17.466 -0.413 12.186 1.00 95.12 352 GLU A CA 1
ATOM 2740 C C . GLU A 1 352 ? -18.814 0.175 12.602 1.00 95.12 352 GLU A C 1
ATOM 2742 O O . GLU A 1 352 ? -18.929 1.377 12.849 1.00 95.12 352 GLU A O 1
ATOM 2747 N N . VAL A 1 353 ? -19.825 -0.683 12.743 1.00 95.75 353 VAL A N 1
ATOM 2748 C CA . VAL A 1 353 ? -21.152 -0.281 13.216 1.00 95.75 353 VAL A CA 1
ATOM 2749 C C . VAL A 1 353 ? -21.309 -0.712 14.667 1.00 95.75 353 VAL A C 1
ATOM 2751 O O . VAL A 1 353 ? -21.370 -1.904 14.978 1.00 95.75 353 VAL A O 1
ATOM 2754 N N . ARG A 1 354 ? -21.379 0.263 15.574 1.00 90.56 354 ARG A N 1
ATOM 2755 C CA . ARG A 1 354 ? -21.659 0.026 16.992 1.00 90.56 354 ARG A CA 1
ATOM 2756 C C . ARG A 1 354 ? -23.164 -0.038 17.206 1.00 90.56 354 ARG A C 1
ATOM 2758 O O . ARG A 1 354 ? -23.869 0.955 17.025 1.00 90.56 354 ARG A O 1
ATOM 2765 N N . LYS A 1 355 ? -23.644 -1.201 17.638 1.00 78.88 355 LYS A N 1
ATOM 2766 C CA . LYS A 1 355 ? -25.008 -1.343 18.148 1.00 78.88 355 LYS A CA 1
ATOM 2767 C C . LYS A 1 355 ? -25.092 -0.740 19.544 1.00 78.88 355 LYS A C 1
ATOM 2769 O O . LYS A 1 355 ? -24.173 -0.911 20.349 1.00 78.88 355 LYS A O 1
ATOM 2774 N N . ALA A 1 356 ? -26.183 -0.035 19.827 1.00 65.06 356 ALA A N 1
ATOM 2775 C CA . ALA A 1 356 ? -26.455 0.424 21.180 1.00 65.06 356 ALA A CA 1
ATOM 2776 C C . ALA A 1 356 ? -26.620 -0.798 22.096 1.00 65.06 356 ALA A C 1
ATOM 2778 O O . ALA A 1 356 ? -27.343 -1.739 21.765 1.00 65.06 356 ALA A O 1
ATOM 2779 N N . LEU A 1 357 ? -25.936 -0.796 23.242 1.00 57.25 357 LEU A N 1
ATOM 2780 C CA . LEU A 1 357 ? -26.204 -1.781 24.286 1.00 57.25 357 LEU A CA 1
ATOM 2781 C C . LEU A 1 357 ? -27.658 -1.599 24.756 1.00 57.25 357 LEU A C 1
ATOM 2783 O O . LEU A 1 357 ? -28.091 -0.454 24.922 1.00 57.25 357 LEU A O 1
ATOM 2787 N N . PRO A 1 358 ? -28.421 -2.686 24.975 1.00 56.53 358 PRO A N 1
ATOM 2788 C CA . PRO A 1 358 ? -29.757 -2.570 25.542 1.00 56.53 358 PRO A CA 1
ATOM 2789 C C . PRO A 1 358 ? -29.687 -1.825 26.891 1.00 56.53 358 PRO A C 1
ATOM 2791 O O . PRO A 1 358 ? -28.730 -2.037 27.645 1.00 56.53 358 PRO A O 1
ATOM 2794 N N . PRO A 1 359 ? -30.659 -0.946 27.213 1.00 61.38 359 PRO A N 1
ATOM 2795 C CA . PRO A 1 359 ? -30.639 -0.176 28.454 1.00 61.38 359 PRO A CA 1
ATOM 2796 C C . PRO A 1 359 ? -30.518 -1.099 29.676 1.00 61.38 359 PRO A C 1
ATOM 2798 O O . PRO A 1 359 ? -31.138 -2.167 29.673 1.00 61.38 359 PRO A O 1
ATOM 2801 N N . PRO A 1 360 ? -29.801 -0.701 30.749 1.00 63.81 360 PRO A N 1
ATOM 2802 C CA . PRO A 1 360 ? -29.788 -1.462 31.992 1.00 63.81 360 PRO A CA 1
ATOM 2803 C C . PRO A 1 360 ? -31.231 -1.666 32.466 1.00 63.81 360 PRO A C 1
ATOM 2805 O O . PRO A 1 360 ? -31.961 -0.694 32.698 1.00 63.81 360 PRO A O 1
ATOM 2808 N N . GLY A 1 361 ? -31.663 -2.925 32.569 1.00 67.88 361 GLY A N 1
ATOM 2809 C CA . GLY A 1 361 ? -32.995 -3.271 33.062 1.00 67.88 361 GLY A CA 1
ATOM 2810 C C . GLY A 1 361 ? -33.274 -2.645 34.436 1.00 67.88 361 GLY A C 1
ATOM 2811 O O . GLY A 1 361 ? -32.356 -2.235 35.155 1.00 67.88 361 GLY A O 1
ATOM 2812 N N . ALA A 1 362 ? -34.553 -2.550 34.817 1.00 76.75 362 ALA A N 1
ATOM 2813 C CA . ALA A 1 362 ? -34.904 -2.145 36.178 1.00 76.75 362 ALA A CA 1
ATOM 2814 C C . ALA A 1 362 ? -34.215 -3.083 37.194 1.00 76.75 362 ALA A C 1
ATOM 2816 O O . ALA A 1 362 ? -34.116 -4.286 36.925 1.00 76.75 362 ALA A O 1
ATOM 2817 N N . PRO A 1 363 ? -33.718 -2.565 38.333 1.00 87.69 363 PRO A N 1
ATOM 2818 C CA . PRO A 1 363 ? -33.153 -3.425 39.361 1.00 87.69 363 PRO A CA 1
ATOM 2819 C C . PRO A 1 363 ? -34.224 -4.393 39.870 1.00 87.69 363 PRO A C 1
ATOM 2821 O O . PRO A 1 363 ? -35.396 -4.039 39.965 1.00 87.69 363 PRO A O 1
ATOM 2824 N N . LYS A 1 364 ? -33.830 -5.611 40.227 1.00 90.00 364 LYS A N 1
ATOM 2825 C CA . LYS A 1 364 ? -34.699 -6.595 40.887 1.00 90.00 364 LYS A CA 1
ATOM 2826 C C . LYS A 1 364 ? -34.147 -6.849 42.279 1.00 90.00 364 LYS A C 1
ATOM 2828 O O . LYS A 1 364 ? -32.935 -6.934 42.423 1.00 90.00 364 LYS A O 1
ATOM 2833 N N . ILE A 1 365 ? -34.995 -6.956 43.303 1.00 95.00 365 ILE A N 1
ATOM 2834 C CA . ILE A 1 365 ? -34.546 -7.234 44.674 1.00 95.00 365 ILE A CA 1
ATOM 2835 C C . ILE A 1 365 ? -35.481 -8.206 45.391 1.00 95.00 365 ILE A C 1
ATOM 2837 O O . ILE A 1 365 ? -36.700 -8.093 45.297 1.00 95.00 365 ILE A O 1
ATOM 2841 N N . THR A 1 366 ? -34.895 -9.146 46.128 1.00 94.69 366 THR A N 1
ATOM 2842 C CA . THR A 1 366 ? -35.586 -10.040 47.065 1.00 94.69 366 THR A CA 1
ATOM 2843 C C . THR A 1 366 ? -35.092 -9.775 48.480 1.00 94.69 366 THR A C 1
ATOM 2845 O O . THR A 1 366 ? -33.886 -9.616 48.669 1.00 94.69 366 THR A O 1
ATOM 2848 N N . LEU A 1 367 ? -35.996 -9.769 49.461 1.00 95.81 367 LEU A N 1
ATOM 2849 C CA . LEU A 1 367 ? -35.692 -9.638 50.887 1.00 95.81 367 LEU A CA 1
ATOM 2850 C C . LEU A 1 367 ? -36.486 -10.693 51.661 1.00 95.81 367 LEU A C 1
ATOM 2852 O O . LEU A 1 367 ? -37.704 -10.763 51.523 1.00 95.81 367 LEU A O 1
ATOM 2856 N N . VAL A 1 368 ? -35.800 -11.486 52.478 1.00 93.69 368 VAL A N 1
ATOM 2857 C CA . VAL A 1 368 ? -36.405 -12.498 53.352 1.00 93.69 368 VAL A CA 1
ATOM 2858 C C . VAL A 1 368 ? -35.904 -12.324 54.782 1.00 93.69 368 VAL A C 1
ATOM 2860 O O . VAL A 1 368 ? -34.782 -11.868 54.994 1.00 93.69 368 VAL A O 1
ATOM 2863 N N . ALA A 1 369 ? -36.729 -12.690 55.759 1.00 92.62 369 ALA A N 1
ATOM 2864 C CA . ALA A 1 369 ? -36.375 -12.701 57.174 1.00 92.62 369 ALA A CA 1
ATOM 2865 C C . ALA A 1 369 ? -36.495 -14.129 57.712 1.00 92.62 369 ALA A C 1
ATOM 2867 O O . ALA A 1 369 ? -37.446 -14.833 57.375 1.00 92.62 369 ALA A O 1
ATOM 2868 N N . SER A 1 370 ? -35.547 -14.554 58.541 1.00 89.44 370 SER A N 1
ATOM 2869 C CA . SER A 1 370 ? -35.602 -15.845 59.226 1.00 89.44 370 SER A CA 1
ATOM 2870 C C . SER A 1 370 ? -35.046 -15.711 60.648 1.00 89.44 370 SER A C 1
ATOM 2872 O O . SER A 1 370 ? -33.886 -15.307 60.791 1.00 89.44 370 SER A O 1
ATOM 2874 N N . PRO A 1 371 ? -35.829 -16.036 61.695 1.00 90.81 371 PRO A N 1
ATOM 2875 C CA . PRO A 1 371 ? -37.257 -16.396 61.669 1.00 90.81 371 PRO A CA 1
ATOM 2876 C C . PRO A 1 371 ? -38.173 -15.188 61.379 1.00 90.81 371 PRO A C 1
ATOM 2878 O O . PRO A 1 371 ? -37.809 -14.049 61.654 1.00 90.81 371 PRO A O 1
ATOM 2881 N N . THR A 1 372 ? -39.390 -15.419 60.872 1.00 86.62 372 THR A N 1
ATOM 2882 C CA . THR A 1 372 ? -40.418 -14.363 60.699 1.00 86.62 372 THR A CA 1
ATOM 2883 C C . THR A 1 372 ? -41.282 -14.141 61.944 1.00 86.62 372 THR A C 1
ATOM 2885 O O . THR A 1 372 ? -42.007 -13.151 62.017 1.00 86.62 372 THR A O 1
ATOM 2888 N N . ARG A 1 373 ? -41.202 -15.036 62.937 1.00 82.81 373 ARG A N 1
ATOM 2889 C CA . ARG A 1 373 ? -41.850 -14.916 64.250 1.00 82.81 373 ARG A CA 1
ATOM 2890 C C . ARG A 1 373 ? -40.845 -15.221 65.346 1.00 82.81 373 ARG A C 1
ATOM 2892 O O . ARG A 1 373 ? -40.231 -16.285 65.315 1.00 82.81 373 ARG A O 1
ATOM 2899 N N . VAL A 1 374 ? -40.681 -14.310 66.299 1.00 85.38 374 VAL A N 1
ATOM 2900 C CA . VAL A 1 374 ? -39.692 -14.450 67.374 1.00 85.38 374 VAL A CA 1
ATOM 2901 C C . VAL A 1 374 ? -40.201 -13.907 68.708 1.00 85.38 374 VAL A C 1
ATOM 2903 O O . VAL A 1 374 ? -41.060 -13.030 68.742 1.00 85.38 374 VAL A O 1
ATOM 2906 N N . GLY A 1 375 ? -39.662 -14.417 69.817 1.00 81.12 375 GLY A N 1
ATOM 2907 C CA . GLY A 1 375 ? -39.838 -13.793 71.131 1.00 81.12 375 GLY A CA 1
ATOM 2908 C C . GLY A 1 375 ? -39.062 -12.476 71.235 1.00 81.12 375 GLY A C 1
ATOM 2909 O O . GLY A 1 375 ? -38.110 -12.238 70.486 1.00 81.12 375 GLY A O 1
ATOM 2910 N N . ARG A 1 376 ? -39.457 -11.607 72.167 1.00 80.25 376 ARG A N 1
ATOM 2911 C CA . ARG A 1 376 ? -38.773 -10.330 72.422 1.00 80.25 376 ARG A CA 1
ATOM 2912 C C . ARG A 1 376 ? -37.260 -10.522 72.622 1.00 80.25 376 ARG A C 1
ATOM 2914 O O . ARG A 1 376 ? -36.830 -11.378 73.387 1.00 80.25 376 ARG A O 1
ATOM 2921 N N . GLY A 1 377 ? -36.451 -9.703 71.942 1.00 75.69 377 GLY A N 1
ATOM 2922 C CA . GLY A 1 377 ? -34.986 -9.700 72.073 1.00 75.69 377 GLY A CA 1
ATOM 2923 C C . GLY A 1 377 ? -34.242 -10.794 71.294 1.00 75.69 377 GLY A C 1
ATOM 2924 O O . GLY A 1 377 ? -33.010 -10.769 71.250 1.00 75.69 377 GLY A O 1
ATOM 2925 N N . VAL A 1 378 ? -34.957 -11.715 70.642 1.00 83.69 378 VAL A N 1
ATOM 2926 C CA . VAL A 1 378 ? -34.359 -12.769 69.811 1.00 83.69 378 VAL A CA 1
ATOM 2927 C C . VAL A 1 378 ? -33.868 -12.174 68.479 1.00 83.69 378 VAL A C 1
ATOM 2929 O O . VAL A 1 378 ? -34.598 -11.407 67.843 1.00 83.69 378 VAL A O 1
ATOM 2932 N N . PRO A 1 379 ? -32.638 -12.497 68.036 1.00 86.50 379 PRO A N 1
ATOM 2933 C CA . PRO A 1 379 ? -32.104 -11.997 66.775 1.00 86.50 379 PRO A CA 1
ATOM 2934 C C . PRO A 1 379 ? -32.836 -12.587 65.560 1.00 86.50 379 PRO A C 1
ATOM 2936 O O . PRO A 1 379 ? -33.143 -13.776 65.517 1.00 86.50 379 PRO A O 1
ATOM 2939 N N . VAL A 1 380 ? -33.054 -11.756 64.541 1.00 91.75 380 VAL A N 1
ATOM 2940 C CA . VAL A 1 380 ? -33.633 -12.135 63.245 1.00 91.75 380 VAL A CA 1
ATOM 2941 C C . VAL A 1 380 ? -32.654 -11.800 62.136 1.00 91.75 380 VAL A C 1
ATOM 2943 O O . VAL A 1 380 ? -32.071 -10.718 62.114 1.00 91.75 380 VAL A O 1
ATOM 2946 N N . THR A 1 381 ? -32.482 -12.720 61.192 1.00 93.44 381 THR A N 1
ATOM 2947 C CA . THR A 1 381 ? -31.588 -12.528 60.051 1.00 93.44 381 THR A CA 1
ATOM 2948 C C . THR A 1 381 ? -32.376 -12.063 58.833 1.00 93.44 381 THR A C 1
ATOM 2950 O O . THR A 1 381 ? -33.233 -12.790 58.333 1.00 93.44 381 THR A O 1
ATOM 2953 N N . LEU A 1 382 ? -32.066 -10.869 58.330 1.00 95.00 382 LEU A N 1
ATOM 2954 C CA . LEU A 1 382 ? -32.547 -10.344 57.054 1.00 95.00 382 LEU A CA 1
ATOM 2955 C C . LEU A 1 382 ? -31.557 -10.725 55.956 1.00 95.00 382 LEU A C 1
ATOM 2957 O O . LEU A 1 382 ? -30.386 -10.380 56.060 1.00 95.00 382 LEU A O 1
ATOM 2961 N N . LYS A 1 383 ? -32.005 -11.385 54.889 1.00 94.81 383 LYS A N 1
ATOM 2962 C CA . LYS A 1 383 ? -31.166 -11.756 53.742 1.00 94.81 383 LYS A CA 1
ATOM 2963 C C . LYS A 1 383 ? -31.733 -11.156 52.465 1.00 94.81 383 LYS A C 1
ATOM 2965 O O . LYS A 1 383 ? -32.935 -11.259 52.219 1.00 94.81 383 LYS A O 1
ATOM 2970 N N . TRP A 1 384 ? -30.880 -10.547 51.647 1.00 96.56 384 TRP A N 1
ATOM 2971 C CA . TRP A 1 384 ? -31.290 -9.945 50.380 1.00 96.56 384 TRP A CA 1
ATOM 2972 C C . TRP A 1 384 ? -30.380 -10.341 49.224 1.00 96.56 384 TRP A C 1
ATOM 2974 O O . TRP A 1 384 ? -29.219 -10.716 49.405 1.00 96.56 384 TRP A O 1
ATOM 2984 N N . LYS A 1 385 ? -30.934 -10.217 48.020 1.00 94.75 385 LYS A N 1
ATOM 2985 C CA . LYS A 1 385 ? -30.222 -10.359 46.753 1.00 94.75 385 LYS A CA 1
ATOM 2986 C C . LYS A 1 385 ? -30.832 -9.407 45.735 1.00 94.75 385 LYS A C 1
ATOM 2988 O O . LYS A 1 385 ? -32.054 -9.382 45.583 1.00 94.75 385 LYS A O 1
ATOM 2993 N N . ALA A 1 386 ? -29.991 -8.622 45.077 1.00 92.19 386 ALA A N 1
ATOM 2994 C CA . ALA A 1 386 ? -30.378 -7.650 44.073 1.00 92.19 386 ALA A CA 1
ATOM 2995 C C . ALA A 1 386 ? -29.633 -7.887 42.751 1.00 92.19 386 ALA A C 1
ATOM 2997 O O . ALA A 1 386 ? -28.427 -8.119 42.737 1.00 92.19 386 ALA A O 1
ATOM 2998 N N . GLU A 1 387 ? -30.360 -7.795 41.641 1.00 89.69 387 GLU A N 1
ATOM 2999 C CA . GLU A 1 387 ? -29.858 -7.887 40.267 1.00 89.69 387 GLU A CA 1
ATOM 3000 C C . GLU A 1 387 ? -30.006 -6.524 39.588 1.00 89.69 387 GLU A C 1
ATOM 3002 O O . GLU A 1 387 ? -30.931 -5.770 39.904 1.00 89.69 387 GLU A O 1
ATOM 3007 N N . ASN A 1 388 ? -29.107 -6.197 38.655 1.00 85.69 388 ASN A N 1
ATOM 3008 C CA . ASN A 1 388 ? -29.077 -4.900 37.965 1.00 85.69 388 ASN A CA 1
ATOM 3009 C C . ASN A 1 388 ? -29.079 -3.692 38.925 1.00 85.69 388 ASN A C 1
ATOM 3011 O O . ASN A 1 388 ? -29.600 -2.634 38.585 1.00 85.69 388 ASN A O 1
ATOM 3015 N N . ALA A 1 389 ? -28.517 -3.845 40.128 1.00 86.00 389 ALA A N 1
ATOM 3016 C CA . ALA A 1 389 ? -28.442 -2.812 41.155 1.00 86.00 389 ALA A CA 1
ATOM 3017 C C . ALA A 1 389 ? -26.984 -2.398 41.391 1.00 86.00 389 ALA A C 1
ATOM 3019 O O . ALA A 1 389 ? -26.101 -3.243 41.470 1.00 86.00 389 ALA A O 1
ATOM 3020 N N . GLU A 1 390 ? -26.738 -1.101 41.535 1.00 86.56 390 GLU A N 1
ATOM 3021 C CA . GLU A 1 390 ? -25.437 -0.543 41.920 1.00 86.56 390 GLU A CA 1
ATOM 3022 C C . GLU A 1 390 ? -25.299 -0.475 43.447 1.00 86.56 390 GLU A C 1
ATOM 3024 O O . GLU A 1 390 ? -24.222 -0.644 44.015 1.00 86.56 390 GLU A O 1
ATOM 3029 N N . ARG A 1 391 ? -26.415 -0.220 44.136 1.00 89.25 391 ARG A N 1
ATOM 3030 C CA . ARG A 1 391 ? -26.466 -0.085 45.593 1.00 89.25 391 ARG A CA 1
ATOM 3031 C C . ARG A 1 391 ? -27.796 -0.570 46.140 1.00 89.25 391 ARG A C 1
ATOM 3033 O O . ARG A 1 391 ? -28.829 -0.423 45.487 1.00 89.25 391 ARG A O 1
ATOM 3040 N N . VAL A 1 392 ? -27.771 -1.078 47.368 1.00 94.06 392 VAL A N 1
ATOM 3041 C CA . VAL A 1 392 ? -28.968 -1.449 48.125 1.00 94.06 392 VAL A CA 1
ATOM 3042 C C . VAL A 1 392 ? -29.009 -0.648 49.427 1.00 94.06 392 VAL A C 1
ATOM 3044 O O . VAL A 1 392 ? -27.987 -0.446 50.083 1.00 94.06 392 VAL A O 1
ATOM 3047 N N . ILE A 1 393 ? -30.190 -0.151 49.787 1.00 95.44 393 ILE A N 1
ATOM 3048 C CA . ILE A 1 393 ? -30.461 0.534 51.053 1.00 95.44 393 ILE A CA 1
ATOM 3049 C C . ILE A 1 393 ? -31.426 -0.335 51.849 1.00 95.44 393 ILE A C 1
ATOM 3051 O O . ILE A 1 393 ? -32.566 -0.530 51.434 1.00 95.44 393 ILE A O 1
ATOM 3055 N N . LEU A 1 394 ? -30.974 -0.846 52.986 1.00 94.75 394 LEU A N 1
ATOM 3056 C CA . LEU A 1 394 ? -31.811 -1.546 53.946 1.00 94.75 394 LEU A CA 1
ATOM 3057 C C . LEU A 1 394 ? -32.474 -0.510 54.863 1.00 94.75 394 LEU A C 1
ATOM 3059 O O . LEU A 1 394 ? -31.781 0.306 55.467 1.00 94.75 394 LEU A O 1
ATOM 3063 N N . VAL A 1 395 ? -33.799 -0.528 54.964 1.00 94.75 395 VAL A N 1
ATOM 3064 C CA . VAL A 1 395 ? -34.568 0.295 55.903 1.00 94.75 395 VAL A CA 1
ATOM 3065 C C . VAL A 1 395 ? -34.946 -0.583 57.089 1.00 94.75 395 VAL A C 1
ATOM 3067 O O . VAL A 1 395 ? -35.711 -1.541 56.955 1.00 94.75 395 VAL A O 1
ATOM 3070 N N . LEU A 1 396 ? -34.346 -0.257 58.227 1.00 90.31 396 LEU A N 1
ATOM 3071 C CA . LEU A 1 396 ? -34.505 -0.908 59.515 1.00 90.31 396 LEU A CA 1
ATOM 3072 C C . LEU A 1 396 ? -35.595 -0.222 60.352 1.00 90.31 396 LEU A C 1
ATOM 3074 O O . LEU A 1 396 ? -36.285 0.700 59.911 1.00 90.31 396 LEU A O 1
ATOM 3078 N N . GLU A 1 397 ? -35.719 -0.674 61.594 1.00 83.00 397 GLU A N 1
ATOM 3079 C CA . GLU A 1 397 ? -36.594 -0.097 62.610 1.00 83.00 397 GLU A CA 1
ATOM 3080 C C . GLU A 1 397 ? -36.414 1.419 62.749 1.00 83.00 397 GLU A C 1
ATOM 3082 O O . GLU A 1 397 ? -35.318 1.965 62.575 1.00 83.00 397 GLU A O 1
ATOM 3087 N N . LYS A 1 398 ? -37.515 2.104 63.086 1.00 77.44 398 LYS A N 1
ATOM 3088 C CA . LYS A 1 398 ? -37.573 3.568 63.247 1.00 77.44 398 LYS A CA 1
ATOM 3089 C C . LYS A 1 398 ? -37.073 4.347 62.015 1.00 77.44 398 LYS A C 1
ATOM 3091 O O . LYS A 1 398 ? -36.677 5.500 62.136 1.00 77.44 398 LYS A O 1
ATOM 3096 N N . GLY A 1 399 ? -37.071 3.722 60.833 1.00 79.25 399 GLY A N 1
ATOM 3097 C CA . GLY A 1 399 ? -36.635 4.340 59.580 1.00 79.25 399 GLY A CA 1
ATOM 3098 C C . GLY A 1 399 ? -35.117 4.428 59.399 1.00 79.25 399 GLY A C 1
ATOM 3099 O O . GLY A 1 399 ? -34.665 5.075 58.454 1.00 79.25 399 GLY A O 1
ATOM 3100 N N . LYS A 1 400 ? -34.312 3.783 60.260 1.00 87.50 400 LYS A N 1
ATOM 3101 C CA . LYS A 1 400 ? -32.846 3.783 60.138 1.00 87.50 400 LYS A CA 1
ATOM 3102 C C . LYS A 1 400 ? -32.427 3.141 58.815 1.00 87.50 400 LYS A C 1
ATOM 3104 O O . LYS A 1 400 ? -32.771 1.996 58.543 1.00 87.50 400 LYS A O 1
ATOM 3109 N N . GLN A 1 401 ? -31.649 3.852 58.004 1.00 93.25 401 GLN A N 1
ATOM 3110 C CA . GLN A 1 401 ? -31.182 3.351 56.711 1.00 93.25 401 GLN A CA 1
ATOM 3111 C C . GLN A 1 401 ? -29.728 2.888 56.790 1.00 93.25 401 GLN A C 1
ATOM 3113 O O . GLN A 1 401 ? -28.879 3.574 57.355 1.00 93.25 401 GLN A O 1
ATOM 3118 N N . VAL A 1 402 ? -29.435 1.732 56.198 1.00 92.56 402 VAL A N 1
ATOM 3119 C CA . VAL A 1 402 ? -28.084 1.173 56.109 1.00 92.56 402 VAL A CA 1
ATOM 3120 C C . VAL A 1 402 ? -27.787 0.858 54.652 1.00 92.56 402 VAL A C 1
ATOM 3122 O O . VAL A 1 402 ? -28.524 0.115 54.002 1.00 92.56 402 VAL A O 1
ATOM 3125 N N . ARG A 1 403 ? -26.702 1.422 54.117 1.00 92.12 403 ARG A N 1
ATOM 3126 C CA . ARG A 1 403 ? -26.220 1.048 52.787 1.00 92.12 403 ARG A CA 1
ATOM 3127 C C . ARG A 1 403 ? -25.550 -0.317 52.871 1.00 92.12 403 ARG A C 1
ATOM 3129 O O . ARG A 1 403 ? -24.677 -0.525 53.708 1.00 92.12 403 ARG A O 1
ATOM 3136 N N . VAL A 1 404 ? -25.951 -1.219 51.988 1.00 91.94 404 VAL A N 1
ATOM 3137 C CA . VAL A 1 404 ? -25.463 -2.594 51.945 1.00 91.94 404 VAL A CA 1
ATOM 3138 C C . VAL A 1 404 ? -25.074 -2.994 50.520 1.00 91.94 404 VAL A C 1
ATOM 3140 O O . VAL A 1 404 ? -25.418 -2.316 49.546 1.00 91.94 404 VAL A O 1
ATOM 3143 N N . ASN A 1 405 ? -24.327 -4.093 50.407 1.00 91.25 405 ASN A N 1
ATOM 3144 C CA . ASN A 1 405 ? -23.943 -4.678 49.122 1.00 91.25 405 ASN A CA 1
ATOM 3145 C C . ASN A 1 405 ? -25.171 -5.221 48.374 1.00 91.25 405 ASN A C 1
ATOM 3147 O O . ASN A 1 405 ? -26.254 -5.358 48.943 1.00 91.25 405 ASN A O 1
ATOM 3151 N N . THR A 1 406 ? -25.015 -5.543 47.092 1.00 87.38 406 THR A N 1
ATOM 3152 C CA . THR A 1 406 ? -26.102 -6.054 46.238 1.00 87.38 406 THR A CA 1
ATOM 3153 C C . THR A 1 406 ? -26.644 -7.408 46.690 1.00 87.38 406 THR A C 1
ATOM 3155 O O . THR A 1 406 ? -27.803 -7.718 46.441 1.00 87.38 406 THR A O 1
ATOM 3158 N N . GLU A 1 407 ? -25.870 -8.180 47.443 1.00 93.25 407 GLU A N 1
ATOM 3159 C CA . GLU A 1 407 ? -26.333 -9.353 48.175 1.00 93.25 407 GLU A CA 1
ATOM 3160 C C . GLU A 1 407 ? -25.703 -9.387 49.565 1.00 93.25 407 GLU A C 1
ATOM 3162 O O . GLU A 1 407 ? -24.606 -8.864 49.783 1.00 93.25 407 GLU A O 1
ATOM 3167 N N . GLY A 1 408 ? -26.416 -9.962 50.528 1.00 91.00 408 GLY A N 1
ATOM 3168 C CA . GLY A 1 408 ? -25.914 -10.025 51.890 1.00 91.00 408 GLY A CA 1
ATOM 3169 C C . GLY A 1 408 ? -26.946 -10.446 52.917 1.00 91.00 408 GLY A C 1
ATOM 3170 O O . GLY A 1 408 ? -28.064 -10.859 52.600 1.00 91.00 408 GLY A O 1
ATOM 3171 N N . SER A 1 409 ? -26.511 -10.368 54.169 1.00 92.31 409 SER A N 1
ATOM 3172 C CA . SER A 1 409 ? -27.284 -10.711 55.351 1.00 92.31 409 SER A CA 1
ATOM 3173 C C . SER A 1 409 ? -27.043 -9.674 56.449 1.00 92.31 409 SER A C 1
ATOM 3175 O O . SER A 1 409 ? -25.931 -9.157 56.568 1.00 92.31 409 SER A O 1
ATOM 3177 N N . TYR A 1 410 ? -28.066 -9.356 57.239 1.00 91.44 410 TYR A N 1
ATOM 3178 C CA . TYR A 1 410 ? -28.009 -8.396 58.339 1.00 91.44 410 TYR A CA 1
ATOM 3179 C C . TYR A 1 410 ? -28.861 -8.888 59.507 1.00 91.44 410 TYR A C 1
ATOM 3181 O O . TYR A 1 410 ? -30.038 -9.200 59.332 1.00 91.44 410 TYR A O 1
ATOM 3189 N N . VAL A 1 411 ? -28.275 -8.949 60.702 1.00 91.75 411 VAL A N 1
ATOM 3190 C CA . VAL A 1 411 ? -28.974 -9.399 61.911 1.00 91.75 411 VAL A CA 1
ATOM 3191 C C . VAL A 1 411 ? -29.578 -8.198 62.634 1.00 91.75 411 VAL A C 1
ATOM 3193 O O . VAL A 1 411 ? -28.878 -7.236 62.943 1.00 91.75 411 VAL A O 1
ATOM 3196 N N . VAL A 1 412 ? -30.873 -8.270 62.928 1.00 90.88 412 VAL A N 1
ATOM 3197 C CA . VAL A 1 412 ? -31.628 -7.273 63.698 1.00 90.88 412 VAL A CA 1
ATOM 3198 C C . VAL A 1 412 ? -32.111 -7.878 65.014 1.00 90.88 412 VAL A C 1
ATOM 3200 O O . VAL A 1 412 ? -32.304 -9.088 65.109 1.00 90.88 412 VAL A O 1
ATOM 3203 N N . ARG A 1 413 ? -32.295 -7.049 66.045 1.00 89.75 413 ARG A N 1
ATOM 3204 C CA . ARG A 1 413 ? -32.877 -7.452 67.335 1.00 89.75 413 ARG A CA 1
ATOM 3205 C C . ARG A 1 413 ? -34.085 -6.566 67.614 1.00 89.75 413 ARG A C 1
ATOM 3207 O O . ARG A 1 413 ? -33.900 -5.479 68.160 1.00 89.75 413 ARG A O 1
ATOM 3214 N N . PRO A 1 414 ? -35.291 -7.006 67.233 1.00 85.31 414 PRO A N 1
ATOM 3215 C CA . PRO A 1 414 ? -36.452 -6.142 67.305 1.00 85.31 414 PRO A CA 1
ATOM 3216 C C . PRO A 1 414 ? -36.809 -5.805 68.770 1.00 85.31 414 PRO A C 1
ATOM 3218 O O . PRO A 1 414 ? -36.974 -6.720 69.585 1.00 85.31 414 PRO A O 1
ATOM 3221 N N . PRO A 1 415 ? -36.921 -4.516 69.144 1.00 74.44 415 PRO A N 1
ATOM 3222 C CA . PRO A 1 415 ? -37.007 -4.081 70.540 1.00 74.44 415 PRO A CA 1
ATOM 3223 C C . PRO A 1 415 ? -38.428 -4.131 71.117 1.00 74.44 415 PRO A C 1
ATOM 3225 O O . PRO A 1 415 ? -38.590 -4.168 72.340 1.00 74.44 415 PRO A O 1
ATOM 3228 N N . SER A 1 416 ? -39.449 -4.132 70.254 1.00 82.00 416 SER A N 1
ATOM 3229 C CA . SER A 1 416 ? -40.859 -3.983 70.630 1.00 82.00 416 SER A CA 1
ATOM 3230 C C . SER A 1 416 ? -41.708 -5.145 70.119 1.00 82.00 416 SER A C 1
ATOM 3232 O O . SER A 1 416 ? -41.539 -5.596 68.985 1.00 82.00 416 SER A O 1
ATOM 3234 N N . VAL A 1 417 ? -42.645 -5.591 70.959 1.00 85.31 417 VAL A N 1
ATOM 3235 C CA . VAL A 1 417 ? -43.686 -6.573 70.618 1.00 85.31 417 VAL A CA 1
ATOM 3236 C C . VAL A 1 417 ? -44.554 -6.022 69.477 1.00 85.31 417 VAL A C 1
ATOM 3238 O O . VAL A 1 417 ? -44.785 -4.815 69.400 1.00 85.31 417 VAL A O 1
ATOM 3241 N N . GLY A 1 418 ? -45.007 -6.892 68.574 1.00 85.62 418 GLY A N 1
ATOM 3242 C CA . GLY A 1 418 ? -45.827 -6.534 67.412 1.00 85.62 418 GLY A CA 1
ATOM 3243 C C . GLY A 1 418 ? -45.127 -6.730 66.064 1.00 85.62 418 GLY A C 1
ATOM 3244 O O . GLY A 1 418 ? -44.078 -7.367 65.966 1.00 85.62 418 GLY A O 1
ATOM 3245 N N . ASN A 1 419 ? -45.744 -6.216 64.997 1.00 90.25 419 ASN A N 1
ATOM 3246 C CA . ASN A 1 419 ? -45.239 -6.342 63.628 1.00 90.25 419 ASN A CA 1
ATOM 3247 C C . ASN A 1 419 ? -44.159 -5.296 63.337 1.00 90.25 419 ASN A C 1
ATOM 3249 O O . ASN A 1 419 ? -44.421 -4.096 63.363 1.00 90.25 419 ASN A O 1
ATOM 3253 N N . GLN A 1 420 ? -42.963 -5.768 63.000 1.00 88.81 420 GLN A N 1
ATOM 3254 C CA . GLN A 1 420 ? -41.791 -4.957 62.692 1.00 88.81 420 GLN A CA 1
ATOM 3255 C C . GLN A 1 420 ? -41.505 -5.034 61.183 1.00 88.81 420 GLN A C 1
ATOM 3257 O O . GLN A 1 420 ? -41.098 -6.093 60.690 1.00 88.81 420 GLN A O 1
ATOM 3262 N N . PRO A 1 421 ? -41.773 -3.962 60.412 1.00 92.19 421 PRO A N 1
ATOM 3263 C CA . PRO A 1 421 ? -41.533 -3.949 58.977 1.00 92.19 421 PRO A CA 1
ATOM 3264 C C . PRO A 1 421 ? -40.072 -3.611 58.653 1.00 92.19 421 PRO A C 1
ATOM 3266 O O . PRO A 1 421 ? -39.509 -2.651 59.173 1.00 92.19 421 PRO A O 1
ATOM 3269 N N . TYR A 1 422 ? -39.500 -4.346 57.704 1.00 93.69 422 TYR A N 1
ATOM 3270 C CA . TYR A 1 422 ? -38.197 -4.074 57.099 1.00 93.69 422 TYR A CA 1
ATOM 3271 C C . TYR A 1 422 ? -38.346 -3.968 55.585 1.00 93.69 422 TYR A C 1
ATOM 3273 O O . TYR A 1 422 ? -39.208 -4.610 54.977 1.00 93.69 422 TYR A O 1
ATOM 3281 N N . SER A 1 423 ? -37.495 -3.165 54.949 1.00 94.88 423 SER A N 1
ATOM 3282 C CA . SER A 1 423 ? -37.475 -3.073 53.489 1.00 94.88 423 SER A CA 1
ATOM 3283 C C . SER A 1 423 ? -36.063 -2.952 52.936 1.00 94.88 423 SER A C 1
ATOM 3285 O O . SER A 1 423 ? -35.137 -2.574 53.646 1.00 94.88 423 SER A O 1
ATOM 3287 N N . ALA A 1 424 ? -35.887 -3.304 51.667 1.00 95.75 424 ALA A N 1
ATOM 3288 C CA . ALA A 1 424 ? -34.634 -3.147 50.948 1.00 95.75 424 ALA A CA 1
ATOM 3289 C C . ALA A 1 424 ? -34.913 -2.473 49.606 1.00 95.75 424 ALA A C 1
ATOM 3291 O O . ALA A 1 424 ? -35.789 -2.917 48.863 1.00 95.75 424 ALA A O 1
ATOM 3292 N N . ILE A 1 425 ? -34.176 -1.405 49.307 1.00 94.94 425 ILE A N 1
ATOM 3293 C CA . ILE A 1 425 ? -34.326 -0.590 48.101 1.00 94.94 425 ILE A CA 1
ATOM 3294 C C . ILE A 1 425 ? -33.069 -0.753 47.247 1.00 94.94 425 ILE A C 1
ATOM 3296 O O . ILE A 1 425 ? -32.004 -0.265 47.619 1.00 94.94 425 ILE A O 1
ATOM 3300 N N . ALA A 1 426 ? -33.189 -1.413 46.099 1.00 93.88 426 ALA A N 1
ATOM 3301 C CA . ALA A 1 426 ? -32.142 -1.496 45.087 1.00 93.88 426 ALA A CA 1
ATOM 3302 C C . ALA A 1 426 ? -32.208 -0.293 44.142 1.00 93.88 426 ALA A C 1
ATOM 3304 O O . ALA A 1 426 ? -33.292 0.066 43.686 1.00 93.88 426 ALA A O 1
ATOM 3305 N N . ILE A 1 427 ? -31.059 0.307 43.832 1.00 90.81 427 ILE A N 1
ATOM 3306 C CA . ILE A 1 427 ? -30.927 1.451 42.920 1.00 90.81 427 ILE A CA 1
ATOM 3307 C C . ILE A 1 427 ? -29.858 1.115 41.880 1.00 90.81 427 ILE A C 1
ATOM 3309 O O . ILE A 1 427 ? -28.773 0.666 42.255 1.00 90.81 427 ILE A O 1
ATOM 3313 N N . ASN A 1 428 ? -30.156 1.309 40.595 1.00 87.94 428 ASN A N 1
ATOM 3314 C CA . ASN A 1 428 ? -29.203 1.103 39.499 1.00 87.94 428 ASN A CA 1
ATOM 3315 C C . ASN A 1 428 ? -28.492 2.408 39.088 1.00 87.94 428 ASN A C 1
ATOM 3317 O O . ASN A 1 428 ? -28.860 3.487 39.550 1.00 87.94 428 ASN A O 1
ATOM 3321 N N . GLN A 1 429 ? -27.514 2.310 38.184 1.00 77.00 429 GLN A N 1
ATOM 3322 C CA . GLN A 1 429 ? -26.753 3.463 37.671 1.00 77.00 429 GLN A CA 1
ATOM 3323 C C . GLN A 1 429 ? -27.629 4.518 36.973 1.00 77.00 429 GLN A C 1
ATOM 3325 O O . GLN A 1 429 ? -27.296 5.697 36.964 1.00 77.00 429 GLN A O 1
ATOM 3330 N N . ALA A 1 430 ? -28.774 4.110 36.417 1.00 77.06 430 ALA A N 1
ATOM 3331 C CA . ALA A 1 430 ? -29.754 5.005 35.800 1.00 77.06 430 ALA A CA 1
ATOM 3332 C C . ALA A 1 430 ? -30.729 5.633 36.821 1.00 77.06 430 ALA A C 1
ATOM 3334 O O . ALA A 1 430 ? -31.705 6.269 36.433 1.00 77.06 430 ALA A O 1
ATOM 3335 N N . GLY A 1 431 ? -30.525 5.407 38.124 1.00 80.88 431 GLY A N 1
ATOM 3336 C CA . GLY A 1 431 ? -31.370 5.925 39.202 1.00 80.88 431 GLY A CA 1
ATOM 3337 C C . GLY A 1 431 ? -32.716 5.211 39.383 1.00 80.88 431 GLY A C 1
ATOM 3338 O O . GLY A 1 431 ? -33.478 5.584 40.280 1.00 80.88 431 GLY A O 1
ATOM 3339 N N . LYS A 1 432 ? -33.025 4.171 38.593 1.00 86.38 432 LYS A N 1
ATOM 3340 C CA . LYS A 1 432 ? -34.250 3.368 38.761 1.00 86.38 432 LYS A CA 1
ATOM 3341 C C . LYS A 1 432 ? -34.192 2.596 40.076 1.00 86.38 432 LYS A C 1
ATOM 3343 O O . LYS A 1 432 ? -33.127 2.111 40.460 1.00 86.38 432 LYS A O 1
ATOM 3348 N N . LYS A 1 433 ? -35.341 2.466 40.748 1.00 91.69 433 LYS A N 1
ATOM 3349 C CA . LYS A 1 433 ? -35.458 1.846 42.076 1.00 91.69 433 LYS A CA 1
ATOM 3350 C C . LYS A 1 433 ? -36.380 0.627 42.060 1.00 91.69 433 LYS A C 1
ATOM 3352 O O . LYS A 1 433 ? -37.397 0.642 41.375 1.00 91.69 433 LYS A O 1
ATOM 3357 N N . ALA A 1 434 ? -36.059 -0.378 42.867 1.00 92.12 434 ALA A N 1
ATOM 3358 C CA . ALA A 1 434 ? -36.946 -1.491 43.200 1.00 92.12 434 ALA A CA 1
ATOM 3359 C C . ALA A 1 434 ? -36.921 -1.748 44.705 1.00 92.12 434 ALA A C 1
ATOM 3361 O O . ALA A 1 434 ? -35.888 -1.558 45.343 1.00 92.12 434 ALA A O 1
ATOM 3362 N N . MET A 1 435 ? -38.052 -2.162 45.276 1.00 94.31 435 MET A N 1
ATOM 3363 C CA . MET A 1 435 ? -38.214 -2.323 46.720 1.00 94.31 435 MET A CA 1
ATOM 3364 C C . MET A 1 435 ? -38.792 -3.697 47.059 1.00 94.31 435 MET A C 1
ATOM 3366 O O . MET A 1 435 ? -39.798 -4.101 46.483 1.00 94.31 435 MET A O 1
ATOM 3370 N N . ALA A 1 436 ? -38.197 -4.367 48.044 1.00 93.50 436 ALA A N 1
ATOM 3371 C CA . ALA A 1 436 ? -38.749 -5.559 48.685 1.00 93.50 436 ALA A CA 1
ATOM 3372 C C . ALA A 1 436 ? -39.059 -5.262 50.158 1.00 93.50 436 ALA A C 1
ATOM 3374 O O . ALA A 1 436 ? -38.337 -4.493 50.795 1.00 93.50 436 ALA A O 1
ATOM 3375 N N . LYS A 1 437 ? -40.126 -5.858 50.700 1.00 94.81 437 LYS A N 1
ATOM 3376 C CA . LYS A 1 437 ? -40.564 -5.688 52.095 1.00 94.81 437 LYS A CA 1
ATOM 3377 C C . LYS A 1 437 ? -40.702 -7.044 52.777 1.00 94.81 437 LYS A C 1
ATOM 3379 O O . LYS A 1 437 ? -41.124 -8.005 52.142 1.00 94.81 437 LYS A O 1
ATOM 3384 N N . VAL A 1 438 ? -40.396 -7.097 54.068 1.00 94.50 438 VAL A N 1
ATOM 3385 C CA . VAL A 1 438 ? -40.648 -8.256 54.930 1.00 94.50 438 VAL A CA 1
ATOM 3386 C C . VAL A 1 438 ? -41.120 -7.781 56.301 1.00 94.50 438 VAL A C 1
ATOM 3388 O O . VAL A 1 438 ? -40.694 -6.727 56.769 1.00 94.50 438 VAL A O 1
ATOM 3391 N N . VAL A 1 439 ? -42.014 -8.535 56.938 1.00 92.19 439 VAL A N 1
ATOM 3392 C CA . VAL A 1 439 ? -42.529 -8.232 58.280 1.00 92.19 439 VAL A CA 1
ATOM 3393 C C . VAL A 1 439 ? -42.117 -9.348 59.229 1.00 92.19 439 VAL A C 1
ATOM 3395 O O . VAL A 1 439 ? -42.284 -10.526 58.916 1.00 92.19 439 VAL A O 1
ATOM 3398 N N . VAL A 1 440 ? -41.578 -8.964 60.382 1.00 90.25 440 VAL A N 1
ATOM 3399 C CA . VAL A 1 440 ? -41.216 -9.861 61.481 1.00 90.25 440 VAL A CA 1
ATOM 3400 C C . VAL A 1 440 ? -42.187 -9.617 62.631 1.00 90.25 440 VAL A C 1
ATOM 3402 O O . VAL A 1 440 ? -42.326 -8.483 63.081 1.00 90.25 440 VAL A O 1
ATOM 3405 N N . THR A 1 441 ? -42.857 -10.654 63.124 1.00 89.50 441 THR A N 1
ATOM 3406 C CA . THR A 1 441 ? -43.774 -10.542 64.268 1.00 89.50 441 THR A CA 1
ATOM 3407 C C . THR A 1 441 ? -43.055 -10.913 65.563 1.00 89.50 441 THR A C 1
ATOM 3409 O O . THR A 1 441 ? -42.539 -12.023 65.704 1.00 89.50 441 THR A O 1
ATOM 3412 N N . VAL A 1 442 ? -43.045 -9.993 66.524 1.00 88.62 442 VAL A N 1
ATOM 3413 C CA . VAL A 1 442 ? -42.395 -10.155 67.830 1.00 88.62 442 VAL A CA 1
ATOM 3414 C C . VAL A 1 442 ? -43.455 -10.437 68.890 1.00 88.62 442 VAL A C 1
ATOM 3416 O O . VAL A 1 442 ? -44.415 -9.678 69.003 1.00 88.62 442 VAL A O 1
ATOM 3419 N N . MET A 1 443 ? -43.289 -11.505 69.670 1.00 81.62 443 MET A N 1
ATOM 3420 C CA . MET A 1 443 ? -44.226 -11.921 70.721 1.00 81.62 443 MET A CA 1
ATOM 3421 C C . MET A 1 443 ? -43.641 -11.676 72.117 1.00 81.62 443 MET A C 1
ATOM 3423 O O . MET A 1 443 ? -42.435 -11.810 72.332 1.00 81.62 443 MET A O 1
ATOM 3427 N N . GLU A 1 444 ? -44.504 -11.317 73.066 1.00 66.62 444 GLU A N 1
ATOM 3428 C CA . GLU A 1 444 ? -44.140 -11.031 74.461 1.00 66.62 444 GLU A CA 1
ATOM 3429 C C . GLU A 1 444 ? -43.724 -12.302 75.226 1.00 66.62 444 GLU A C 1
ATOM 3431 O O . GLU A 1 444 ? -42.811 -12.258 76.046 1.00 66.62 444 GLU A O 1
ATOM 3436 N N . ALA A 1 445 ? -44.299 -13.451 74.854 1.00 54.94 445 ALA A N 1
ATOM 3437 C CA . ALA A 1 445 ? -43.880 -14.793 75.246 1.00 54.94 445 ALA A CA 1
ATOM 3438 C C . ALA A 1 445 ? -44.201 -15.785 74.110 1.00 54.94 445 ALA A C 1
ATOM 3440 O O . ALA A 1 445 ? -45.231 -15.657 73.445 1.00 54.94 445 ALA A O 1
ATOM 3441 N N . LEU A 1 446 ? -43.331 -16.772 73.864 1.00 45.62 446 LEU A N 1
ATOM 3442 C CA . LEU A 1 446 ? -43.682 -17.916 73.014 1.00 45.62 446 LEU A CA 1
ATOM 3443 C C . LEU A 1 446 ? -44.800 -18.702 73.725 1.00 45.62 446 LEU A C 1
ATOM 3445 O O . LEU A 1 446 ? -44.573 -19.123 74.861 1.00 45.62 446 LEU A O 1
ATOM 3449 N N . PRO A 1 447 ? -45.978 -18.945 73.119 1.00 39.62 447 PRO A N 1
ATOM 3450 C CA . PRO A 1 447 ? -46.857 -19.987 73.629 1.00 39.62 447 PRO A CA 1
ATOM 3451 C C . PRO A 1 447 ? -46.090 -21.315 73.559 1.00 39.62 447 PRO A C 1
ATOM 3453 O O . PRO A 1 447 ? -45.520 -21.653 72.518 1.00 39.62 447 PRO A O 1
ATOM 3456 N N . GLY A 1 448 ? -46.030 -22.037 74.682 1.00 39.12 448 GLY A N 1
ATOM 3457 C CA . GLY A 1 448 ? -45.463 -23.385 74.738 1.00 39.12 448 GLY A CA 1
ATOM 3458 C C . GLY A 1 448 ? -46.116 -24.317 73.705 1.00 39.12 448 GLY A C 1
ATOM 3459 O O . GLY A 1 448 ? -47.190 -24.008 73.180 1.00 39.12 448 GLY A O 1
ATOM 3460 N N . PRO A 1 449 ? -45.476 -25.449 73.370 1.00 38.38 449 PRO A N 1
ATOM 3461 C CA . PRO A 1 449 ? -45.923 -26.305 72.280 1.00 38.38 449 PRO A CA 1
ATOM 3462 C C . PRO A 1 449 ? -47.327 -26.857 72.563 1.00 38.38 449 PRO A C 1
ATOM 3464 O O . PRO A 1 449 ? -47.517 -27.707 73.429 1.00 38.38 449 PRO A O 1
ATOM 3467 N N . VAL A 1 450 ? -48.318 -26.378 71.807 1.00 31.48 450 VAL A N 1
ATOM 3468 C CA . VAL A 1 450 ? -49.649 -26.984 71.739 1.00 31.48 450 VAL A CA 1
ATOM 3469 C C . VAL A 1 450 ? -49.518 -28.306 70.992 1.00 31.48 450 VAL A C 1
ATOM 3471 O O . VAL A 1 450 ? -49.105 -28.348 69.832 1.00 31.48 450 VAL A O 1
ATOM 3474 N N . ALA A 1 451 ? -49.879 -29.382 71.684 1.00 35.03 451 ALA A N 1
ATOM 3475 C CA . ALA A 1 451 ? -49.989 -30.727 71.156 1.00 35.03 451 ALA A CA 1
ATOM 3476 C C . ALA A 1 451 ? -50.803 -30.761 69.850 1.00 35.03 451 ALA A C 1
ATOM 3478 O O . ALA A 1 451 ? -51.964 -30.348 69.811 1.00 35.03 451 ALA A O 1
ATOM 3479 N N . LYS A 1 452 ? -50.223 -31.340 68.793 1.00 32.91 452 LYS A N 1
ATOM 3480 C CA . LYS A 1 452 ? -50.991 -31.951 67.708 1.00 32.91 452 LYS A CA 1
ATOM 3481 C C . LYS A 1 452 ? -50.655 -33.433 67.613 1.00 32.91 452 LYS A C 1
ATOM 3483 O O . LYS A 1 452 ? -49.513 -33.833 67.415 1.00 32.91 452 LYS A O 1
ATOM 3488 N N . LYS A 1 453 ? -51.726 -34.197 67.806 1.00 27.44 453 LYS A N 1
ATOM 3489 C CA . LYS A 1 453 ? -51.920 -35.631 67.626 1.00 27.44 453 LYS A CA 1
ATOM 3490 C C . LYS A 1 453 ? -51.245 -36.185 66.362 1.00 27.44 453 LYS A C 1
ATOM 3492 O O . LYS A 1 453 ? -51.454 -35.663 65.274 1.00 27.44 453 LYS A O 1
ATOM 3497 N N . ALA A 1 454 ? -50.551 -37.300 66.585 1.00 30.08 454 ALA A N 1
ATOM 3498 C CA . ALA A 1 454 ? -50.463 -38.510 65.767 1.00 30.08 454 ALA A CA 1
ATOM 3499 C C . ALA A 1 454 ? -50.191 -38.368 64.257 1.00 30.08 454 ALA A C 1
ATOM 3501 O O . ALA A 1 454 ? -51.107 -38.238 63.453 1.00 30.08 454 ALA A O 1
ATOM 3502 N N . LEU A 1 455 ? -48.933 -38.611 63.885 1.00 28.98 455 LEU A N 1
ATOM 3503 C CA . LEU A 1 455 ? -48.616 -39.593 62.849 1.00 28.98 455 LEU A CA 1
ATOM 3504 C C . LEU A 1 455 ? -47.610 -40.569 63.461 1.00 28.98 455 LEU A C 1
ATOM 3506 O O . LEU A 1 455 ? -46.485 -40.210 63.797 1.00 28.98 455 LEU A O 1
ATOM 3510 N N . THR A 1 456 ? -48.098 -41.777 63.698 1.00 32.62 456 THR A N 1
ATOM 3511 C CA . THR A 1 456 ? -47.357 -42.969 64.093 1.00 32.62 456 THR A CA 1
ATOM 3512 C C . THR A 1 456 ? -46.257 -43.264 63.073 1.00 32.62 456 THR A C 1
ATOM 3514 O O . THR A 1 456 ? -46.533 -43.384 61.881 1.00 32.62 456 THR A O 1
ATOM 3517 N N . TYR A 1 457 ? -45.019 -43.419 63.541 1.00 29.78 457 TYR A N 1
ATOM 3518 C CA . TYR A 1 457 ? -43.989 -44.174 62.834 1.00 29.78 457 TYR A CA 1
ATOM 3519 C C . TYR A 1 457 ? -43.131 -44.910 63.869 1.00 29.78 457 TYR A C 1
ATOM 3521 O O . TYR A 1 457 ? -42.682 -44.310 64.845 1.00 29.78 457 TYR A O 1
ATOM 3529 N N . ASP A 1 458 ? -43.011 -46.218 63.664 1.00 31.72 458 ASP A N 1
ATOM 3530 C CA . ASP A 1 458 ? -42.558 -47.243 64.604 1.00 31.72 458 ASP A CA 1
ATOM 3531 C C . ASP A 1 458 ? -41.176 -47.011 65.232 1.00 31.72 458 ASP A C 1
ATOM 3533 O O . ASP A 1 458 ? -40.188 -46.696 64.564 1.00 31.72 458 ASP A O 1
ATOM 3537 N N . GLU A 1 459 ? -41.107 -47.300 66.531 1.00 36.84 459 GLU A N 1
ATOM 3538 C CA . GLU A 1 459 ? -39.881 -47.562 67.276 1.00 36.84 459 GLU A CA 1
ATOM 3539 C C . GLU A 1 459 ? -39.236 -48.884 66.836 1.00 36.84 459 GLU A C 1
ATOM 3541 O O . GLU A 1 459 ? -39.869 -49.942 66.861 1.00 36.84 459 GLU A O 1
ATOM 3546 N N . LYS A 1 460 ? -37.913 -48.877 66.622 1.00 31.58 460 LYS A N 1
ATOM 3547 C CA . LYS A 1 460 ? -37.078 -49.994 67.089 1.00 31.58 460 LYS A CA 1
ATOM 3548 C C . LYS A 1 460 ? -35.609 -49.608 67.303 1.00 31.58 460 LYS A C 1
ATOM 3550 O O . LYS A 1 460 ? -34.862 -49.407 66.356 1.00 31.58 460 LYS A O 1
ATOM 3555 N N . LYS A 1 461 ? -35.226 -49.670 68.588 1.00 30.88 461 LYS A N 1
ATOM 3556 C CA . LYS A 1 461 ? -33.936 -50.125 69.154 1.00 30.88 461 LYS A CA 1
ATOM 3557 C C . LYS A 1 461 ? -32.658 -49.306 68.873 1.00 30.88 461 LYS A C 1
ATOM 3559 O O . LYS A 1 461 ? -32.019 -49.490 67.849 1.00 30.88 461 LYS A O 1
ATOM 3564 N N . MET A 1 462 ? -32.163 -48.594 69.897 1.00 29.88 462 MET A N 1
ATOM 3565 C CA . MET A 1 462 ? -31.072 -49.063 70.789 1.00 29.88 462 MET A CA 1
ATOM 3566 C C . MET A 1 462 ? -30.650 -47.968 71.794 1.00 29.88 462 MET A C 1
ATOM 3568 O O . MET A 1 462 ? -30.366 -46.838 71.408 1.00 29.88 462 MET A O 1
ATOM 3572 N N . LEU A 1 463 ? -30.595 -48.326 73.085 1.00 33.78 463 LEU A N 1
ATOM 3573 C CA . LEU A 1 463 ? -29.969 -47.536 74.158 1.00 33.78 463 LEU A CA 1
ATOM 3574 C C . LEU A 1 463 ? -28.423 -47.535 74.026 1.00 33.78 463 LEU A C 1
ATOM 3576 O O . LEU A 1 463 ? -27.875 -48.475 73.447 1.00 33.78 463 LEU A O 1
ATOM 3580 N N . PRO A 1 464 ? -27.713 -46.537 74.594 1.00 44.06 464 PRO A N 1
ATOM 3581 C CA . PRO A 1 464 ? -26.266 -46.347 74.437 1.00 44.06 464 PRO A CA 1
ATOM 3582 C C . PRO A 1 464 ? -25.439 -46.997 75.569 1.00 44.06 464 PRO A C 1
ATOM 3584 O O . PRO A 1 464 ? -25.965 -47.169 76.670 1.00 44.06 464 PRO A O 1
ATOM 3587 N N . PRO A 1 465 ? -24.127 -47.262 75.375 1.00 37.16 465 PRO A N 1
ATOM 3588 C CA . PRO A 1 465 ? -23.182 -47.433 76.473 1.00 37.16 465 PRO A CA 1
ATOM 3589 C C . PRO A 1 465 ? -22.274 -46.195 76.678 1.00 37.16 465 PRO A C 1
ATOM 3591 O O . PRO A 1 465 ? -22.189 -45.329 75.803 1.00 37.16 465 PRO A O 1
ATOM 3594 N N . PRO A 1 466 ? -21.635 -46.068 77.858 1.00 48.25 466 PRO A N 1
ATOM 3595 C CA . PRO A 1 466 ? -21.437 -44.781 78.523 1.00 48.25 466 PRO A CA 1
ATOM 3596 C C . PRO A 1 466 ? -19.985 -44.273 78.507 1.00 48.25 466 PRO A C 1
ATOM 3598 O O . PRO A 1 466 ? -19.044 -45.050 78.641 1.00 48.25 466 PRO A O 1
ATOM 3601 N N . GLY A 1 467 ? -19.815 -42.945 78.451 1.00 35.53 467 GLY A N 1
ATOM 3602 C CA . GLY A 1 467 ? -18.545 -42.288 78.797 1.00 35.53 467 GLY A CA 1
ATOM 3603 C C . GLY A 1 467 ? -18.297 -40.919 78.147 1.00 35.53 467 GLY A C 1
ATOM 3604 O O . GLY A 1 467 ? -17.666 -40.866 77.105 1.00 35.53 467 GLY A O 1
ATOM 3605 N N . ALA A 1 468 ? -18.749 -39.843 78.817 1.00 34.84 468 ALA A N 1
ATOM 3606 C CA . ALA A 1 468 ? -18.257 -38.442 78.816 1.00 34.84 468 ALA A CA 1
ATOM 3607 C C . ALA A 1 468 ? -17.996 -37.724 77.457 1.00 34.84 468 ALA A C 1
ATOM 3609 O O . ALA A 1 468 ? -17.159 -38.135 76.671 1.00 34.84 468 ALA A O 1
ATOM 3610 N N . LYS A 1 469 ? -18.571 -36.555 77.126 1.00 39.16 469 LYS A N 1
ATOM 3611 C CA . LYS A 1 469 ? -18.948 -35.368 77.923 1.00 39.16 469 LYS A CA 1
ATOM 3612 C C . LYS A 1 469 ? -20.222 -34.705 77.362 1.00 39.16 469 LYS A C 1
ATOM 3614 O O . LYS A 1 469 ? -20.480 -34.748 76.164 1.00 39.16 469 LYS A O 1
ATOM 3619 N N . GLN A 1 470 ? -20.992 -34.073 78.247 1.00 45.19 470 GLN A N 1
ATOM 3620 C CA . GLN A 1 470 ? -22.216 -33.320 77.954 1.00 45.19 470 GLN A CA 1
ATOM 3621 C C . GLN A 1 470 ? -21.990 -32.124 77.013 1.00 45.19 470 GLN A C 1
ATOM 3623 O O . GLN A 1 470 ? -21.051 -31.356 77.204 1.00 45.19 470 GLN A O 1
ATOM 3628 N N . GLY A 1 471 ? -22.962 -31.900 76.119 1.00 50.59 471 GLY A N 1
ATOM 3629 C CA . GLY A 1 471 ? -23.485 -30.552 75.882 1.00 50.59 471 GLY A CA 1
ATOM 3630 C C . GLY A 1 471 ? -23.233 -29.908 74.519 1.00 50.59 471 GLY A C 1
ATOM 3631 O O . GLY A 1 471 ? -22.813 -28.760 74.493 1.00 50.59 471 GLY A O 1
ATOM 3632 N N . VAL A 1 472 ? -23.543 -30.571 73.400 1.00 50.09 472 VAL A N 1
ATOM 3633 C CA . VAL A 1 472 ? -23.815 -29.856 72.136 1.00 50.09 472 VAL A CA 1
ATOM 3634 C C . VAL A 1 472 ? -25.155 -30.339 71.605 1.00 50.09 472 VAL A C 1
ATOM 3636 O O . VAL A 1 472 ? -25.379 -31.546 71.481 1.00 50.09 472 VAL A O 1
ATOM 3639 N N . LYS A 1 473 ? -26.085 -29.414 71.348 1.00 55.56 473 LYS A N 1
ATOM 3640 C CA . LYS A 1 473 ? -27.403 -29.787 70.821 1.00 55.56 473 LYS A CA 1
ATOM 3641 C C . LYS A 1 473 ? -27.222 -30.365 69.407 1.00 55.56 473 LYS A C 1
ATOM 3643 O O . LYS A 1 473 ? -26.441 -29.810 68.634 1.00 55.56 473 LYS A O 1
ATOM 3648 N N . PRO A 1 474 ? -27.960 -31.419 69.008 1.00 58.72 474 PRO A N 1
ATOM 3649 C CA . PRO A 1 474 ? -27.870 -31.993 67.657 1.00 58.72 474 PRO A CA 1
ATOM 3650 C C . PRO A 1 474 ? -28.058 -30.969 66.521 1.00 58.72 474 PRO A C 1
ATOM 3652 O O . PRO A 1 474 ? -27.569 -31.165 65.409 1.00 58.72 474 PRO A O 1
ATOM 3655 N N . GLU A 1 475 ? -28.750 -29.863 66.799 1.00 59.78 475 GLU A N 1
ATOM 3656 C CA . GLU A 1 475 ? -28.966 -28.748 65.873 1.00 59.78 475 GLU A CA 1
ATOM 3657 C C . GLU A 1 475 ? -27.708 -27.892 65.638 1.00 59.78 475 GLU A C 1
ATOM 3659 O O . GLU A 1 475 ? -27.433 -27.537 64.494 1.00 59.78 475 GLU A O 1
ATOM 3664 N N . GLU A 1 476 ? -26.891 -27.638 66.665 1.00 59.50 476 GLU A N 1
ATOM 3665 C CA . GLU A 1 476 ? -25.643 -26.858 66.550 1.00 59.50 476 GLU A CA 1
ATOM 3666 C C . GLU A 1 476 ? -24.583 -27.622 65.739 1.00 59.50 476 GLU A C 1
ATOM 3668 O O . GLU A 1 476 ? -23.865 -27.040 64.924 1.00 59.50 476 GLU A O 1
ATOM 3673 N N . ILE A 1 477 ? -24.543 -28.952 65.882 1.00 63.62 477 ILE A N 1
ATOM 3674 C CA . ILE A 1 477 ? -23.685 -29.834 65.074 1.00 63.62 477 ILE A CA 1
ATOM 3675 C C . ILE A 1 477 ? -24.087 -29.761 63.593 1.00 63.62 477 ILE A C 1
ATOM 3677 O O . ILE A 1 477 ? -23.230 -29.618 62.720 1.00 63.62 477 ILE A O 1
ATOM 3681 N N . ARG A 1 478 ? -25.395 -29.794 63.296 1.00 69.00 478 ARG A N 1
ATOM 3682 C CA . ARG A 1 478 ? -25.912 -29.664 61.921 1.00 69.00 478 ARG A CA 1
ATOM 3683 C C . ARG A 1 478 ? -25.592 -28.303 61.304 1.00 69.00 478 ARG A C 1
ATOM 3685 O O . ARG A 1 478 ? -25.292 -28.232 60.112 1.00 69.00 478 ARG A O 1
ATOM 3692 N N . GLU A 1 479 ? -25.643 -27.230 62.085 1.00 70.19 479 GLU A N 1
ATOM 3693 C CA . GLU A 1 479 ? -25.343 -25.880 61.605 1.00 70.19 479 GLU A CA 1
ATOM 3694 C C . GLU A 1 479 ? -23.849 -25.703 61.279 1.00 70.19 479 GLU A C 1
ATOM 3696 O O . GLU A 1 479 ? -23.509 -25.203 60.202 1.00 70.19 479 GLU A O 1
ATOM 3701 N N . ILE A 1 480 ? -22.954 -26.217 62.131 1.00 69.19 480 ILE A N 1
ATOM 3702 C CA . ILE A 1 480 ? -21.502 -26.231 61.885 1.00 69.19 480 ILE A CA 1
ATOM 3703 C C . ILE A 1 480 ? -21.155 -27.091 60.661 1.00 69.19 480 ILE A C 1
ATOM 3705 O O . ILE A 1 480 ? -20.346 -26.680 59.824 1.00 69.19 480 ILE A O 1
ATOM 3709 N N . GLU A 1 481 ? -21.789 -28.257 60.498 1.00 71.19 481 GLU A N 1
ATOM 3710 C CA . GLU A 1 481 ? -21.603 -29.095 59.310 1.00 71.19 481 GLU A CA 1
ATOM 3711 C C . GLU A 1 481 ? -22.066 -28.408 58.021 1.00 71.19 481 GLU A C 1
ATOM 3713 O O . GLU A 1 481 ? -21.385 -28.503 56.997 1.00 71.19 481 GLU A O 1
ATOM 3718 N N . ASN A 1 482 ? -23.199 -27.703 58.051 1.00 72.81 482 ASN A N 1
ATOM 3719 C CA . ASN A 1 482 ? -23.697 -26.954 56.898 1.00 72.81 482 ASN A CA 1
ATOM 3720 C C . ASN A 1 482 ? -22.751 -25.807 56.525 1.00 72.81 482 ASN A C 1
ATOM 3722 O O . ASN A 1 482 ? -22.424 -25.641 55.346 1.00 72.81 482 ASN A O 1
ATOM 3726 N N . LEU A 1 483 ? -22.248 -25.068 57.519 1.00 71.75 483 LEU A N 1
ATOM 3727 C CA . LEU A 1 483 ? -21.255 -24.018 57.303 1.00 71.75 483 LEU A CA 1
ATOM 3728 C C . LEU A 1 483 ? -19.976 -24.605 56.693 1.00 71.75 483 LEU A C 1
ATOM 3730 O O . LEU A 1 483 ? -19.455 -24.089 55.707 1.00 71.75 483 LEU A O 1
ATOM 3734 N N . ARG A 1 484 ? -19.503 -25.741 57.213 1.00 72.75 484 ARG A N 1
ATOM 3735 C CA . ARG A 1 484 ? -18.328 -26.444 56.688 1.00 72.75 484 ARG A CA 1
ATOM 3736 C C . ARG A 1 484 ? -18.513 -26.862 55.228 1.00 72.75 484 ARG A C 1
ATOM 3738 O O . ARG A 1 484 ? -17.632 -26.593 54.414 1.00 72.75 484 ARG A O 1
ATOM 3745 N N . ARG A 1 485 ? -19.666 -27.438 54.865 1.00 74.88 485 ARG A N 1
ATOM 3746 C CA . ARG A 1 485 ? -19.993 -27.782 53.466 1.00 74.88 485 ARG A CA 1
ATOM 3747 C C . ARG A 1 485 ? -19.995 -26.547 52.564 1.00 74.88 485 ARG A C 1
ATOM 3749 O O . ARG A 1 485 ? -19.509 -26.620 51.438 1.00 74.88 485 ARG A O 1
ATOM 3756 N N . GLN A 1 486 ? -20.487 -25.410 53.055 1.00 71.19 486 GLN A N 1
ATOM 3757 C CA . GLN A 1 486 ? -20.477 -24.149 52.315 1.00 71.19 486 GLN A CA 1
ATOM 3758 C C . GLN A 1 486 ? -19.046 -23.635 52.070 1.00 71.19 486 GLN A C 1
ATOM 3760 O O . GLN A 1 486 ? -18.717 -23.261 50.943 1.00 71.19 486 GLN A O 1
ATOM 3765 N N . TYR A 1 487 ? -18.174 -23.671 53.085 1.00 68.25 487 TYR A N 1
ATOM 3766 C CA . TYR A 1 487 ? -16.756 -23.318 52.936 1.00 68.25 487 TYR A CA 1
ATOM 3767 C C . TYR A 1 487 ? -16.022 -24.281 51.986 1.00 68.25 487 TYR A C 1
ATOM 3769 O O . TYR A 1 487 ? -15.244 -23.831 51.146 1.00 68.25 487 TYR A O 1
ATOM 3777 N N . GLU A 1 488 ? -16.304 -25.586 52.053 1.00 76.12 488 GLU A N 1
ATOM 3778 C CA . GLU A 1 488 ? -15.735 -26.589 51.140 1.00 76.12 488 GLU A CA 1
ATOM 3779 C C . GLU A 1 488 ? -16.189 -26.374 49.684 1.00 76.12 488 GLU A C 1
ATOM 3781 O O . GLU A 1 488 ? -15.375 -26.474 48.763 1.00 76.12 488 GLU A O 1
ATOM 3786 N N . GLN A 1 489 ? -17.461 -26.031 49.452 1.00 75.38 489 GLN A N 1
ATOM 3787 C CA . GLN A 1 489 ? -17.969 -25.692 48.117 1.00 75.38 489 GLN A CA 1
ATOM 3788 C C . GLN A 1 489 ? -17.321 -24.419 47.563 1.00 75.38 489 GLN A C 1
ATOM 3790 O O . GLN A 1 489 ? -16.875 -24.410 46.414 1.00 75.38 489 GLN A O 1
ATOM 3795 N N . PHE A 1 490 ? -17.214 -23.369 48.378 1.00 70.69 490 PHE A N 1
ATOM 3796 C CA . PHE A 1 490 ? -16.584 -22.114 47.971 1.00 70.69 490 PHE A CA 1
ATOM 3797 C C . PHE A 1 490 ? -15.088 -22.302 47.672 1.00 70.69 490 PHE A C 1
ATOM 3799 O O . PHE A 1 490 ? -14.585 -21.825 46.653 1.00 70.69 490 PHE A O 1
ATOM 3806 N N . TYR A 1 491 ? -14.385 -23.090 48.492 1.00 73.62 491 TYR A N 1
ATOM 3807 C CA . TYR A 1 491 ? -12.990 -23.451 48.247 1.00 73.62 491 TYR A CA 1
ATOM 3808 C C . TYR A 1 491 ? -12.816 -24.248 46.943 1.00 73.62 491 TYR A C 1
ATOM 3810 O O . TYR A 1 491 ? -11.900 -23.967 46.169 1.00 73.62 491 TYR A O 1
ATOM 3818 N N . LYS A 1 492 ? -13.718 -25.198 46.643 1.00 79.44 492 LYS A N 1
ATOM 3819 C CA . LYS A 1 492 ? -13.718 -25.942 45.368 1.00 79.44 492 LYS A CA 1
ATOM 3820 C C . LYS A 1 492 ? -13.929 -25.029 44.159 1.00 79.44 492 LYS A C 1
ATOM 3822 O O . LYS A 1 492 ? -13.228 -25.188 43.163 1.00 79.44 492 LYS A O 1
ATOM 3827 N N . GLN A 1 493 ? -14.844 -24.064 44.242 1.00 78.44 493 GLN A N 1
ATOM 3828 C CA . GLN A 1 493 ? -15.057 -23.085 43.169 1.00 78.44 493 GLN A CA 1
ATOM 3829 C C . GLN A 1 493 ? -13.801 -22.242 42.921 1.00 78.44 493 GLN A C 1
ATOM 3831 O O . GLN A 1 493 ? -13.369 -22.094 41.779 1.00 78.44 493 GLN A O 1
ATOM 3836 N N . LYS A 1 494 ? -13.153 -21.765 43.989 1.00 76.31 494 LYS A N 1
ATOM 3837 C CA . LYS A 1 494 ? -11.906 -20.993 43.893 1.00 76.31 494 LYS A CA 1
ATOM 3838 C C . LYS A 1 494 ? -10.736 -21.818 43.346 1.00 76.31 494 LYS A C 1
ATOM 3840 O O . LYS A 1 494 ? -9.965 -21.318 42.531 1.00 76.31 494 LYS A O 1
ATOM 3845 N N . GLN A 1 495 ? -10.649 -23.105 43.690 1.00 81.38 495 GLN A N 1
ATOM 3846 C CA . GLN A 1 495 ? -9.700 -24.039 43.065 1.00 81.38 495 GLN A CA 1
ATOM 3847 C C . GLN A 1 495 ? -9.947 -24.211 41.556 1.00 81.38 495 GLN A C 1
ATOM 3849 O O . GLN A 1 495 ? -8.999 -24.225 40.769 1.00 81.38 495 GLN A O 1
ATOM 3854 N N . GLN A 1 496 ? -11.209 -24.313 41.126 1.00 87.88 496 GLN A N 1
ATOM 3855 C CA . GLN A 1 496 ? -11.553 -24.402 39.702 1.00 87.88 496 GLN A CA 1
ATOM 3856 C C . GLN A 1 496 ? -11.198 -23.114 38.948 1.00 87.88 496 GLN A C 1
ATOM 3858 O O . GLN A 1 496 ? -10.610 -23.183 37.867 1.00 87.88 496 GLN A O 1
ATOM 3863 N N . GLU A 1 497 ? -11.484 -21.948 39.536 1.00 84.88 497 GLU A N 1
ATOM 3864 C CA . GLU A 1 497 ? -11.088 -20.637 39.007 1.00 84.88 497 GLU A CA 1
ATOM 3865 C C . GLU A 1 497 ? -9.561 -20.540 38.857 1.00 84.88 497 GLU A C 1
ATOM 3867 O O . GLU A 1 497 ? -9.064 -20.175 37.790 1.00 84.88 497 GLU A O 1
ATOM 3872 N N . LYS A 1 498 ? -8.807 -20.978 39.875 1.00 82.69 498 LYS A N 1
ATOM 3873 C CA . LYS A 1 498 ? -7.339 -21.022 39.842 1.00 82.69 498 LYS A CA 1
ATOM 3874 C C . LYS A 1 498 ? -6.829 -21.897 38.703 1.00 82.69 498 LYS A C 1
ATOM 3876 O O . LYS A 1 498 ? -5.981 -21.461 37.927 1.00 82.69 498 LYS A O 1
ATOM 3881 N N . SER A 1 499 ? -7.366 -23.110 38.572 1.00 85.75 499 SER A N 1
ATOM 3882 C CA . SER A 1 499 ? -6.983 -24.042 37.507 1.00 85.75 499 SER A CA 1
ATOM 3883 C C . SER A 1 499 ? -7.276 -2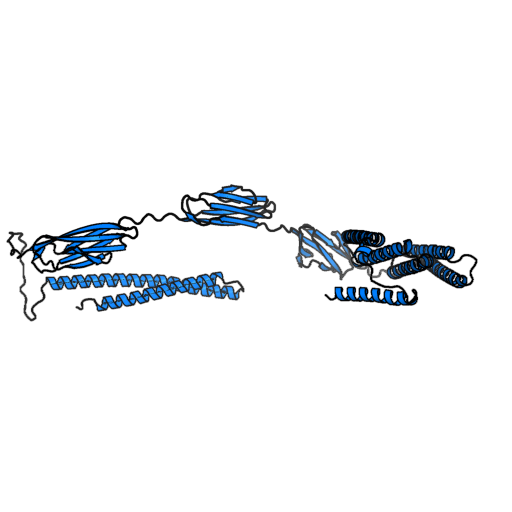3.472 36.117 1.00 85.75 499 SER A C 1
ATOM 3885 O O . SER A 1 499 ? -6.451 -23.591 35.208 1.00 85.75 499 SER A O 1
ATOM 3887 N N . ARG A 1 500 ? -8.424 -22.806 35.948 1.00 91.38 500 ARG A N 1
ATOM 3888 C CA . ARG A 1 500 ? -8.794 -22.147 34.693 1.00 91.38 500 ARG A CA 1
ATOM 3889 C C . ARG A 1 500 ? -7.810 -21.032 34.333 1.00 91.38 500 ARG A C 1
ATOM 3891 O O . ARG A 1 500 ? -7.256 -21.060 33.237 1.00 91.38 500 ARG A O 1
ATOM 3898 N N . LEU A 1 501 ? -7.544 -20.109 35.259 1.00 86.31 501 LEU A N 1
ATOM 3899 C CA . LEU A 1 501 ? -6.606 -19.001 35.042 1.00 86.31 501 LEU A CA 1
ATOM 3900 C C . LEU A 1 501 ? -5.181 -19.501 34.764 1.00 86.31 501 LEU A C 1
ATOM 3902 O O . LEU A 1 501 ? -4.489 -18.949 33.913 1.00 86.31 501 LEU A O 1
ATOM 3906 N N . GLN A 1 502 ? -4.748 -20.578 35.427 1.00 89.31 502 GLN A N 1
ATOM 3907 C CA . GLN A 1 502 ? -3.459 -21.214 35.147 1.00 89.31 502 GLN A CA 1
ATOM 3908 C C . GLN A 1 502 ? -3.391 -21.782 33.724 1.00 89.31 502 GLN A C 1
ATOM 3910 O O . GLN A 1 502 ? -2.376 -21.605 33.055 1.00 89.31 502 GLN A O 1
ATOM 3915 N N . LYS A 1 503 ? -4.454 -22.434 33.235 1.00 94.06 503 LYS A N 1
ATOM 3916 C CA . LYS A 1 503 ? -4.509 -22.948 31.856 1.00 94.06 503 LYS A CA 1
ATOM 3917 C C . LYS A 1 503 ? -4.476 -21.819 30.826 1.00 94.06 503 LYS A C 1
ATOM 3919 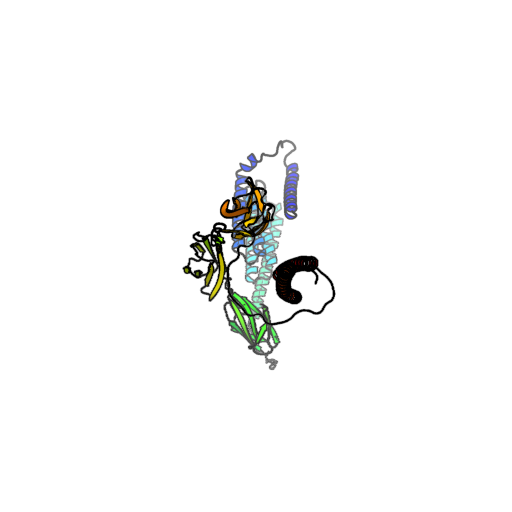O O . LYS A 1 503 ? -3.698 -21.901 29.880 1.00 94.06 503 LYS A O 1
ATOM 3924 N N . GLU A 1 504 ? -5.266 -20.764 31.028 1.00 90.56 504 GLU A N 1
ATOM 3925 C CA . GLU A 1 504 ? -5.288 -19.584 30.148 1.00 90.56 504 GLU A CA 1
ATOM 3926 C C . GLU A 1 504 ? -3.909 -18.896 30.111 1.00 90.56 504 GLU A C 1
ATOM 3928 O O . GLU A 1 504 ? -3.374 -18.623 29.037 1.00 90.56 504 GLU A O 1
ATOM 3933 N N . MET A 1 505 ? -3.256 -18.734 31.267 1.00 93.19 505 MET A N 1
ATOM 3934 C CA . MET A 1 505 ? -1.895 -18.194 31.349 1.00 93.19 505 MET A CA 1
ATOM 3935 C C . MET A 1 505 ? -0.860 -19.083 30.635 1.00 93.19 505 MET A C 1
ATOM 3937 O O . MET A 1 505 ? 0.037 -18.568 29.972 1.00 93.19 505 MET A O 1
ATOM 3941 N N . GLN A 1 506 ? -0.979 -20.413 30.716 1.00 92.81 506 GLN A N 1
ATOM 3942 C CA . GLN A 1 506 ? -0.082 -21.333 30.003 1.00 92.81 506 GLN A CA 1
ATOM 3943 C C . GLN A 1 506 ? -0.209 -21.222 28.478 1.00 92.81 506 GLN A C 1
ATOM 3945 O O . GLN A 1 506 ? 0.786 -21.383 27.770 1.00 92.81 506 GLN A O 1
ATOM 3950 N N . VAL A 1 507 ? -1.403 -20.920 27.960 1.00 95.25 507 VAL A N 1
ATOM 3951 C CA . VAL A 1 507 ? -1.593 -20.636 26.528 1.00 95.25 507 VAL A CA 1
ATOM 3952 C C . VAL A 1 507 ? -0.832 -19.370 26.133 1.00 95.25 507 VAL A C 1
ATOM 3954 O O . VAL A 1 507 ? -0.075 -19.399 25.164 1.00 95.25 507 VAL A O 1
ATOM 3957 N N . LEU A 1 508 ? -0.941 -18.301 26.926 1.00 92.31 508 LEU A N 1
ATOM 3958 C CA . LEU A 1 508 ? -0.216 -17.050 26.678 1.00 92.31 508 LEU A CA 1
ATOM 3959 C C . LEU A 1 508 ? 1.306 -17.233 26.743 1.00 92.31 508 LEU A C 1
ATOM 3961 O O . LEU A 1 508 ? 2.018 -16.722 25.887 1.00 92.31 508 LEU A O 1
ATOM 3965 N N . ILE A 1 509 ? 1.817 -18.026 27.689 1.00 92.56 509 ILE A N 1
ATOM 3966 C CA . ILE A 1 509 ? 3.255 -18.342 27.779 1.00 92.56 509 ILE A CA 1
ATOM 3967 C C . ILE A 1 509 ? 3.735 -19.104 26.533 1.00 92.56 509 ILE A C 1
ATOM 3969 O O . ILE A 1 509 ? 4.838 -18.863 26.037 1.00 92.56 509 ILE A O 1
ATOM 3973 N N . LYS A 1 510 ? 2.926 -20.025 25.992 1.00 95.94 510 LYS A N 1
ATOM 3974 C CA . LYS A 1 510 ? 3.253 -20.708 24.728 1.00 95.94 510 LYS A CA 1
ATOM 3975 C C . LYS A 1 510 ? 3.283 -19.727 23.555 1.00 95.94 510 LYS A C 1
ATOM 3977 O O . LYS A 1 510 ? 4.205 -19.794 22.744 1.00 95.94 510 LYS A O 1
ATOM 3982 N N . GLN A 1 511 ? 2.319 -18.810 23.493 1.00 94.94 511 GLN A N 1
ATOM 3983 C CA . GLN A 1 511 ? 2.261 -17.762 22.474 1.00 94.94 511 GLN A CA 1
ATOM 3984 C C . GLN A 1 511 ? 3.467 -16.816 22.563 1.00 94.94 511 GLN A C 1
ATOM 3986 O O . GLN A 1 511 ? 4.087 -16.528 21.542 1.00 94.94 511 GLN A O 1
ATOM 3991 N N . GLN A 1 512 ? 3.862 -16.413 23.774 1.00 96.62 512 GLN A N 1
ATOM 3992 C CA . GLN A 1 512 ? 5.055 -15.604 24.026 1.00 96.62 512 GLN A CA 1
ATOM 3993 C C . GLN A 1 512 ? 6.313 -16.275 23.455 1.00 96.62 512 GLN A C 1
ATOM 3995 O O . GLN A 1 512 ? 7.036 -15.671 22.667 1.00 96.62 512 GLN A O 1
ATOM 4000 N N . LYS A 1 513 ? 6.540 -17.555 23.785 1.00 96.50 513 LYS A N 1
ATOM 4001 C CA . LYS A 1 513 ? 7.692 -18.323 23.278 1.00 96.50 513 LYS A CA 1
ATOM 4002 C C . LYS A 1 513 ? 7.696 -18.446 21.754 1.00 96.50 513 LYS A C 1
ATOM 4004 O O . LYS A 1 513 ? 8.763 -18.460 21.142 1.00 96.50 513 LYS A O 1
ATOM 4009 N N . HIS A 1 514 ? 6.519 -18.569 21.141 1.00 94.56 514 HIS A N 1
ATOM 4010 C CA . HIS A 1 514 ? 6.393 -18.627 19.687 1.00 94.56 514 HIS A CA 1
ATOM 4011 C C . HIS A 1 514 ? 6.804 -17.299 19.039 1.00 94.56 514 HIS A C 1
ATOM 4013 O O . HIS A 1 514 ? 7.671 -17.302 18.166 1.00 94.56 514 HIS A O 1
ATOM 4019 N N . LEU A 1 515 ? 6.275 -16.178 19.541 1.00 94.44 515 LEU A N 1
ATOM 4020 C CA . LEU A 1 515 ? 6.619 -14.831 19.076 1.00 94.44 515 LEU A CA 1
ATOM 4021 C C . LEU A 1 515 ? 8.112 -14.523 19.254 1.00 94.44 515 LEU A C 1
ATOM 4023 O O . LEU A 1 515 ? 8.749 -13.997 18.348 1.00 94.44 515 LEU A O 1
ATOM 4027 N N . GLU A 1 516 ? 8.712 -14.900 20.385 1.00 94.69 516 GLU A N 1
ATOM 4028 C CA . GLU A 1 516 ? 10.154 -14.730 20.614 1.00 94.69 516 GLU A CA 1
ATOM 4029 C C . GLU A 1 516 ? 11.002 -15.504 19.590 1.00 94.69 516 GLU A C 1
ATOM 4031 O O . GLU A 1 516 ? 12.014 -14.993 19.096 1.00 94.69 516 GLU A O 1
ATOM 4036 N N . LYS A 1 517 ? 10.585 -16.727 19.235 1.00 96.31 517 LYS A N 1
ATOM 4037 C CA . LYS A 1 517 ? 11.257 -17.539 18.212 1.00 96.31 517 LYS A CA 1
ATOM 4038 C C . LYS A 1 517 ? 11.122 -16.910 16.823 1.00 96.31 517 LYS A C 1
ATOM 4040 O O . LYS A 1 517 ? 12.116 -16.844 16.101 1.00 96.31 517 LYS A O 1
ATOM 4045 N N . GLU A 1 518 ? 9.933 -16.423 16.480 1.00 93.69 518 GLU A N 1
ATOM 4046 C CA . GLU A 1 518 ? 9.649 -15.759 15.206 1.00 93.69 518 GLU A CA 1
ATOM 4047 C C . GLU A 1 518 ? 10.459 -14.463 15.053 1.00 93.69 518 GLU A C 1
ATOM 4049 O O . GLU A 1 518 ? 11.155 -14.282 14.055 1.00 93.69 518 GLU A O 1
ATOM 4054 N N . ILE A 1 519 ? 10.492 -13.613 16.086 1.00 93.69 519 ILE A N 1
ATOM 4055 C CA . ILE A 1 519 ? 11.315 -12.392 16.111 1.00 93.69 519 ILE A CA 1
ATOM 4056 C C . ILE A 1 519 ? 12.795 -12.732 15.901 1.00 93.69 519 ILE A C 1
ATOM 4058 O O . ILE A 1 519 ? 13.485 -12.067 15.126 1.00 93.69 519 ILE A O 1
ATOM 4062 N N . LYS A 1 520 ? 13.302 -13.779 16.566 1.00 95.00 520 LYS A N 1
ATOM 4063 C CA . LYS A 1 520 ? 14.695 -14.224 16.411 1.00 95.00 520 LYS A CA 1
ATOM 4064 C C . LYS A 1 520 ? 14.992 -14.690 14.983 1.00 95.00 520 LYS A C 1
ATOM 4066 O O . LYS A 1 520 ? 16.090 -14.448 14.483 1.00 95.00 520 LYS A O 1
ATOM 4071 N N . GLU A 1 521 ? 14.041 -15.345 14.325 1.00 95.06 521 GLU A N 1
ATOM 4072 C CA . GLU A 1 521 ? 14.178 -15.791 12.938 1.00 95.06 521 GLU A CA 1
ATOM 4073 C C . GLU A 1 521 ? 14.135 -14.623 11.943 1.00 95.06 521 GLU A C 1
ATOM 4075 O O . GLU A 1 521 ? 14.976 -14.549 11.046 1.00 95.06 521 GLU A O 1
ATOM 4080 N N . PHE A 1 522 ? 13.225 -13.669 12.135 1.00 92.88 522 PHE A N 1
ATOM 4081 C CA . PHE A 1 522 ? 13.123 -12.477 11.290 1.00 92.88 522 PHE A CA 1
ATOM 4082 C C . PHE A 1 522 ? 14.380 -11.609 11.391 1.00 92.88 522 PHE A C 1
ATOM 4084 O O . PHE A 1 522 ? 14.914 -11.185 10.365 1.00 92.88 522 PHE A O 1
ATOM 4091 N N . LYS A 1 523 ? 14.922 -11.437 12.606 1.00 92.00 523 LYS A N 1
ATOM 4092 C CA . LYS A 1 523 ? 16.202 -10.744 12.821 1.00 92.00 523 LYS A CA 1
ATOM 4093 C C . LYS A 1 523 ? 17.360 -11.431 12.097 1.00 92.00 523 LYS A C 1
ATOM 4095 O O . LYS A 1 523 ? 18.188 -10.748 11.506 1.00 92.00 523 LYS A O 1
ATOM 4100 N N . ARG A 1 524 ? 17.402 -12.771 12.073 1.00 94.44 524 ARG A N 1
ATOM 4101 C CA . ARG A 1 524 ? 18.411 -13.530 11.304 1.00 94.44 524 ARG A CA 1
ATOM 4102 C C . ARG A 1 524 ? 18.289 -13.325 9.791 1.00 94.44 524 ARG A C 1
ATOM 4104 O O . ARG A 1 524 ? 19.300 -13.374 9.105 1.00 94.44 524 ARG A O 1
ATOM 4111 N N . LYS A 1 525 ? 17.076 -13.102 9.284 1.00 93.62 525 LYS A N 1
ATOM 4112 C CA . LYS A 1 525 ? 16.781 -12.873 7.859 1.00 93.62 525 LYS A CA 1
ATOM 4113 C C . LYS A 1 525 ? 16.891 -11.398 7.431 1.00 93.62 525 LYS A C 1
ATOM 4115 O O . LYS A 1 525 ? 16.634 -11.099 6.272 1.00 93.62 525 LYS A O 1
ATOM 4120 N N . GLY A 1 526 ? 17.246 -10.480 8.338 1.00 88.00 526 GLY A N 1
ATOM 4121 C CA . GLY A 1 526 ? 17.324 -9.041 8.047 1.00 88.00 526 GLY A CA 1
ATOM 4122 C C . GLY A 1 526 ? 15.963 -8.366 7.820 1.00 88.00 526 GLY A C 1
ATOM 4123 O O . GLY A 1 526 ? 15.903 -7.295 7.223 1.00 88.00 526 GLY A O 1
ATOM 4124 N N . LEU A 1 527 ? 14.868 -8.989 8.270 1.00 85.50 527 LEU A N 1
ATOM 4125 C CA . LEU A 1 527 ? 13.504 -8.473 8.131 1.00 85.50 527 LEU A CA 1
ATOM 4126 C C . LEU A 1 527 ? 13.139 -7.550 9.306 1.00 85.50 527 LEU A C 1
ATOM 4128 O O . LEU A 1 527 ? 13.606 -7.734 10.431 1.00 85.50 527 LEU A O 1
ATOM 4132 N N . HIS A 1 528 ? 12.253 -6.581 9.065 1.00 84.56 528 HIS A N 1
ATOM 4133 C CA . HIS A 1 528 ? 11.710 -5.719 10.120 1.00 84.56 528 HIS A CA 1
ATOM 4134 C C . HIS A 1 528 ? 10.792 -6.503 11.079 1.00 84.56 528 HIS A C 1
ATOM 4136 O O . HIS A 1 528 ? 9.925 -7.248 10.631 1.00 84.56 528 HIS A O 1
ATOM 4142 N N . THR A 1 529 ? 10.943 -6.296 12.395 1.00 86.75 529 THR A N 1
ATOM 4143 C CA . THR A 1 529 ? 10.219 -7.035 13.460 1.00 86.75 529 THR A CA 1
ATOM 4144 C C . THR A 1 529 ? 9.255 -6.192 14.297 1.00 86.75 529 THR A C 1
ATOM 4146 O O . THR A 1 529 ? 8.768 -6.650 15.330 1.00 86.75 529 THR A O 1
ATOM 4149 N N . SER A 1 530 ? 8.985 -4.947 13.893 1.00 78.06 530 SER A N 1
ATOM 4150 C CA . SER A 1 530 ? 8.234 -3.992 14.723 1.00 78.06 530 SER A CA 1
ATOM 4151 C C . SER A 1 530 ? 6.826 -4.489 15.087 1.00 78.06 530 SER A C 1
ATOM 4153 O O . SER A 1 530 ? 6.404 -4.324 16.229 1.00 78.06 530 SER A O 1
ATOM 4155 N N . GLY A 1 531 ? 6.129 -5.168 14.166 1.00 82.25 531 GLY A N 1
ATOM 4156 C CA . GLY A 1 531 ? 4.797 -5.727 14.426 1.00 82.25 531 GLY A CA 1
ATOM 4157 C C . GLY A 1 531 ? 4.806 -6.849 15.470 1.00 82.25 531 GLY A C 1
ATOM 4158 O O . GLY A 1 531 ? 4.021 -6.821 16.417 1.00 82.25 531 GLY A O 1
ATOM 4159 N N . GLN A 1 532 ? 5.732 -7.802 15.346 1.00 87.88 532 GLN A N 1
ATOM 4160 C CA . GLN A 1 532 ? 5.860 -8.924 16.280 1.00 87.88 532 GLN A CA 1
ATOM 4161 C C . GLN A 1 532 ? 6.311 -8.459 17.672 1.00 87.88 532 GLN A C 1
ATOM 4163 O O . GLN A 1 532 ? 5.860 -8.993 18.683 1.00 87.88 532 GLN A O 1
ATOM 4168 N N . GLU A 1 533 ? 7.164 -7.433 17.753 1.00 84.81 533 GLU A N 1
ATOM 4169 C CA . GLU A 1 533 ? 7.590 -6.853 19.032 1.00 84.81 533 GLU A CA 1
ATOM 4170 C C . GLU A 1 533 ? 6.440 -6.145 19.770 1.00 84.81 533 GLU A C 1
ATOM 4172 O O . GLU A 1 533 ? 6.377 -6.211 21.000 1.00 84.81 533 GLU A O 1
ATOM 4177 N N . ILE A 1 534 ? 5.501 -5.518 19.049 1.00 87.00 534 ILE A N 1
ATOM 4178 C CA . ILE A 1 534 ? 4.278 -4.946 19.639 1.00 87.00 534 ILE A CA 1
ATOM 4179 C C . ILE A 1 534 ? 3.381 -6.060 20.192 1.00 87.00 534 ILE A C 1
ATOM 4181 O O . ILE A 1 534 ? 2.959 -5.983 21.347 1.00 87.00 534 ILE A O 1
ATOM 4185 N N . GLN A 1 535 ? 3.153 -7.123 19.415 1.00 86.25 535 GLN A N 1
ATOM 4186 C CA . GLN A 1 535 ? 2.366 -8.278 19.864 1.00 86.25 535 GLN A CA 1
ATOM 4187 C C . GLN A 1 535 ? 2.988 -8.957 21.094 1.00 86.25 535 GLN A C 1
ATOM 4189 O O . GLN A 1 535 ? 2.279 -9.302 22.038 1.00 86.25 535 GLN A O 1
ATOM 4194 N N . LEU A 1 536 ? 4.317 -9.098 21.133 1.00 91.56 536 LEU A N 1
ATOM 4195 C CA . LEU A 1 536 ? 5.025 -9.661 22.283 1.00 91.56 536 LEU A CA 1
ATOM 4196 C C . LEU A 1 536 ? 4.824 -8.815 23.551 1.00 91.56 536 LEU A C 1
ATOM 4198 O O . LEU A 1 536 ? 4.615 -9.367 24.633 1.00 91.56 536 LEU A O 1
ATOM 4202 N N . ARG A 1 537 ? 4.849 -7.479 23.437 1.00 88.00 537 ARG A N 1
ATOM 4203 C CA . ARG A 1 537 ? 4.568 -6.584 24.574 1.00 88.00 537 ARG A CA 1
ATOM 4204 C C . ARG A 1 537 ? 3.148 -6.769 25.097 1.00 88.00 537 ARG A C 1
ATOM 4206 O O . ARG A 1 537 ? 2.976 -6.870 26.308 1.00 88.00 537 ARG A O 1
ATOM 4213 N N . GLU A 1 538 ? 2.161 -6.862 24.210 1.00 88.31 538 GLU A N 1
ATOM 4214 C CA . GLU A 1 538 ? 0.766 -7.076 24.600 1.00 88.31 538 GLU A CA 1
ATOM 4215 C C . GLU A 1 538 ? 0.577 -8.408 25.342 1.00 88.31 538 GLU A C 1
ATOM 4217 O O . GLU A 1 538 ? 0.004 -8.434 26.434 1.00 88.31 538 GLU A O 1
ATOM 4222 N N . VAL A 1 539 ? 1.133 -9.502 24.810 1.00 87.75 539 VAL A N 1
ATOM 4223 C CA . VAL A 1 539 ? 1.092 -10.825 25.458 1.00 87.75 539 VAL A CA 1
ATOM 4224 C C . VAL A 1 539 ? 1.759 -10.783 26.840 1.00 87.75 539 VAL A C 1
ATOM 4226 O O . VAL A 1 539 ? 1.198 -11.298 27.809 1.00 87.75 539 VAL A O 1
ATOM 4229 N N . ASN A 1 540 ? 2.902 -10.107 26.978 1.00 87.06 540 ASN A N 1
ATOM 4230 C CA . ASN A 1 540 ? 3.587 -9.950 28.266 1.00 87.06 540 ASN A CA 1
ATOM 4231 C C . ASN A 1 540 ? 2.749 -9.167 29.290 1.00 87.06 540 ASN A C 1
ATOM 4233 O O . ASN A 1 540 ? 2.694 -9.544 30.464 1.00 87.06 540 ASN A O 1
ATOM 4237 N N . THR A 1 541 ? 2.049 -8.113 28.860 1.00 91.12 541 THR A N 1
ATOM 4238 C CA . THR A 1 541 ? 1.117 -7.369 29.721 1.00 91.12 541 THR A CA 1
ATOM 4239 C C . THR A 1 541 ? -0.041 -8.252 30.188 1.00 91.12 541 THR A C 1
ATOM 4241 O O . THR A 1 541 ? -0.409 -8.217 31.366 1.00 91.12 541 THR A O 1
ATOM 4244 N N . GLN A 1 542 ? -0.588 -9.090 29.303 1.00 86.06 542 GLN A N 1
ATOM 4245 C CA . GLN A 1 542 ? -1.642 -10.035 29.674 1.00 86.06 542 GLN A CA 1
ATOM 4246 C C . GLN A 1 542 ? -1.137 -11.060 30.697 1.00 86.06 542 GLN A C 1
ATOM 4248 O O . GLN A 1 542 ? -1.775 -11.233 31.736 1.00 86.06 542 GLN A O 1
ATOM 4253 N N . ILE A 1 543 ? 0.032 -11.677 30.481 1.00 88.38 543 ILE A N 1
ATOM 4254 C CA . ILE A 1 543 ? 0.636 -12.629 31.432 1.00 88.38 543 ILE A CA 1
ATOM 4255 C C . ILE A 1 543 ? 0.805 -11.991 32.819 1.00 88.38 543 ILE A C 1
ATOM 4257 O O . ILE A 1 543 ? 0.426 -12.594 33.825 1.00 88.38 543 ILE A O 1
ATOM 4261 N N . ALA A 1 544 ? 1.293 -10.749 32.891 1.00 85.31 544 ALA A N 1
ATOM 4262 C CA . ALA A 1 544 ? 1.424 -10.020 34.153 1.00 85.31 544 ALA A CA 1
ATOM 4263 C C . ALA A 1 544 ? 0.072 -9.807 34.863 1.00 85.31 544 ALA A C 1
ATOM 4265 O O . ALA A 1 544 ? -0.020 -9.973 36.083 1.00 85.31 544 ALA A O 1
ATOM 4266 N N . SER A 1 545 ? -0.992 -9.508 34.109 1.00 87.50 545 SER A N 1
ATOM 4267 C CA . SER A 1 545 ? -2.355 -9.407 34.647 1.00 87.50 545 SER A CA 1
ATOM 4268 C C . SER A 1 545 ? -2.839 -10.738 35.238 1.00 87.50 545 SER A C 1
ATOM 4270 O O . SER A 1 545 ? -3.368 -10.762 36.353 1.00 87.50 545 SER A O 1
ATOM 4272 N N . TYR A 1 546 ? -2.611 -11.860 34.547 1.00 81.62 546 TYR A N 1
ATOM 4273 C CA . TYR A 1 546 ? -2.967 -13.191 35.056 1.00 81.62 546 TYR A CA 1
ATOM 4274 C C . TYR A 1 546 ? -2.167 -13.575 36.308 1.00 81.62 546 TYR A C 1
ATOM 4276 O O . TYR A 1 546 ? -2.746 -14.117 37.250 1.00 81.62 546 TYR A O 1
ATOM 4284 N N . MET A 1 547 ? -0.872 -13.242 36.372 1.00 87.94 547 MET A N 1
ATOM 4285 C CA . MET A 1 547 ? -0.058 -13.465 37.574 1.00 87.94 547 MET A CA 1
ATOM 4286 C C . MET A 1 547 ? -0.612 -12.721 38.797 1.00 87.94 547 MET A C 1
ATOM 4288 O O . MET A 1 547 ? -0.678 -13.296 39.883 1.00 87.94 547 MET A O 1
ATOM 4292 N N . GLN A 1 548 ? -1.059 -11.471 38.631 1.00 87.56 548 GLN A N 1
ATOM 4293 C CA . GLN A 1 548 ? -1.694 -10.713 39.716 1.00 87.56 548 GLN A CA 1
ATOM 4294 C C . GLN A 1 548 ? -3.009 -11.355 40.164 1.00 87.56 548 GLN A C 1
ATOM 4296 O O . GLN A 1 548 ? -3.202 -11.568 41.360 1.00 87.56 548 GLN A O 1
ATOM 4301 N N . LYS A 1 549 ? -3.875 -11.748 39.220 1.00 84.75 549 LYS A N 1
ATOM 4302 C CA . LYS A 1 549 ? -5.136 -12.440 39.542 1.00 84.75 549 LYS A CA 1
ATOM 4303 C C . LYS A 1 549 ? -4.897 -13.725 40.336 1.00 84.75 549 LYS A C 1
ATOM 4305 O O . LYS A 1 549 ? -5.572 -13.954 41.334 1.00 84.75 549 LYS A O 1
ATOM 4310 N N . LEU A 1 550 ? -3.912 -14.535 39.938 1.00 85.62 550 LEU A N 1
ATOM 4311 C CA . LEU A 1 550 ? -3.547 -15.760 40.657 1.00 85.62 550 LEU A CA 1
ATOM 4312 C C . LEU A 1 550 ? -3.026 -15.472 42.071 1.00 85.62 550 LEU A C 1
ATOM 4314 O O . LEU A 1 550 ? -3.389 -16.182 43.007 1.00 85.62 550 LEU A O 1
ATOM 4318 N N . LYS A 1 551 ? -2.232 -14.410 42.250 1.00 87.06 551 LYS A N 1
ATOM 4319 C CA . LYS A 1 551 ? -1.736 -13.985 43.567 1.00 87.06 551 LYS A CA 1
ATOM 4320 C C . LYS A 1 551 ? -2.875 -13.549 44.493 1.00 87.06 551 LYS A C 1
ATOM 4322 O O . LYS A 1 551 ? -2.893 -13.940 45.661 1.00 87.06 551 LYS A O 1
ATOM 4327 N N . THR A 1 552 ? -3.830 -12.774 43.980 1.00 85.25 552 THR A N 1
ATOM 4328 C CA . THR A 1 552 ? -5.038 -12.389 44.724 1.00 85.25 552 THR A CA 1
ATOM 4329 C C . THR A 1 552 ? -5.842 -13.624 45.111 1.00 85.25 552 THR A C 1
ATOM 4331 O O . THR A 1 552 ? -6.180 -13.795 46.280 1.00 85.25 552 THR A O 1
ATOM 4334 N N . LEU A 1 553 ? -6.061 -14.539 44.169 1.00 81.69 553 LEU A N 1
ATOM 4335 C CA . LEU A 1 553 ? -6.822 -15.761 44.406 1.00 81.69 553 LEU A CA 1
ATOM 4336 C C . LEU A 1 553 ? -6.176 -16.661 45.472 1.00 81.69 553 LEU A C 1
ATOM 4338 O O . LEU A 1 553 ? -6.866 -17.179 46.347 1.00 81.69 553 LEU A O 1
ATOM 4342 N N . ASP A 1 554 ? -4.848 -16.783 45.471 1.00 80.19 554 ASP A N 1
ATOM 4343 C CA . ASP A 1 554 ? -4.110 -17.510 46.509 1.00 80.19 554 ASP A CA 1
ATOM 4344 C C . ASP A 1 554 ? -4.270 -16.885 47.898 1.00 80.19 554 ASP A C 1
ATOM 4346 O O . ASP A 1 554 ? -4.342 -17.603 48.900 1.00 80.19 554 ASP A O 1
ATOM 4350 N N . SER A 1 555 ? -4.353 -15.555 47.977 1.00 81.44 555 SER A N 1
ATOM 4351 C CA . SER A 1 555 ? -4.614 -14.857 49.239 1.00 81.44 555 SER A CA 1
ATOM 4352 C C . SER A 1 555 ? -6.042 -15.097 49.744 1.00 81.44 555 SER A C 1
ATOM 4354 O O . SER A 1 555 ? -6.228 -15.417 50.919 1.00 81.44 555 SER A O 1
ATOM 4356 N N . GLU A 1 556 ? -7.036 -15.060 48.849 1.00 79.88 556 GLU A N 1
ATOM 4357 C CA . GLU A 1 556 ? -8.435 -15.359 49.172 1.00 79.88 556 GLU A CA 1
ATOM 4358 C C . GLU A 1 556 ? -8.581 -16.796 49.680 1.00 79.88 556 GLU A C 1
ATOM 4360 O O . GLU A 1 556 ? -9.218 -17.047 50.701 1.00 79.88 556 GLU A O 1
ATOM 4365 N N . MET A 1 557 ? -7.933 -17.748 49.009 1.00 78.94 557 MET A N 1
ATOM 4366 C CA . MET A 1 557 ? -7.959 -19.157 49.391 1.00 78.94 557 MET A CA 1
ATOM 4367 C C . MET A 1 557 ? -7.315 -19.417 50.754 1.00 78.94 557 MET A C 1
ATOM 4369 O O . MET A 1 557 ? -7.841 -20.223 51.523 1.00 78.94 557 MET A O 1
ATOM 4373 N N . LYS A 1 558 ? -6.221 -18.722 51.092 1.00 80.12 558 LYS A N 1
ATOM 4374 C CA . LYS A 1 558 ? -5.621 -18.787 52.436 1.00 80.12 558 LYS A CA 1
ATOM 4375 C C . LYS A 1 558 ? -6.576 -18.266 53.510 1.00 80.12 558 LYS A C 1
ATOM 4377 O O . LYS A 1 558 ? -6.696 -18.886 54.565 1.00 80.12 558 LYS A O 1
ATOM 4382 N N . GLU A 1 559 ? -7.291 -17.178 53.233 1.00 77.31 559 GLU A N 1
ATOM 4383 C CA . GLU A 1 559 ? -8.290 -16.627 54.157 1.00 77.31 559 GLU A CA 1
ATOM 4384 C C . GLU A 1 559 ? -9.499 -17.557 54.346 1.00 77.31 559 GLU A C 1
ATOM 4386 O O . GLU A 1 559 ? -9.978 -17.710 55.470 1.00 77.31 559 GLU A O 1
ATOM 4391 N N . ILE A 1 560 ? -9.955 -18.242 53.290 1.00 73.12 560 ILE A N 1
ATOM 4392 C CA . ILE A 1 560 ? -11.027 -19.252 53.380 1.00 73.12 560 ILE A CA 1
ATOM 4393 C C . ILE A 1 560 ? -10.611 -20.391 54.317 1.00 73.12 560 ILE A C 1
ATOM 4395 O O . ILE A 1 560 ? -11.373 -20.764 55.207 1.00 73.12 560 ILE A O 1
ATOM 4399 N N . VAL A 1 561 ? -9.393 -20.917 54.156 1.00 74.25 561 VAL A N 1
ATOM 4400 C CA . VAL A 1 561 ? -8.865 -22.001 55.005 1.00 74.25 561 VAL A CA 1
ATOM 4401 C C . VAL A 1 561 ? -8.716 -21.548 56.457 1.00 74.25 561 VAL A C 1
ATOM 4403 O O . VAL A 1 561 ? -9.017 -22.308 57.373 1.00 74.25 561 VAL A O 1
ATOM 4406 N N . LYS A 1 562 ? -8.296 -20.299 56.683 1.00 74.56 562 LYS A N 1
ATOM 4407 C CA . LYS A 1 562 ? -8.150 -19.722 58.026 1.00 74.56 562 LYS A CA 1
ATOM 4408 C C . LYS A 1 562 ? -9.488 -19.575 58.760 1.00 74.56 562 LYS A C 1
ATOM 4410 O O . LYS A 1 562 ? -9.519 -19.726 59.977 1.00 74.56 562 LYS A O 1
ATOM 4415 N N . LYS A 1 563 ? -10.569 -19.270 58.034 1.00 73.88 563 LYS A N 1
ATOM 4416 C CA . LYS A 1 563 ? -11.917 -19.034 58.586 1.00 73.88 563 LYS A CA 1
ATOM 4417 C C . LYS A 1 563 ? -12.795 -20.287 58.652 1.00 73.88 563 LYS A C 1
ATOM 4419 O O . LYS A 1 563 ? -13.857 -20.238 59.267 1.00 73.88 563 LYS A O 1
ATOM 4424 N N . ALA A 1 564 ? -12.380 -21.388 58.027 1.00 71.75 564 ALA A N 1
ATOM 4425 C CA . ALA A 1 564 ? -13.142 -22.630 58.030 1.00 71.75 564 ALA A CA 1
ATOM 4426 C C . ALA A 1 564 ? -13.229 -23.232 59.453 1.00 71.75 564 ALA A C 1
ATOM 4428 O O . ALA A 1 564 ? -12.206 -23.307 60.142 1.00 71.75 564 ALA A O 1
ATOM 4429 N N . PRO A 1 565 ? -14.415 -23.701 59.895 1.00 68.44 565 PRO A N 1
ATOM 4430 C CA . PRO A 1 565 ? -14.560 -24.404 61.168 1.00 68.44 565 PRO A CA 1
ATOM 4431 C C . PRO A 1 565 ? -13.659 -25.642 61.205 1.00 68.44 565 PRO A C 1
ATOM 4433 O O . PRO A 1 565 ? -13.701 -26.470 60.289 1.00 68.44 565 PRO A O 1
ATOM 4436 N N . ARG A 1 566 ? -12.829 -25.763 62.247 1.00 61.75 566 ARG A N 1
ATOM 4437 C CA . ARG A 1 566 ? -12.002 -26.959 62.465 1.00 61.75 566 ARG A CA 1
ATOM 4438 C C . ARG A 1 566 ? -12.871 -28.097 63.002 1.00 61.75 566 ARG A C 1
ATOM 4440 O O . ARG A 1 566 ? -13.868 -27.837 63.669 1.00 61.75 566 ARG A O 1
ATOM 4447 N N . ARG A 1 567 ? -12.502 -29.323 62.627 1.00 53.78 567 ARG A N 1
ATOM 4448 C CA . ARG A 1 567 ? -13.155 -30.548 63.099 1.00 53.78 567 ARG A CA 1
ATOM 4449 C C . ARG A 1 567 ? -13.050 -30.700 64.605 1.00 53.78 567 ARG A C 1
ATOM 4451 O O . ARG A 1 567 ? -11.979 -30.333 65.138 1.00 53.78 567 ARG A O 1
#

pLDDT: mean 75.42, std 19.72, range [27.44, 98.5]